Protein AF-0000000078884644 (afdb_homodimer)

Solvent-accessible surface area (backbone atoms only — not comparable to full-atom values): 36440 Å² total; per-residue (Å²): 113,72,69,57,49,52,26,51,50,28,51,51,50,40,53,50,48,51,51,49,34,48,50,55,54,38,47,56,32,37,76,74,36,56,81,58,23,59,60,52,53,51,35,45,52,51,39,52,50,46,44,53,48,47,56,49,51,37,50,50,51,46,50,51,53,58,58,64,74,53,65,85,61,73,78,77,65,81,68,77,75,82,81,85,85,85,77,73,79,76,64,82,76,73,75,64,74,62,43,33,66,52,50,29,56,41,50,45,46,38,33,66,61,38,50,44,55,50,50,53,54,42,61,73,70,47,39,44,68,24,72,80,37,84,78,75,12,54,56,48,53,51,53,40,56,42,44,51,39,52,43,52,52,34,57,54,56,36,32,51,80,66,84,47,66,50,60,47,26,42,49,47,30,53,50,48,54,46,33,50,51,42,45,47,33,55,52,61,54,48,60,51,46,44,30,74,78,77,41,87,68,54,68,68,58,52,50,49,52,52,49,41,34,47,53,46,64,52,47,56,33,57,54,32,53,53,54,44,55,48,44,98,72,42,33,37,73,51,62,67,54,53,42,48,53,36,46,46,47,33,63,51,41,22,49,50,52,39,52,50,45,51,47,41,30,72,74,65,68,41,87,63,62,71,57,53,42,50,23,53,52,50,37,51,51,36,51,47,50,43,50,34,43,71,59,83,51,34,56,43,65,39,87,83,81,66,49,24,20,31,58,88,33,37,64,62,43,50,58,60,66,63,57,63,75,57,59,73,55,47,57,58,54,56,67,72,98,113,69,69,59,50,54,27,51,52,28,51,52,49,40,54,52,49,52,51,50,36,46,51,54,53,38,47,57,34,37,75,74,37,56,78,58,22,60,61,51,54,53,35,47,51,52,40,53,50,46,44,52,49,45,55,50,50,35,51,49,52,45,48,52,52,56,58,63,75,52,64,85,57,73,78,76,64,78,67,80,73,82,81,84,84,85,78,75,77,74,63,84,75,73,75,64,73,62,41,34,67,53,49,29,54,42,50,45,47,39,32,67,60,37,50,45,56,50,49,52,53,42,61,73,68,47,39,45,69,23,72,81,36,82,80,77,12,54,56,48,53,49,54,41,56,42,44,51,38,51,43,52,52,34,56,54,58,35,32,51,78,68,84,49,65,50,61,46,27,42,51,47,30,52,50,48,54,47,35,47,50,42,44,48,34,54,51,60,55,49,58,51,46,44,30,74,77,77,43,86,68,54,69,68,56,52,50,50,53,52,50,40,33,48,53,47,64,51,47,57,33,57,54,32,54,54,52,45,55,48,46,96,73,40,34,37,72,50,60,67,54,52,42,49,53,34,46,46,47,33,65,50,41,23,49,50,51,38,51,51,46,52,48,40,30,72,76,65,67,41,86,61,63,71,58,53,43,50,23,53,51,49,39,52,52,36,52,48,49,44,51,34,42,70,60,82,52,34,54,44,65,40,85,84,83,65,48,25,19,30,58,88,32,36,64,62,42,50,58,60,67,62,57,63,73,58,58,73,55,46,57,57,54,56,69,72,97

Radius of gyration: 27.81 Å; Cα contacts (8 Å, |Δi|>4): 716; chains: 2; bounding box: 65×84×69 Å

Secondary structure (DSSP, 8-state):
-HHHHHHHHHHHHHHHHHHHHHHHHHHHHHHH-HHHHHHHHHHHHHHHHHHHHHHHHHHHHHHHHHHHH-SSS-------------------------SGGGHHHHHHHIIIIIIHHHHHHHHHHTGGGGGG-SSSSHHHHHHHHHHHHHHHHHHHHHS-----HHHHHHHHHHHHHHHHHHHHHHHHHHGGGSTTTT----HHHHHHHHHHHHHHHHTHHHHHHHHHH--TT-EE--HHHHHHHHHHHIIIIIHHHHHHHHHHHHHH-PPPPTHHHHHHHHHHHHHHHHHHHHTTTPPEEPTTT--EE-HHHHHHHHHHHHS-THHHHHHHHHHT-/-HHHHHHHHHHHHHHHHHHHHHHHHHHHHHHH-HHHHHHHHHHHHHHHHHHHHHHHHHHHHHHHHHHHH-SSS-------------------TT----SGGGHHHHHHHIIIIIIHHHHHHHHHHTGGGGGG-SSSSHHHHHHHHHHHHHHHHHHHHHS-----HHHHHHHHHHHHHHHHHHHHHHHHHHGGGSTTTT----HHHHHHHHHHHHHHHHTHHHHHHHHHH--TT-EE--HHHHHHHHHHHIIIIIHHHHHHHHHHHHHH-PPPPTHHHHHHHHHHHHHHHHHHHHTTTPPEEPTTT--EE-HHHHHHHHHHHHS-THHHHHHHHHHT-

Foldseek 3Di:
DVLLVVLVVLLVVLLVLLVVLLVLLLVLCCVVPVVCSVQQVVLSVVLSVVSVVLVVVLVVVLVVVVVVVPPPPPPPDPPPDPDDDDPPPPPVLFCSQQSLQCLLVSLQSSLVRHPLVSLCVCLVPPLQVQCPPDPSGNVVNLVSLLSLLVSLVSSNSSRDPHPDPVLVVVSCVLSVLLSLLLNLLSVLSVVSNCCVPANVDDPVLSVLSSVLSSVSSSLVSLVSNQSNQPGPQQFGAALVSLLVNLCCCLPRGQVVSLVSQVCCCVPVVDDGDPCNVVSVVSNVVSVVSNVCCVPPFPWDADPQPRTTGTPVRVVVVCVVSPPPPPVVVVVVVVVVD/DVLLVVLVVLLVVLLVLLVVLLVLLLVLCCVVPVVCSVQLVVLSVVLSVVSVVLVVVLVVVLVVVVVVVPPPPPPPPPPPDPDDDDPPPPPPLFCSQQSLQCLLVSLQSSLVRHPLVSLCVCLVPPLQVQCPPDPSGNVVNLVSLLSLLVSLVSSNSSRDPHPDPVLVVVSCVLSVLLSLLLNLLSVLSVVSNCCVPAFVDDPVLSVLSSVLSSVSSSLVSLVSNQSNQPGSQQFGAALVSLLVNLCCCLVRGLVVSLVSQVCCCVPVVDDGDPCNVVSVVSNVVSVVSNVCCVPPFPWDADPQPRTTGTPVRVVVVCVVSPPPPPPVVVVVVVVVD

pLDDT: mean 76.22, std 19.95, range [25.14, 97.5]

Organism: Nematostella vectensis (NCBI:txid45351)

Sequence (674 aa):
MSCCNLEMVGKVCCIVLILLQGAVLDYYLAVKHASKSLGFIATDIVVVIVWIAVVFVAKRRCHIHMKLRLPRCPRLRMRWKGRDRGDRIDAPDDEYPDELPYAFIAWFAYTAITLVPEIVVIFKNFADELEDVKILGQNVLKVALCITPMLFLLLVNSHHNTKQSARKWYIDKLTGGVTLDLMDSIDILEILFLKDAIVDLPVALENIIIAFACINFFLPTLALLELSVNKFDGQVRSVSFQILYSLSYIGLVNVPFWIIRVYIWWVFSQDVSVFIAKNIIMTVIYSMDIYESLTSERPRKCEICGNSFLKSCFEDHINQCKKPESLTGNDQELQQVMSCCNLEMVGKVCCIVLILLQGAVLDYYLAVKHASKSLGFIATDIVVVIVWIAVVFVAKRRCHIHMKLRLPRCPRLRMRWKGRDRGDRIDAPDDEYPDELPYAFIAWFAYTAITLVPEIVVIFKNFADELEDVKILGQNVLKVALCITPMLFLLLVNSHHNTKQSARKWYIDKLTGGVTLDLMDSIDILEILFLKDAIVDLPVALENIIIAFACINFFLPTLALLELSVNKFDGQVRSVSFQILYSLSYIGLVNVPFWIIRVYIWWVFSQDVSVFIAKNIIMTVIYSMDIYESLTSERPRKCEICGNSFLKSCFEDHINQCKKPESLTGNDQELQQV

Structure (mmCIF, N/CA/C/O backbone):
data_AF-0000000078884644-model_v1
#
loop_
_entity.id
_entity.type
_entity.pdbx_description
1 polymer 'Uncharacterized protein'
#
loop_
_atom_site.group_PDB
_atom_site.id
_atom_site.type_symbol
_atom_site.label_atom_id
_atom_site.label_alt_id
_atom_site.label_comp_id
_atom_site.label_asym_id
_atom_site.label_entity_id
_atom_site.label_seq_id
_atom_site.pdbx_PDB_ins_code
_atom_site.Cartn_x
_atom_site.Cartn_y
_atom_site.Cartn_z
_atom_site.occupancy
_atom_site.B_iso_or_equiv
_atom_site.auth_seq_id
_atom_site.auth_comp_id
_atom_site.auth_asym_id
_atom_site.auth_atom_id
_atom_site.pdbx_PDB_model_num
ATOM 1 N N . MET A 1 1 ? -14.312 25.469 -10.133 1 35.25 1 MET A N 1
ATOM 2 C CA . MET A 1 1 ? -15.094 24.703 -11.109 1 35.25 1 MET A CA 1
ATOM 3 C C . MET A 1 1 ? -14.422 23.375 -11.43 1 35.25 1 MET A C 1
ATOM 5 O O . MET A 1 1 ? -15.094 22.359 -11.555 1 35.25 1 MET A O 1
ATOM 9 N N . SER A 1 2 ? -12.969 23.391 -11.633 1 42.09 2 SER A N 1
ATOM 10 C CA . SER A 1 2 ? -12.227 22.219 -12.117 1 42.09 2 SER A CA 1
ATOM 11 C C . SER A 1 2 ? -12.227 21.109 -11.086 1 42.09 2 SER A C 1
ATOM 13 O O . SER A 1 2 ? -12.359 19.922 -11.438 1 42.09 2 SER A O 1
ATOM 15 N N . CYS A 1 3 ? -12.266 21.484 -9.828 1 48.75 3 CYS A N 1
ATOM 16 C CA . CYS A 1 3 ? -12.281 20.469 -8.773 1 48.75 3 CYS A CA 1
ATOM 17 C C . CYS A 1 3 ? -13.625 19.75 -8.727 1 48.75 3 CYS A C 1
ATOM 19 O O . CYS A 1 3 ? -13.672 18.547 -8.508 1 48.75 3 CYS A O 1
ATOM 21 N N . CYS A 1 4 ? -14.656 20.516 -9.094 1 54.47 4 CYS A N 1
ATOM 22 C CA . CYS A 1 4 ? -16 19.953 -9.094 1 54.47 4 CYS A CA 1
ATOM 23 C C . CYS A 1 4 ? -16.156 18.922 -10.211 1 54.47 4 CYS A C 1
ATOM 25 O O . CYS A 1 4 ? -16.844 17.906 -10.039 1 54.47 4 CYS A O 1
ATOM 27 N N . ASN A 1 5 ? -15.398 19.125 -11.312 1 60.22 5 ASN A N 1
ATOM 28 C CA . ASN A 1 5 ? -15.523 18.203 -12.445 1 60.22 5 ASN A CA 1
ATOM 29 C C . ASN A 1 5 ? -14.812 16.891 -12.18 1 60.22 5 ASN A C 1
ATOM 31 O O . ASN A 1 5 ? -15.312 15.82 -12.539 1 60.22 5 ASN A O 1
ATOM 35 N N . LEU A 1 6 ? -13.836 17.047 -11.445 1 66.5 6 LEU A N 1
ATOM 36 C CA . LEU A 1 6 ? -13.102 15.82 -11.172 1 66.5 6 LEU A CA 1
ATOM 37 C C . LEU A 1 6 ? -13.844 14.945 -10.172 1 66.5 6 LEU A C 1
ATOM 39 O O . LEU A 1 6 ? -13.797 13.711 -10.258 1 66.5 6 LEU A O 1
ATOM 43 N N . GLU A 1 7 ? -14.633 15.609 -9.414 1 74.12 7 GLU A N 1
ATOM 44 C CA . GLU A 1 7 ? -15.43 14.867 -8.445 1 74.12 7 GLU A CA 1
ATOM 45 C C . GLU A 1 7 ? -16.578 14.125 -9.117 1 74.12 7 GLU A C 1
ATOM 47 O O . GLU A 1 7 ? -16.875 12.977 -8.781 1 74.12 7 GLU A O 1
ATOM 52 N N . MET A 1 8 ? -17.141 14.797 -10.062 1 77.31 8 MET A N 1
ATOM 53 C CA . MET A 1 8 ? -18.25 14.172 -10.789 1 77.31 8 MET A CA 1
ATOM 54 C C . MET A 1 8 ? -17.75 13.008 -11.641 1 77.31 8 MET A C 1
ATOM 56 O O . MET A 1 8 ? -18.422 11.984 -11.742 1 77.31 8 MET A O 1
ATOM 60 N N . VAL A 1 9 ? -16.656 13.18 -12.219 1 79.38 9 VAL A N 1
ATOM 61 C CA . VAL A 1 9 ? -16.078 12.109 -13.023 1 79.38 9 VAL A CA 1
ATOM 62 C C . VAL A 1 9 ? -15.773 10.906 -12.141 1 79.38 9 VAL A C 1
ATOM 64 O O . VAL A 1 9 ? -16.016 9.766 -12.531 1 79.38 9 VAL A O 1
ATOM 67 N N . GLY A 1 10 ? -15.32 11.227 -10.969 1 81.5 10 GLY A N 1
ATOM 68 C CA . GLY A 1 10 ? -15.047 10.148 -10.031 1 81.5 10 GLY A CA 1
ATOM 69 C C . GLY A 1 10 ? -16.281 9.375 -9.625 1 81.5 10 GLY A C 1
ATOM 70 O O . GLY A 1 10 ? -16.266 8.148 -9.555 1 81.5 10 GLY A O 1
ATOM 71 N N . LYS A 1 11 ? -17.344 10.047 -9.484 1 83.62 11 LYS A N 1
ATOM 72 C CA . LYS A 1 11 ? -18.594 9.406 -9.078 1 83.62 11 LYS A CA 1
ATOM 73 C C . LYS A 1 11 ? -19.172 8.562 -10.211 1 83.62 11 LYS A C 1
ATOM 75 O O . LYS A 1 11 ? -19.641 7.453 -9.977 1 83.62 11 LYS A O 1
ATOM 80 N N . VAL A 1 12 ? -19.109 9.055 -11.359 1 86.5 12 VAL A N 1
ATOM 81 C CA . VAL A 1 12 ? -19.609 8.32 -12.516 1 86.5 12 VAL A CA 1
ATOM 82 C C . VAL A 1 12 ? -18.75 7.074 -12.75 1 86.5 12 VAL A C 1
ATOM 84 O O . VAL A 1 12 ? -19.266 5.996 -13.039 1 86.5 12 VAL A O 1
ATOM 87 N N . CYS A 1 13 ? -17.469 7.215 -12.594 1 88.12 13 CYS A N 1
ATOM 88 C CA . CYS A 1 13 ? -16.562 6.082 -12.75 1 88.12 13 CYS A CA 1
ATOM 89 C C . CYS A 1 13 ? -16.859 4.996 -11.719 1 88.12 13 CYS A C 1
ATOM 91 O O . CYS A 1 13 ? -16.781 3.807 -12.023 1 88.12 13 CYS A O 1
ATOM 93 N N . CYS A 1 14 ? -17.266 5.418 -10.609 1 88.94 14 CYS A N 1
ATOM 94 C CA . CYS A 1 14 ? -17.609 4.453 -9.57 1 88.94 14 CYS A CA 1
ATOM 95 C C . CYS A 1 14 ? -18.828 3.625 -9.977 1 88.94 14 CYS A C 1
ATOM 97 O O . CYS A 1 14 ? -18.828 2.4 -9.836 1 88.94 14 CYS A O 1
ATOM 99 N N . ILE A 1 15 ? -19.781 4.297 -10.516 1 89.75 15 ILE A N 1
ATOM 100 C CA . ILE A 1 15 ? -21 3.615 -10.914 1 89.75 15 ILE A CA 1
ATOM 101 C C . ILE A 1 15 ? -20.719 2.67 -12.078 1 89.75 15 ILE A C 1
ATOM 103 O O . ILE A 1 15 ? -21.203 1.536 -12.102 1 89.75 15 ILE A O 1
ATOM 107 N N . VAL A 1 16 ? -19.906 3.096 -12.906 1 92.31 16 VAL A N 1
ATOM 108 C CA . VAL A 1 16 ? -19.562 2.275 -14.062 1 92.31 16 VAL A CA 1
ATOM 109 C C . VAL A 1 16 ? -18.797 1.04 -13.602 1 92.31 16 VAL A C 1
ATOM 111 O O . VAL A 1 16 ? -19.047 -0.07 -14.078 1 92.31 16 VAL A O 1
ATOM 114 N N . LEU A 1 17 ? -17.906 1.183 -12.695 1 93.94 17 LEU A N 1
ATOM 115 C CA . LEU A 1 17 ? -17.094 0.071 -12.219 1 93.94 17 LEU A CA 1
ATOM 116 C C . LEU A 1 17 ? -17.938 -0.924 -11.43 1 93.94 17 LEU A C 1
ATOM 118 O O . LEU A 1 17 ? -17.734 -2.137 -11.531 1 93.94 17 LEU A O 1
ATOM 122 N N . ILE A 1 18 ? -18.859 -0.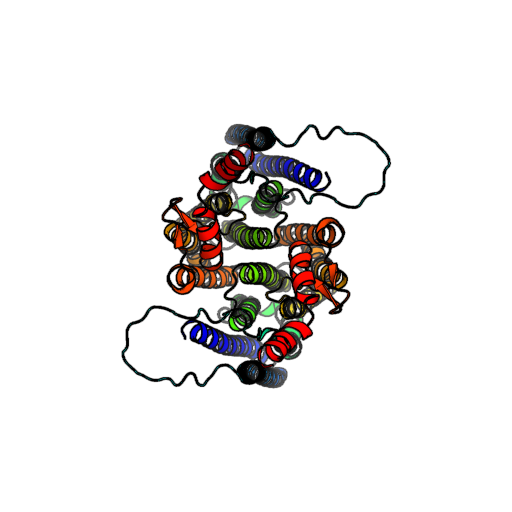369 -10.695 1 93.88 18 ILE A N 1
ATOM 123 C CA . ILE A 1 18 ? -19.734 -1.255 -9.93 1 93.88 18 ILE A CA 1
ATOM 124 C C . ILE A 1 18 ? -20.578 -2.086 -10.891 1 93.88 18 ILE A C 1
ATOM 126 O O . ILE A 1 18 ? -20.766 -3.289 -10.68 1 93.88 18 ILE A O 1
ATOM 130 N N . LEU A 1 19 ? -21.031 -1.47 -11.906 1 93.5 19 LEU A N 1
ATOM 131 C CA . LEU A 1 19 ? -21.859 -2.168 -12.891 1 93.5 19 LEU A CA 1
ATOM 132 C C . LEU A 1 19 ? -21.031 -3.193 -13.656 1 93.5 19 LEU A C 1
ATOM 134 O O . LEU A 1 19 ? -21.5 -4.301 -13.922 1 93.5 19 LEU A O 1
ATOM 138 N N . LEU A 1 20 ? -19.875 -2.824 -13.961 1 94.12 20 LEU A N 1
ATOM 139 C CA . LEU A 1 20 ? -19 -3.738 -14.68 1 94.12 20 LEU A CA 1
ATOM 140 C C . LEU A 1 20 ? -18.656 -4.949 -13.82 1 94.12 20 LEU A C 1
ATOM 142 O O . LEU A 1 20 ? -18.719 -6.086 -14.289 1 94.12 20 LEU A O 1
ATOM 146 N N . GLN A 1 21 ? -18.281 -4.723 -12.609 1 95.12 21 GLN A N 1
ATOM 147 C CA . GLN A 1 21 ? -17.969 -5.824 -11.711 1 95.12 21 GLN A CA 1
ATOM 148 C C . GLN A 1 21 ? -19.188 -6.73 -11.5 1 95.12 21 GLN A C 1
ATOM 150 O O . GLN A 1 21 ? -19.062 -7.957 -11.555 1 95.12 21 GLN A O 1
ATOM 155 N N . GLY A 1 22 ? -20.328 -6.109 -11.273 1 92.62 22 GLY A N 1
ATOM 156 C CA . GLY A 1 22 ? -21.547 -6.895 -11.109 1 92.62 22 GLY A CA 1
ATOM 157 C C . GLY A 1 22 ? -21.891 -7.719 -12.336 1 92.62 22 GLY A C 1
ATOM 158 O O . GLY A 1 22 ? -22.297 -8.875 -12.211 1 92.62 22 GLY A O 1
ATOM 159 N N . ALA A 1 23 ? -21.688 -7.16 -13.43 1 91.5 23 ALA A N 1
ATOM 160 C CA . ALA A 1 23 ? -22 -7.867 -14.672 1 91.5 23 ALA A CA 1
ATOM 161 C C . ALA A 1 23 ? -21.094 -9.086 -14.852 1 91.5 23 ALA A C 1
ATOM 163 O O . ALA A 1 23 ? -21.562 -10.156 -15.242 1 91.5 23 ALA A O 1
ATOM 164 N N . VAL A 1 24 ? -19.859 -8.953 -14.562 1 91.38 24 VAL A N 1
ATOM 165 C CA . VAL A 1 24 ? -18.906 -10.047 -14.719 1 91.38 24 VAL A CA 1
ATOM 166 C C . VAL A 1 24 ? -19.219 -11.148 -13.703 1 91.38 24 VAL A C 1
ATOM 168 O O . VAL A 1 24 ? -19.266 -12.328 -14.047 1 91.38 24 VAL A O 1
ATOM 171 N N . LEU A 1 25 ? -19.469 -10.789 -12.5 1 90.38 25 LEU A N 1
ATOM 172 C CA . LEU A 1 25 ? -19.75 -11.773 -11.469 1 90.38 25 LEU A CA 1
ATOM 173 C C . LEU A 1 25 ? -21.078 -12.477 -11.734 1 90.38 25 LEU A C 1
ATOM 175 O O . LEU A 1 25 ? -21.188 -13.688 -11.539 1 90.38 25 LEU A O 1
ATOM 179 N N . ASP A 1 26 ? -22 -11.711 -12.234 1 89.75 26 ASP A N 1
ATOM 180 C CA . ASP A 1 26 ? -23.297 -12.297 -12.562 1 89.75 26 ASP A CA 1
ATOM 181 C C . ASP A 1 26 ? -23.172 -13.273 -13.727 1 89.75 26 ASP A C 1
ATOM 183 O O . ASP A 1 26 ? -23.891 -14.273 -13.789 1 89.75 26 ASP A O 1
ATOM 187 N N . TYR A 1 27 ? -22.344 -12.922 -14.562 1 86.88 27 TYR A N 1
ATOM 188 C CA . TYR A 1 27 ? -22.141 -13.828 -15.688 1 86.88 27 TYR A CA 1
ATOM 189 C C . TYR A 1 27 ? -21.625 -15.18 -15.211 1 86.88 27 TYR A C 1
ATOM 191 O O . TYR A 1 27 ? -22.078 -16.219 -15.68 1 86.88 27 TYR A O 1
ATOM 199 N N . TYR A 1 28 ? -20.703 -15.172 -14.336 1 86.38 28 TYR A N 1
ATOM 200 C CA . TYR A 1 28 ? -20.203 -16.422 -13.789 1 86.38 28 TYR A CA 1
ATOM 201 C C . TYR A 1 28 ? -21.312 -17.203 -13.094 1 86.38 28 TYR A C 1
ATOM 203 O O . TYR A 1 28 ? -21.406 -18.422 -13.211 1 86.38 28 TYR A O 1
ATOM 211 N N . LEU A 1 29 ? -22.094 -16.531 -12.469 1 86.19 29 LEU A N 1
ATOM 212 C CA . LEU A 1 29 ? -23.172 -17.188 -11.727 1 86.19 29 LEU A CA 1
ATOM 213 C C . LEU A 1 29 ? -24.25 -17.688 -12.68 1 86.19 29 LEU A C 1
ATOM 215 O O . LEU A 1 29 ? -24.859 -18.75 -12.438 1 86.19 29 LEU A O 1
ATOM 219 N N . ALA A 1 30 ? -24.469 -16.984 -13.727 1 84.19 30 ALA A N 1
ATOM 220 C CA . ALA A 1 30 ? -25.484 -17.375 -14.703 1 84.19 30 ALA A CA 1
ATOM 221 C C . ALA A 1 30 ? -25.047 -18.641 -15.461 1 84.19 30 ALA A C 1
ATOM 223 O O . ALA A 1 30 ? -25.875 -19.5 -15.758 1 84.19 30 ALA A O 1
ATOM 224 N N . VAL A 1 31 ? -23.828 -18.703 -15.766 1 82.31 31 VAL A N 1
ATOM 225 C CA . VAL A 1 31 ? -23.328 -19.828 -16.547 1 82.31 31 VAL A CA 1
ATOM 226 C C . VAL A 1 31 ? -23.297 -21.078 -15.68 1 82.31 31 VAL A C 1
ATOM 228 O O . VAL A 1 31 ? -23.625 -22.172 -16.156 1 82.31 31 VAL A O 1
ATOM 231 N N . LYS A 1 32 ? -23 -20.922 -14.461 1 79.25 32 LYS A N 1
ATOM 232 C CA . LYS A 1 32 ? -22.812 -22.109 -13.641 1 79.25 32 LYS A CA 1
ATOM 233 C C . LYS A 1 32 ? -24.062 -22.391 -12.797 1 79.25 32 LYS A C 1
ATOM 235 O O . LYS A 1 32 ? -24.344 -23.547 -12.469 1 79.25 32 LYS A O 1
ATOM 240 N N . HIS A 1 33 ? -24.656 -21.328 -12.359 1 76.12 33 HIS A N 1
ATOM 241 C CA . HIS A 1 33 ? -25.859 -21.5 -11.555 1 76.12 33 HIS A CA 1
ATOM 242 C C . HIS A 1 33 ? -26.953 -20.547 -12.016 1 76.12 33 HIS A C 1
ATOM 244 O O . HIS A 1 33 ? -27.141 -19.469 -11.438 1 76.12 33 HIS A O 1
ATOM 250 N N . ALA A 1 34 ? -27.656 -21 -12.93 1 68.69 34 ALA A N 1
ATOM 251 C CA . ALA A 1 34 ? -28.656 -20.156 -13.578 1 68.69 34 ALA A CA 1
ATOM 252 C C . ALA A 1 34 ? -29.672 -19.641 -12.562 1 68.69 34 ALA A C 1
ATOM 254 O O . ALA A 1 34 ? -30.078 -18.484 -12.617 1 68.69 34 ALA A O 1
ATOM 255 N N . SER A 1 35 ? -30.016 -20.438 -11.648 1 70.38 35 SER A N 1
ATOM 256 C CA . SER A 1 35 ? -31.109 -20.094 -10.758 1 70.38 35 SER A CA 1
ATOM 257 C C . SER A 1 35 ? -30.703 -18.984 -9.789 1 70.38 35 SER A C 1
ATOM 259 O O . SER A 1 35 ? -31.547 -18.172 -9.391 1 70.38 35 SER A O 1
ATOM 261 N N . LYS A 1 36 ? -29.562 -18.891 -9.469 1 72.69 36 LYS A N 1
ATOM 262 C CA . LYS A 1 36 ? -29.125 -17.922 -8.469 1 72.69 36 LYS A CA 1
ATOM 263 C C . LYS A 1 36 ? -28.75 -16.594 -9.109 1 72.69 36 LYS A C 1
ATOM 265 O O . LYS A 1 36 ? -28.703 -15.555 -8.438 1 72.69 36 LYS A O 1
ATOM 270 N N . SER A 1 37 ? -28.688 -16.562 -10.406 1 78.38 37 SER A N 1
ATOM 271 C CA . SER A 1 37 ? -28.203 -15.383 -11.109 1 78.38 37 SER A CA 1
ATOM 272 C C . SER A 1 37 ? -29.188 -14.234 -11.039 1 78.38 37 SER A C 1
ATOM 274 O O . SER A 1 37 ? -28.797 -13.078 -10.859 1 78.38 37 SER A O 1
ATOM 276 N N . LEU A 1 38 ? -30.391 -14.555 -11.016 1 77.69 38 LEU A N 1
ATOM 277 C CA . LEU A 1 38 ? -31.406 -13.5 -11.016 1 77.69 38 LEU A CA 1
ATOM 278 C C . LEU A 1 38 ? -31.422 -12.766 -9.68 1 77.69 38 LEU A C 1
ATOM 280 O O . LEU A 1 38 ? -31.594 -11.547 -9.641 1 77.69 38 LEU A O 1
ATOM 284 N N . GLY A 1 39 ? -31.25 -13.477 -8.625 1 81.44 39 GLY A N 1
ATOM 285 C CA . GLY A 1 39 ? -31.188 -12.852 -7.312 1 81.44 39 GLY A CA 1
ATOM 286 C C . GLY A 1 39 ? -30.016 -11.898 -7.16 1 81.44 39 GLY A C 1
ATOM 287 O O . GLY A 1 39 ? -30.172 -10.805 -6.605 1 81.44 39 GLY A O 1
ATOM 288 N N . PHE A 1 40 ? -29.031 -12.25 -7.746 1 87.25 40 PHE A N 1
ATOM 289 C CA . PHE A 1 40 ? -27.844 -11.422 -7.594 1 87.25 40 PHE A CA 1
ATOM 290 C C . PHE A 1 40 ? -27.906 -10.211 -8.516 1 87.25 40 PHE A C 1
ATOM 292 O O . PHE A 1 40 ? -27.359 -9.148 -8.188 1 87.25 40 PHE A O 1
ATOM 299 N N . ILE A 1 41 ? -28.547 -10.305 -9.609 1 87.38 41 ILE A N 1
ATOM 300 C CA . ILE A 1 41 ? -28.766 -9.148 -10.469 1 87.38 41 ILE A CA 1
ATOM 301 C C . ILE A 1 41 ? -29.625 -8.109 -9.742 1 87.38 41 ILE A C 1
ATOM 303 O O . ILE A 1 41 ? -29.359 -6.91 -9.82 1 87.38 41 ILE A O 1
ATOM 307 N N . ALA A 1 42 ? -30.547 -8.617 -9.016 1 88.5 42 ALA A N 1
ATOM 308 C CA . ALA A 1 42 ? -31.391 -7.723 -8.242 1 88.5 42 ALA A CA 1
ATOM 309 C C . ALA A 1 42 ? -30.594 -6.988 -7.168 1 88.5 42 ALA A C 1
ATOM 311 O O . ALA A 1 42 ? -30.797 -5.797 -6.93 1 88.5 42 ALA A O 1
ATOM 312 N N . THR A 1 43 ? -29.75 -7.707 -6.52 1 90.12 43 THR A N 1
ATOM 313 C CA . THR A 1 43 ? -28.938 -7.086 -5.477 1 90.12 43 THR A CA 1
ATOM 314 C C . THR A 1 43 ? -28.031 -6.012 -6.066 1 90.12 43 THR A C 1
ATOM 316 O O . THR A 1 43 ? -27.781 -4.988 -5.43 1 90.12 43 THR A O 1
ATOM 319 N N . ASP A 1 44 ? -27.547 -6.258 -7.266 1 91.19 44 ASP A N 1
ATOM 320 C CA . ASP A 1 44 ? -26.719 -5.262 -7.926 1 91.19 44 ASP A CA 1
ATOM 321 C C . ASP A 1 44 ? -27.484 -3.967 -8.172 1 91.19 44 ASP A C 1
ATOM 323 O O . ASP A 1 44 ? -26.953 -2.871 -7.988 1 91.19 44 ASP A O 1
ATOM 327 N N . ILE A 1 45 ? -28.688 -4.109 -8.531 1 90.75 45 ILE A N 1
ATOM 328 C CA . ILE A 1 45 ? -29.531 -2.945 -8.781 1 90.75 45 ILE A CA 1
ATOM 329 C C . ILE A 1 45 ? -29.75 -2.182 -7.477 1 90.75 45 ILE A C 1
ATOM 331 O O . ILE A 1 45 ? -29.688 -0.951 -7.453 1 90.75 45 ILE A O 1
ATOM 335 N N . VAL A 1 46 ? -29.969 -2.852 -6.438 1 92.06 46 VAL A N 1
ATOM 336 C CA . VAL A 1 46 ? -30.203 -2.238 -5.133 1 92.06 46 VAL A CA 1
ATOM 337 C C . VAL A 1 46 ? -28.969 -1.437 -4.715 1 92.06 46 VAL A C 1
ATOM 339 O O . VAL A 1 46 ? -29.094 -0.306 -4.234 1 92.06 46 VAL A O 1
ATOM 342 N N . VAL A 1 47 ? -27.844 -2.004 -4.926 1 93 47 VAL A N 1
ATOM 343 C CA . VAL A 1 47 ? -26.609 -1.345 -4.512 1 93 47 VAL A CA 1
ATOM 344 C C . VAL A 1 47 ? -26.391 -0.081 -5.34 1 93 47 VAL A C 1
ATOM 346 O O . VAL A 1 47 ? -25.984 0.953 -4.812 1 93 47 VAL A O 1
ATOM 349 N N . VAL A 1 48 ? -26.688 -0.138 -6.617 1 91.75 48 VAL A N 1
ATOM 350 C CA . VAL A 1 48 ? -26.531 1.028 -7.48 1 91.75 48 VAL A CA 1
ATOM 351 C C . VAL A 1 48 ? -27.484 2.133 -7.031 1 91.75 48 VAL A C 1
ATOM 353 O O . VAL A 1 48 ? -27.109 3.307 -6.988 1 91.75 48 VAL A O 1
ATOM 356 N N . ILE A 1 49 ? -28.594 1.779 -6.613 1 91.38 49 ILE A N 1
ATOM 357 C CA . ILE A 1 49 ? -29.578 2.742 -6.133 1 91.38 49 ILE A CA 1
ATOM 358 C C . ILE A 1 49 ? -29.094 3.377 -4.832 1 91.38 49 ILE A C 1
ATOM 360 O O . ILE A 1 49 ? -29.203 4.59 -4.648 1 91.38 49 ILE A O 1
ATOM 364 N N . VAL A 1 50 ? -28.594 2.578 -4 1 90.06 50 VAL A N 1
ATOM 365 C CA . VAL A 1 50 ? -28.078 3.076 -2.729 1 90.06 50 VAL A CA 1
ATOM 366 C C . VAL A 1 50 ? -26.922 4.039 -2.982 1 90.06 50 VAL A C 1
ATOM 368 O O . VAL A 1 50 ? -26.828 5.098 -2.354 1 90.06 50 VAL A O 1
ATOM 371 N N . TRP A 1 51 ? -26.078 3.686 -3.859 1 89.12 51 TRP A N 1
ATOM 372 C CA . TRP A 1 51 ? -24.922 4.527 -4.168 1 89.12 51 TRP A CA 1
ATOM 373 C C . TRP A 1 51 ? -25.375 5.852 -4.777 1 89.12 51 TRP A C 1
ATOM 375 O O . TRP A 1 51 ? -24.844 6.91 -4.43 1 89.12 51 TRP A O 1
ATOM 385 N N . ILE A 1 52 ? -26.344 5.797 -5.598 1 86.75 52 ILE A N 1
ATOM 386 C CA . ILE A 1 52 ? -26.875 7.016 -6.195 1 86.75 52 ILE A CA 1
ATOM 387 C C . ILE A 1 52 ? -27.547 7.863 -5.117 1 86.75 52 ILE A C 1
ATOM 389 O O . ILE A 1 52 ? -27.391 9.086 -5.086 1 86.75 52 ILE A O 1
ATOM 393 N N . ALA A 1 53 ? -28.219 7.246 -4.219 1 86.12 53 ALA A N 1
ATOM 394 C CA . ALA A 1 53 ? -28.891 7.941 -3.129 1 86.12 53 ALA A CA 1
ATOM 395 C C . ALA A 1 53 ? -27.875 8.633 -2.215 1 86.12 53 ALA A C 1
ATOM 397 O O . ALA A 1 53 ? -28.109 9.773 -1.785 1 86.12 53 ALA A O 1
ATOM 398 N N . VAL A 1 54 ? -26.875 7.973 -1.952 1 83.38 54 VAL A N 1
ATOM 399 C CA . VAL A 1 54 ? -25.859 8.531 -1.069 1 83.38 54 VAL A CA 1
ATOM 400 C C . VAL A 1 54 ? -25.203 9.742 -1.734 1 83.38 54 VAL A C 1
ATOM 402 O O . VAL A 1 54 ? -24.938 10.75 -1.075 1 83.38 54 VAL A O 1
ATOM 405 N N . VAL A 1 55 ? -24.953 9.68 -3.006 1 77.81 55 VAL A N 1
ATOM 406 C CA . VAL A 1 55 ? -24.375 10.805 -3.736 1 77.81 55 VAL A CA 1
ATOM 407 C C . VAL A 1 55 ? -25.328 11.984 -3.709 1 77.81 55 VAL A C 1
ATOM 409 O O . VAL A 1 55 ? -24.922 13.133 -3.525 1 77.81 55 VAL A O 1
ATOM 412 N N . PHE A 1 56 ? -26.547 11.68 -3.791 1 76.44 56 PHE A N 1
ATOM 4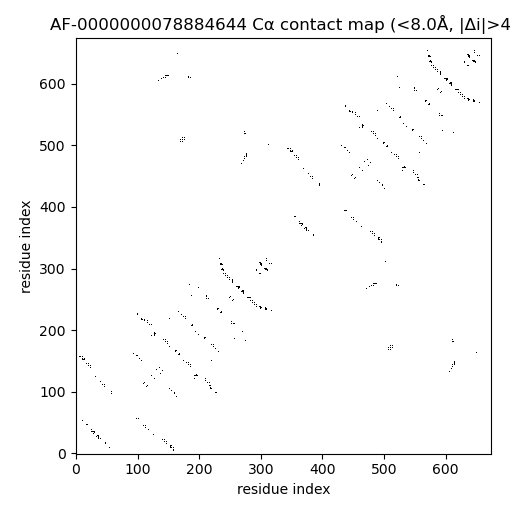13 C CA . PHE A 1 56 ? -27.562 12.727 -3.799 1 76.44 56 PHE A CA 1
ATOM 414 C C . PHE A 1 56 ? -27.703 13.344 -2.414 1 76.44 56 PHE A C 1
ATOM 416 O O . PHE A 1 56 ? -27.828 14.57 -2.285 1 76.44 56 PHE A O 1
ATOM 423 N N . VAL A 1 57 ? -27.719 12.555 -1.462 1 75.81 57 VAL A N 1
ATOM 424 C CA . VAL A 1 57 ? -27.844 13.047 -0.094 1 75.81 57 VAL A CA 1
ATOM 425 C C . VAL A 1 57 ? -26.625 13.883 0.273 1 75.81 57 VAL A C 1
ATOM 427 O O . VAL A 1 57 ? -26.734 14.922 0.921 1 75.81 57 VAL A O 1
ATOM 430 N N . ALA A 1 58 ? -25.484 13.469 -0.084 1 73.56 58 ALA A N 1
ATOM 431 C CA . ALA A 1 58 ? -24.25 14.211 0.175 1 73.56 58 ALA A CA 1
ATOM 432 C C . ALA A 1 58 ? -24.281 15.57 -0.521 1 73.56 58 ALA A C 1
ATOM 434 O O . ALA A 1 58 ? -23.891 16.578 0.064 1 73.56 58 ALA A O 1
ATOM 435 N N . LYS A 1 59 ? -24.812 15.625 -1.686 1 71.5 59 LYS A N 1
ATOM 436 C CA . LYS A 1 59 ? -24.891 16.875 -2.432 1 71.5 59 LYS A CA 1
ATOM 437 C C . LYS A 1 59 ? -25.938 17.812 -1.826 1 71.5 59 LYS A C 1
ATOM 439 O O . LYS A 1 59 ? -25.734 19.016 -1.756 1 71.5 59 LYS A O 1
ATOM 444 N N . ARG A 1 60 ? -26.984 17.281 -1.423 1 69.31 60 ARG A N 1
ATOM 445 C CA . ARG A 1 60 ? -28.062 18.078 -0.834 1 69.31 60 ARG A CA 1
ATOM 446 C C . ARG A 1 60 ? -27.609 18.703 0.487 1 69.31 60 ARG A C 1
ATOM 448 O O . ARG A 1 60 ? -27.875 19.875 0.744 1 69.31 60 ARG A O 1
ATOM 455 N N . ARG A 1 61 ? -26.984 17.953 1.273 1 66.12 61 ARG A N 1
ATOM 456 C CA . ARG A 1 61 ? -26.516 18.438 2.562 1 66.12 61 ARG A CA 1
ATOM 457 C C . ARG A 1 61 ? -25.453 19.516 2.381 1 66.12 61 ARG A C 1
ATOM 459 O O . ARG A 1 61 ? -25.422 20.5 3.125 1 66.12 61 ARG A O 1
ATOM 466 N N . CYS A 1 62 ? -24.594 19.234 1.434 1 62.94 62 CYS A N 1
ATOM 467 C CA . CYS A 1 62 ? -23.578 20.234 1.137 1 62.94 62 CYS A CA 1
ATOM 468 C C . CYS A 1 62 ? -24.219 21.531 0.65 1 62.94 62 CYS A C 1
ATOM 470 O O . CYS A 1 62 ? -23.797 22.625 1.03 1 62.94 62 CYS A O 1
ATOM 472 N N . HIS A 1 63 ? -25.25 21.406 -0.073 1 61.62 63 HIS A N 1
ATOM 473 C CA . HIS A 1 63 ? -25.953 22.578 -0.592 1 61.62 63 HIS A CA 1
ATOM 474 C C . HIS A 1 63 ? -26.688 23.328 0.523 1 61.62 63 HIS A C 1
ATOM 476 O O . HIS A 1 63 ? -26.656 24.562 0.569 1 61.62 63 HIS A O 1
ATOM 482 N N . ILE A 1 64 ? -27.281 22.625 1.375 1 61.25 64 ILE A N 1
ATOM 483 C CA . ILE A 1 64 ? -28 23.219 2.486 1 61.25 64 ILE A CA 1
ATOM 484 C C . ILE A 1 64 ? -27.031 23.938 3.418 1 61.25 64 ILE A C 1
ATOM 486 O O . ILE A 1 64 ? -27.297 25.047 3.881 1 61.25 64 ILE A O 1
ATOM 490 N N . HIS A 1 65 ? -25.938 23.297 3.695 1 56.31 65 HIS A N 1
ATOM 491 C CA . HIS A 1 65 ? -24.922 23.891 4.559 1 56.31 65 HIS A CA 1
ATOM 492 C C . HIS A 1 65 ? -24.359 25.172 3.951 1 56.31 65 HIS A C 1
ATOM 494 O O . HIS A 1 65 ? -24.109 26.141 4.664 1 56.31 65 HIS A O 1
ATOM 500 N N . MET A 1 66 ? -24.094 25.156 2.725 1 55.5 66 MET A N 1
ATOM 501 C CA . MET A 1 66 ? -23.594 26.328 2.037 1 55.5 66 MET A CA 1
ATOM 502 C C . MET A 1 66 ? -24.625 27.453 2.051 1 55.5 66 MET A C 1
ATOM 504 O O . MET A 1 66 ? -24.266 28.625 2.188 1 55.5 66 MET A O 1
ATOM 508 N N . LYS A 1 67 ? -25.859 27.234 1.908 1 54.22 67 LYS A N 1
ATOM 509 C CA . LYS A 1 67 ? -26.938 28.219 1.94 1 54.22 67 LYS A CA 1
ATOM 510 C C . LYS A 1 67 ? -27.109 28.797 3.34 1 54.22 67 LYS A C 1
ATOM 512 O O . LYS A 1 67 ? -27.344 30 3.496 1 54.22 67 LYS A O 1
ATOM 517 N N . LEU A 1 68 ? -27.062 28.109 4.348 1 51.31 68 LEU A N 1
ATOM 518 C CA . LEU A 1 68 ? -27.281 28.562 5.723 1 51.31 68 LEU A CA 1
ATOM 519 C C . LEU A 1 68 ? -26.094 29.375 6.23 1 51.31 68 LEU A C 1
ATOM 521 O O . LEU A 1 68 ? -26.266 30.312 6.996 1 51.31 68 LEU A O 1
ATOM 525 N N . ARG A 1 69 ? -25.047 29.109 6.129 1 45.16 69 ARG A N 1
ATOM 526 C CA . ARG A 1 69 ? -23.875 29.844 6.578 1 45.16 69 ARG A CA 1
ATOM 527 C C . ARG A 1 69 ? -23.688 31.125 5.766 1 45.16 69 ARG A C 1
ATOM 529 O O . ARG A 1 69 ? -23.047 32.062 6.223 1 45.16 69 ARG A O 1
ATOM 536 N N . LEU A 1 70 ? -24.094 31.281 4.566 1 41.5 70 LEU A N 1
ATOM 537 C CA . LEU A 1 70 ? -23.953 32.531 3.826 1 41.5 70 LEU A CA 1
ATOM 538 C C . LEU A 1 70 ? -25.156 33.438 4.086 1 41.5 70 LEU A C 1
ATOM 540 O O . LEU A 1 70 ? -25.938 33.719 3.178 1 41.5 70 LEU A O 1
ATOM 544 N N . PRO A 1 71 ? -25.859 33.75 5.082 1 36.84 71 PRO A N 1
ATOM 545 C CA . PRO A 1 71 ? -26.75 34.906 5.102 1 36.84 71 PRO A CA 1
ATOM 546 C C . PRO A 1 71 ? -26.016 36.219 4.867 1 36.84 71 PRO A C 1
ATOM 548 O O . PRO A 1 71 ? -26.531 37.094 4.18 1 36.84 71 PRO A O 1
ATOM 551 N N . ARG A 1 72 ? -25.188 36.969 5.863 1 35.53 72 ARG A N 1
ATOM 552 C CA . ARG A 1 72 ? -24.609 38.312 5.762 1 35.53 72 ARG A CA 1
ATOM 553 C C . ARG A 1 72 ? -23.531 38.375 4.688 1 35.53 72 ARG A C 1
ATOM 555 O O . ARG A 1 72 ? -22.734 39.312 4.637 1 35.53 72 ARG A O 1
ATOM 562 N N . CYS A 1 73 ? -23.156 37.562 4.008 1 30.66 73 CYS A N 1
ATOM 563 C CA . CYS A 1 73 ? -22.406 38.125 2.889 1 30.66 73 CYS A CA 1
ATOM 564 C C . CYS A 1 73 ? -23.328 38.844 1.933 1 30.66 73 CYS A C 1
ATOM 566 O O . CYS A 1 73 ? -24.375 38.344 1.534 1 30.66 73 CYS A O 1
ATOM 568 N N . PRO A 1 74 ? -23.547 40.25 1.855 1 30.06 74 PRO A N 1
ATOM 569 C CA . PRO A 1 74 ? -24.234 40.906 0.736 1 30.06 74 PRO A CA 1
ATOM 570 C C . PRO A 1 74 ? -24.266 40.031 -0.521 1 30.06 74 PRO A C 1
ATOM 572 O O . PRO A 1 74 ? -23.469 39.125 -0.664 1 30.06 74 PRO A O 1
ATOM 575 N N . ARG A 1 75 ? -25.25 40.219 -1.399 1 30.84 75 ARG A N 1
ATOM 576 C CA . ARG A 1 75 ? -25.359 39.812 -2.797 1 30.84 75 ARG A CA 1
ATOM 577 C C . ARG A 1 75 ? -24 39.906 -3.486 1 30.84 75 ARG A C 1
ATOM 579 O O . ARG A 1 75 ? -23.469 41 -3.717 1 30.84 75 ARG A O 1
ATOM 586 N N . LEU A 1 76 ? -23.156 39.344 -3.455 1 28.19 76 LEU A N 1
ATOM 587 C CA . LEU A 1 76 ? -22.266 39.531 -4.586 1 28.19 76 LEU A CA 1
ATOM 588 C C . LEU A 1 76 ? -23.031 39.531 -5.902 1 28.19 76 LEU A C 1
ATOM 590 O O . LEU A 1 76 ? -23.578 38.5 -6.305 1 28.19 76 LEU A O 1
ATOM 594 N N . ARG A 1 77 ? -23.812 40.531 -6.18 1 27.05 77 ARG A N 1
ATOM 595 C CA . ARG A 1 77 ? -23.953 41.031 -7.543 1 27.05 77 ARG A CA 1
ATOM 596 C C . ARG A 1 77 ? -22.734 40.688 -8.391 1 27.05 77 ARG A C 1
ATOM 598 O O . ARG A 1 77 ? -21.609 41.031 -8.016 1 27.05 77 ARG A O 1
ATOM 605 N N . MET A 1 78 ? -22.938 39.844 -9.305 1 27.77 78 MET A N 1
ATOM 606 C CA . MET A 1 78 ? -22.141 39.75 -10.523 1 27.77 78 MET A CA 1
ATOM 607 C C . MET A 1 78 ? -21.984 41.156 -11.156 1 27.77 78 MET A C 1
ATOM 609 O O . MET A 1 78 ? -22.766 41.531 -12.016 1 27.77 78 MET A O 1
ATOM 613 N N . ARG A 1 79 ? -22 42.219 -10.477 1 25.75 79 ARG A N 1
ATOM 614 C CA . ARG A 1 79 ? -21.484 43.281 -11.328 1 25.75 79 ARG A CA 1
ATOM 615 C C . ARG A 1 79 ? -20.203 42.844 -12.039 1 25.75 79 ARG A C 1
ATOM 617 O O . ARG A 1 79 ? -19.234 42.438 -11.391 1 25.75 79 ARG A O 1
ATOM 624 N N . TRP A 1 80 ? -20.375 42.562 -13.43 1 25.14 80 TRP A N 1
ATOM 625 C CA . TRP A 1 80 ? -19.453 42.594 -14.57 1 25.14 80 TRP A CA 1
ATOM 626 C C . TRP A 1 80 ? -18.484 43.75 -14.469 1 25.14 80 TRP A C 1
ATOM 628 O O . TRP A 1 80 ? -17.812 44.094 -15.445 1 25.14 80 TRP A O 1
ATOM 638 N N . LYS A 1 81 ? -18.734 44.781 -13.625 1 28.69 81 LYS A N 1
ATOM 639 C CA . LYS A 1 81 ? -17.812 45.875 -13.906 1 28.69 81 LYS A CA 1
ATOM 640 C C . LYS A 1 81 ? -16.359 45.406 -13.867 1 28.69 81 LYS A C 1
ATOM 642 O O . LYS A 1 81 ? -16 44.562 -13.047 1 28.69 81 LYS A O 1
ATOM 647 N N . GLY A 1 82 ? -15.539 45.781 -15.047 1 27 82 GLY A N 1
ATOM 648 C CA . GLY A 1 82 ? -14.203 45.75 -15.625 1 27 82 GLY A CA 1
ATOM 649 C C . GLY A 1 82 ? -13.109 45.969 -14.609 1 27 82 GLY A C 1
ATOM 650 O O . GLY A 1 82 ? -11.922 45.969 -14.953 1 27 82 GLY A O 1
ATOM 651 N N . ARG A 1 83 ? -13.305 46.781 -13.578 1 26.92 83 ARG A N 1
ATOM 652 C CA . ARG A 1 83 ? -12.141 47.375 -12.961 1 26.92 83 ARG A CA 1
ATOM 653 C C . ARG A 1 83 ? -11.312 46.344 -12.203 1 26.92 83 ARG A C 1
ATOM 655 O O . ARG A 1 83 ? -11.859 45.469 -11.547 1 26.92 83 ARG A O 1
ATOM 662 N N . ASP A 1 84 ? -9.836 46.312 -12.281 1 26.14 84 ASP A N 1
ATOM 663 C CA . ASP A 1 84 ? -8.492 45.781 -12.125 1 26.14 84 ASP A CA 1
ATOM 664 C C . ASP A 1 84 ? -8.211 45.406 -10.672 1 26.14 84 ASP A C 1
ATOM 666 O O . ASP A 1 84 ? -7.117 44.938 -10.336 1 26.14 84 ASP A O 1
ATOM 670 N N . ARG A 1 85 ? -8.805 45.906 -9.508 1 28.08 85 ARG A N 1
ATOM 671 C CA . ARG A 1 85 ? -8.055 45.969 -8.258 1 28.08 85 ARG A CA 1
ATOM 672 C C . ARG A 1 85 ? -8.133 44.625 -7.508 1 28.08 85 ARG A C 1
ATOM 674 O O . ARG A 1 85 ? -9.172 43.969 -7.527 1 28.08 85 ARG A O 1
ATOM 681 N N . GLY A 1 86 ? -6.969 43.906 -7.023 1 29.17 86 GLY A N 1
ATOM 682 C CA . GLY A 1 86 ? -6.207 42.781 -6.484 1 29.17 86 GLY A CA 1
ATOM 683 C C . GLY A 1 86 ? -6.785 42.25 -5.195 1 29.17 86 GLY A C 1
ATOM 684 O O . GLY A 1 86 ? -6.125 41.469 -4.488 1 29.17 86 GLY A O 1
ATOM 685 N N . ASP A 1 87 ? -7.762 42.75 -4.465 1 29.22 87 ASP A N 1
ATOM 686 C CA . ASP A 1 87 ? -8.031 42.344 -3.084 1 29.22 87 ASP A CA 1
ATOM 687 C C . ASP A 1 87 ? -8.836 41.062 -3.027 1 29.22 87 ASP A C 1
ATOM 689 O O . ASP A 1 87 ? -10.062 41.062 -3.166 1 29.22 87 ASP A O 1
ATOM 693 N N . ARG A 1 88 ? -8.703 40.031 -3.803 1 34.66 88 ARG A N 1
ATOM 694 C CA . ARG A 1 88 ? -9.391 38.75 -3.746 1 34.66 88 ARG A CA 1
ATOM 695 C C . ARG A 1 88 ? -9.57 38.281 -2.305 1 34.66 88 ARG A C 1
ATOM 697 O O . ARG A 1 88 ? -8.594 38.062 -1.586 1 34.66 88 ARG A O 1
ATOM 704 N N . ILE A 1 89 ? -10.555 38.75 -1.581 1 31.8 89 ILE A N 1
ATOM 705 C CA . ILE A 1 89 ? -10.93 38.156 -0.293 1 31.8 89 ILE A CA 1
ATOM 706 C C . ILE A 1 89 ? -10.883 36.656 -0.374 1 31.8 89 ILE A C 1
ATOM 708 O O . ILE A 1 89 ? -11.531 36.031 -1.23 1 31.8 89 ILE A O 1
ATOM 712 N N . ASP A 1 90 ? -9.758 35.938 -0.156 1 33.06 90 ASP A N 1
ATOM 713 C CA . ASP A 1 90 ? -9.484 34.531 0.166 1 33.06 90 ASP A CA 1
ATOM 714 C C . ASP A 1 90 ? -10.609 33.938 0.998 1 33.06 90 ASP A C 1
ATOM 716 O O . ASP A 1 90 ? -10.734 34.219 2.191 1 33.06 90 ASP A O 1
ATOM 720 N N . ALA A 1 91 ? -11.922 34.094 0.679 1 35.22 91 ALA A N 1
ATOM 721 C CA . ALA A 1 91 ? -12.945 33.344 1.397 1 35.22 91 ALA A CA 1
ATOM 722 C C . ALA A 1 91 ? -12.352 32.094 2.076 1 35.22 91 ALA A C 1
ATOM 724 O O . ALA A 1 91 ? -11.461 31.453 1.52 1 35.22 91 ALA A O 1
ATOM 725 N N . PRO A 1 92 ? -12.438 32 3.379 1 35.22 92 PRO A N 1
ATOM 726 C CA . PRO A 1 92 ? -11.875 30.844 4.051 1 35.22 92 PRO A CA 1
ATOM 727 C C . PRO A 1 92 ? -12.227 29.531 3.346 1 35.22 92 PRO A C 1
ATOM 729 O O . PRO A 1 92 ? -13.406 29.203 3.203 1 35.22 92 PRO A O 1
ATOM 732 N N . ASP A 1 93 ? -11.961 29.172 2.176 1 39.34 93 ASP A N 1
ATOM 733 C CA . ASP A 1 93 ? -11.883 27.953 1.39 1 39.34 93 ASP A CA 1
ATOM 734 C C . ASP A 1 93 ? -12.008 26.719 2.283 1 39.34 93 ASP A C 1
ATOM 736 O O . ASP A 1 93 ? -11.82 25.594 1.824 1 39.34 93 ASP A O 1
ATOM 740 N N . ASP A 1 94 ? -11.984 26.828 3.551 1 40.47 94 ASP A N 1
ATOM 741 C CA . ASP A 1 94 ? -11.711 25.812 4.559 1 40.47 94 ASP A CA 1
ATOM 742 C C . ASP A 1 94 ? -12.758 24.703 4.508 1 40.47 94 ASP A C 1
ATOM 744 O O . ASP A 1 94 ? -12.43 23.531 4.672 1 40.47 94 ASP A O 1
ATOM 748 N N . GLU A 1 95 ? -14.219 25 5.02 1 42.72 95 GLU A N 1
ATOM 749 C CA . GLU A 1 95 ? -15.07 23.984 5.625 1 42.72 95 GLU A CA 1
ATOM 750 C C . GLU A 1 95 ? -15.867 23.234 4.566 1 42.72 95 GLU A C 1
ATOM 752 O O . GLU A 1 95 ? -17.047 23.516 4.355 1 42.72 95 GLU A O 1
ATOM 757 N N . TYR A 1 96 ? -15.586 23.266 3.4 1 44.19 96 TYR A N 1
ATOM 758 C CA . TYR A 1 96 ? -16.516 22.469 2.607 1 44.19 96 TYR A CA 1
ATOM 759 C C . TYR A 1 96 ? -16.844 21.156 3.299 1 44.19 96 TYR A C 1
ATOM 761 O O . TYR A 1 96 ? -15.93 20.469 3.781 1 44.19 96 TYR A O 1
ATOM 769 N N . PRO A 1 97 ? -18.141 21.047 3.764 1 50.06 97 PRO A N 1
ATOM 770 C CA . PRO A 1 97 ? -18.547 19.844 4.477 1 50.06 97 PRO A CA 1
ATOM 771 C C . PRO A 1 97 ? -18.125 18.562 3.75 1 50.06 97 PRO A C 1
ATOM 773 O O . PRO A 1 97 ? -18.203 18.5 2.52 1 50.06 97 PRO A O 1
ATOM 776 N N . ASP A 1 98 ? -17.219 17.781 4.215 1 58.09 98 ASP A N 1
ATOM 777 C CA . ASP A 1 98 ? -16.797 16.453 3.775 1 58.09 98 ASP A CA 1
ATOM 778 C C . ASP A 1 98 ? -17.984 15.531 3.553 1 58.09 98 ASP A C 1
ATOM 780 O O . ASP A 1 98 ? -18.906 15.484 4.371 1 58.09 98 ASP A O 1
ATOM 784 N N . GLU A 1 99 ? -18.391 15.203 2.318 1 62.06 99 GLU A N 1
ATOM 785 C CA . GLU A 1 99 ? -19.453 14.25 1.956 1 62.06 99 GLU A CA 1
ATOM 786 C C . GLU A 1 99 ? -19.125 12.852 2.459 1 62.06 99 GLU A C 1
ATOM 788 O O . GLU A 1 99 ? -19.906 11.922 2.273 1 62.06 99 GLU A O 1
ATOM 793 N N . LEU A 1 100 ? -18.094 12.75 3.256 1 64.75 100 LEU A N 1
ATOM 794 C CA . LEU A 1 100 ? -17.562 11.445 3.637 1 64.75 100 LEU A CA 1
ATOM 795 C C . LEU A 1 100 ? -18.438 10.797 4.715 1 64.75 100 LEU A C 1
ATOM 797 O O . LEU A 1 100 ? -18.438 9.578 4.863 1 64.75 100 LEU A O 1
ATOM 801 N N . PRO A 1 101 ? -19.266 11.633 5.305 1 66.62 101 PRO A N 1
ATOM 802 C CA . PRO A 1 101 ? -19.953 10.984 6.43 1 66.62 101 PRO A CA 1
ATOM 803 C C . PRO A 1 101 ? -20.938 9.906 5.977 1 66.62 101 PRO A C 1
ATOM 805 O O . PRO A 1 101 ? -21.266 9.008 6.754 1 66.62 101 PRO A O 1
ATOM 808 N N . TYR A 1 102 ? -21.312 9.859 4.797 1 78.44 102 TYR A N 1
ATOM 809 C CA . TYR A 1 102 ? -22.297 8.867 4.375 1 78.44 102 TYR A CA 1
ATOM 810 C C . TYR A 1 102 ? -21.656 7.828 3.463 1 78.44 102 TYR A C 1
ATOM 812 O O . TYR A 1 102 ? -22.297 6.844 3.092 1 78.44 102 TYR A O 1
ATOM 820 N N . ALA A 1 103 ? -20.5 8.023 3.193 1 85.62 103 ALA A N 1
ATOM 821 C CA . ALA A 1 103 ? -19.812 7.105 2.289 1 85.62 103 ALA A CA 1
ATOM 822 C C . ALA A 1 103 ? -19.688 5.719 2.91 1 85.62 103 ALA A C 1
ATOM 824 O O . ALA A 1 103 ? -19.656 4.715 2.195 1 85.62 103 ALA A O 1
ATOM 825 N N . PHE A 1 104 ? -19.766 5.648 4.258 1 89.38 104 PHE A N 1
ATOM 826 C CA . PHE A 1 104 ? -19.625 4.363 4.926 1 89.38 104 PHE A CA 1
ATOM 827 C C . PHE A 1 104 ? -20.859 3.49 4.699 1 89.38 104 PHE A C 1
ATOM 829 O O . PHE A 1 104 ? -20.75 2.262 4.676 1 89.38 104 PHE A O 1
ATOM 836 N N . ILE A 1 105 ? -21.953 4.094 4.492 1 89.75 105 ILE A N 1
ATOM 837 C CA . ILE A 1 105 ? -23.188 3.35 4.25 1 89.75 105 ILE A CA 1
ATOM 838 C C . ILE A 1 105 ? -23.141 2.717 2.859 1 89.75 105 ILE A C 1
ATOM 840 O O . ILE A 1 105 ? -23.547 1.566 2.682 1 89.75 105 ILE A O 1
ATOM 844 N N . ALA A 1 106 ? -22.719 3.463 1.965 1 91 106 ALA A N 1
ATOM 845 C CA . ALA A 1 106 ? -22.625 2.959 0.598 1 91 106 ALA A CA 1
ATOM 846 C C . ALA A 1 106 ? -21.672 1.765 0.52 1 91 106 ALA A C 1
ATOM 848 O O . ALA A 1 106 ? -21.984 0.752 -0.109 1 91 106 ALA A O 1
ATOM 849 N N . TRP A 1 107 ? -20.547 1.821 1.147 1 94.5 107 TRP A N 1
ATOM 850 C CA . TRP A 1 107 ? -19.578 0.725 1.118 1 94.5 107 TRP A CA 1
ATOM 851 C C . TRP A 1 107 ? -20.141 -0.508 1.821 1 94.5 107 TRP A C 1
ATOM 853 O O . TRP A 1 107 ? -20 -1.628 1.323 1 94.5 107 TRP A O 1
ATOM 863 N N . PHE A 1 108 ? -20.781 -0.248 2.945 1 94.56 108 PHE A N 1
ATOM 864 C CA . PHE A 1 108 ? -21.344 -1.356 3.713 1 94.56 108 PHE A CA 1
ATOM 865 C C . PHE A 1 108 ? -22.422 -2.078 2.914 1 94.56 108 PHE A C 1
ATOM 867 O O . PHE A 1 108 ? -22.453 -3.311 2.893 1 94.56 108 PHE A O 1
ATOM 874 N N . ALA A 1 109 ? -23.219 -1.311 2.311 1 94.25 109 ALA A N 1
ATOM 875 C CA . ALA A 1 109 ? -24.281 -1.909 1.495 1 94.25 109 ALA A CA 1
ATOM 876 C C . ALA A 1 109 ? -23.688 -2.699 0.33 1 94.25 109 ALA A C 1
ATOM 878 O O . ALA A 1 109 ? -24.125 -3.814 0.043 1 94.25 109 ALA A O 1
ATOM 879 N N . TYR A 1 110 ? -22.719 -2.168 -0.341 1 95.5 110 TYR A N 1
ATOM 880 C CA . TYR A 1 110 ? -22.047 -2.82 -1.457 1 95.5 110 TYR A CA 1
ATOM 881 C C . TYR A 1 110 ? -21.438 -4.148 -1.024 1 95.5 110 TYR A C 1
ATOM 883 O O . TYR A 1 110 ? -21.625 -5.176 -1.684 1 95.5 110 TYR A O 1
ATOM 891 N N . THR A 1 111 ? -20.797 -4.137 0.122 1 96.38 111 THR A N 1
ATOM 892 C CA . THR A 1 111 ? -20.109 -5.336 0.58 1 96.38 111 THR A CA 1
ATOM 893 C C . THR A 1 111 ? -21.094 -6.352 1.141 1 96.38 111 THR A C 1
ATOM 895 O O . THR A 1 111 ? -21 -7.547 0.855 1 96.38 111 THR A O 1
ATOM 898 N N . ALA A 1 112 ? -22.109 -5.867 1.838 1 95.5 112 ALA A N 1
ATOM 899 C CA . ALA A 1 112 ? -23.016 -6.758 2.555 1 95.5 112 ALA A CA 1
ATOM 900 C C . ALA A 1 112 ? -24.047 -7.371 1.606 1 95.5 112 ALA A C 1
ATOM 902 O O . ALA A 1 112 ? -24.422 -8.539 1.753 1 95.5 112 ALA A O 1
ATOM 903 N N . ILE A 1 113 ? -24.406 -6.668 0.647 1 93.44 113 ILE A N 1
ATOM 904 C CA . ILE A 1 113 ? -25.547 -7.098 -0.162 1 93.44 113 ILE A CA 1
ATOM 905 C C . ILE A 1 113 ? -25.047 -7.859 -1.388 1 93.44 113 ILE A C 1
ATOM 907 O O . ILE A 1 113 ? -25.625 -8.883 -1.766 1 93.44 113 ILE A O 1
ATOM 911 N N . THR A 1 114 ? -24.031 -7.398 -1.984 1 92.81 114 THR A N 1
ATOM 912 C CA . THR A 1 114 ? -23.703 -7.961 -3.289 1 92.81 114 THR A CA 1
ATOM 913 C C . THR A 1 114 ? -22.344 -8.656 -3.25 1 92.81 114 THR A C 1
ATOM 915 O O . THR A 1 114 ? -22.25 -9.859 -3.494 1 92.81 114 THR A O 1
ATOM 918 N N . LEU A 1 115 ? -21.281 -8.023 -2.807 1 95.06 115 LEU A N 1
ATOM 919 C CA . LEU A 1 115 ? -19.922 -8.508 -3.016 1 95.06 115 LEU A CA 1
ATOM 920 C C . LEU A 1 115 ? -19.672 -9.781 -2.209 1 95.06 115 LEU A C 1
ATOM 922 O O . LEU A 1 115 ? -19.281 -10.812 -2.768 1 95.06 115 LEU A O 1
ATOM 926 N N . VAL A 1 116 ? -19.891 -9.766 -0.893 1 95.5 116 VAL A N 1
ATOM 927 C CA . VAL A 1 116 ? -19.531 -10.867 -0.01 1 95.5 116 VAL A CA 1
ATOM 928 C C . VAL A 1 116 ? -20.391 -12.094 -0.339 1 95.5 116 VAL A C 1
ATOM 930 O O . VAL A 1 116 ? -19.859 -13.195 -0.52 1 95.5 116 VAL A O 1
ATOM 933 N N . PRO A 1 117 ? -21.672 -11.969 -0.505 1 93.44 117 PRO A N 1
ATOM 934 C CA . PRO A 1 117 ? -22.453 -13.148 -0.867 1 93.44 117 PRO A CA 1
ATOM 935 C C . PRO A 1 117 ? -22.031 -13.758 -2.203 1 93.44 117 PRO A C 1
ATOM 937 O O . PRO A 1 117 ? -21.984 -14.984 -2.342 1 93.44 117 PRO A O 1
ATOM 940 N N . GLU A 1 118 ? -21.766 -12.945 -3.117 1 92.75 118 GLU A N 1
ATOM 941 C CA . GLU A 1 118 ? -21.344 -13.445 -4.422 1 92.75 118 GLU A CA 1
ATOM 942 C C . GLU A 1 118 ? -20 -14.18 -4.324 1 92.75 118 GLU A C 1
ATOM 944 O O . GLU A 1 118 ? -19.812 -15.234 -4.934 1 92.75 118 GLU A O 1
ATOM 949 N N . ILE A 1 119 ? -19.109 -13.672 -3.586 1 92.88 119 ILE A N 1
ATOM 950 C CA . ILE A 1 119 ? -17.797 -14.281 -3.408 1 92.88 119 ILE A CA 1
ATOM 951 C C . ILE A 1 119 ? -17.953 -15.648 -2.73 1 92.88 119 ILE A C 1
ATOM 953 O O . ILE A 1 119 ? -17.328 -16.625 -3.143 1 92.88 119 ILE A O 1
ATOM 957 N N . VAL A 1 120 ? -18.797 -15.703 -1.758 1 92.62 120 VAL A N 1
ATOM 958 C CA . VAL A 1 120 ? -18.984 -16.953 -1.024 1 92.62 120 VAL A CA 1
ATOM 959 C C . VAL A 1 120 ? -19.562 -18.016 -1.955 1 92.62 120 VAL A C 1
ATOM 961 O O . VAL A 1 120 ? -19.078 -19.156 -1.984 1 92.62 120 VAL A O 1
ATOM 964 N N . VAL A 1 121 ? -20.453 -17.641 -2.756 1 90.12 121 VAL A N 1
ATOM 965 C CA . VAL A 1 121 ? -21.094 -18.594 -3.646 1 90.12 121 VAL A CA 1
ATOM 966 C C . VAL A 1 121 ? -20.125 -19.031 -4.734 1 90.12 121 VAL A C 1
ATOM 968 O O . VAL A 1 121 ? -20.031 -20.219 -5.062 1 90.12 121 VAL A O 1
ATOM 971 N N . ILE A 1 122 ? -19.375 -18.156 -5.238 1 89.38 122 ILE A N 1
ATOM 972 C CA . ILE A 1 122 ? -18.453 -18.453 -6.34 1 89.38 122 ILE A CA 1
ATOM 973 C C . ILE A 1 122 ? -17.312 -19.328 -5.84 1 89.38 122 ILE A C 1
ATOM 975 O O . ILE A 1 122 ? -16.984 -20.344 -6.465 1 89.38 122 ILE A O 1
ATOM 979 N N . PHE A 1 123 ? -16.734 -19.094 -4.727 1 89.62 123 PHE A N 1
ATOM 980 C CA . PHE A 1 123 ? -15.539 -19.797 -4.266 1 89.62 123 PHE A CA 1
ATOM 981 C C . PHE A 1 123 ? -15.914 -21.094 -3.58 1 89.62 123 PHE A C 1
ATOM 983 O O . PHE A 1 123 ? -15.125 -22.047 -3.576 1 89.62 123 PHE A O 1
ATOM 990 N N . LYS A 1 124 ? -17.062 -21.172 -3.119 1 87.06 124 LYS A N 1
ATOM 991 C CA . LYS A 1 124 ? -17.484 -22.438 -2.506 1 87.06 124 LYS A CA 1
ATOM 992 C C . LYS A 1 124 ? -17.953 -23.438 -3.562 1 87.06 124 LYS A C 1
ATOM 994 O O . LYS A 1 124 ? -17.812 -24.641 -3.383 1 87.06 124 LYS A O 1
ATOM 999 N N . ASN A 1 125 ? -18.328 -22.922 -4.688 1 82.25 125 ASN A N 1
ATOM 1000 C CA . ASN A 1 125 ? -18.984 -23.859 -5.609 1 82.25 125 ASN A CA 1
ATOM 1001 C C . ASN A 1 125 ? -18.141 -24.078 -6.863 1 82.25 125 ASN A C 1
ATOM 1003 O O . ASN A 1 125 ? -18.047 -25.203 -7.363 1 82.25 125 ASN A O 1
ATOM 1007 N N . PHE A 1 126 ? -17.547 -23.031 -7.383 1 76.44 126 PHE A N 1
ATOM 1008 C CA . PHE A 1 126 ? -16.984 -23.359 -8.695 1 76.44 126 PHE A CA 1
ATOM 1009 C C . PHE A 1 126 ? -15.695 -22.594 -8.945 1 76.44 126 PHE A C 1
ATOM 1011 O O . PHE A 1 126 ? -15.242 -22.5 -10.086 1 76.44 126 PHE A O 1
ATOM 1018 N N . ALA A 1 127 ? -15.086 -22.109 -8.016 1 70.94 127 ALA A N 1
ATOM 1019 C CA . ALA A 1 127 ? -13.859 -21.359 -8.266 1 70.94 127 ALA A CA 1
ATOM 1020 C C . ALA A 1 127 ? -12.742 -22.266 -8.758 1 70.94 127 ALA A C 1
ATOM 1022 O O . ALA A 1 127 ? -11.914 -21.875 -9.578 1 70.94 127 ALA A O 1
ATOM 1023 N N . ASP A 1 128 ? -12.789 -23.422 -8.398 1 71.56 128 ASP A N 1
ATOM 1024 C CA . ASP A 1 128 ? -11.758 -24.391 -8.773 1 71.56 128 ASP A CA 1
ATOM 1025 C C . ASP A 1 128 ? -11.984 -24.906 -10.188 1 71.56 128 ASP A C 1
ATOM 1027 O O . ASP A 1 128 ? -11.047 -25.406 -10.836 1 71.56 128 ASP A O 1
ATOM 1031 N N . GLU A 1 129 ? -13.172 -24.688 -10.727 1 72.88 129 GLU A N 1
ATOM 1032 C CA . GLU A 1 129 ? -13.508 -25.234 -12.047 1 72.88 129 GLU A CA 1
ATOM 1033 C C . GLU A 1 129 ? -13.195 -24.219 -13.148 1 72.88 129 GLU A C 1
ATOM 1035 O O . GLU A 1 129 ? -13.289 -24.547 -14.336 1 72.88 129 GLU A O 1
ATOM 1040 N N . LEU A 1 130 ? -12.734 -23.094 -12.758 1 74.06 130 LEU A N 1
ATOM 1041 C CA . LEU A 1 130 ? -12.539 -22.031 -13.734 1 74.06 130 LEU A CA 1
ATOM 1042 C C . LEU A 1 130 ? -11.141 -22.094 -14.344 1 74.06 130 LEU A C 1
ATOM 1044 O O . LEU A 1 130 ? -10.781 -21.266 -15.18 1 74.06 130 LEU A O 1
ATOM 1048 N N . GLU A 1 131 ? -10.359 -22.953 -14.031 1 64.81 131 GLU A N 1
ATOM 1049 C CA . GLU A 1 131 ? -8.977 -23.047 -14.508 1 64.81 131 GLU A CA 1
ATOM 1050 C C . GLU A 1 131 ? -8.93 -23.281 -16.016 1 64.81 131 GLU A C 1
ATOM 1052 O O . GLU A 1 131 ? -8.078 -22.719 -16.703 1 64.81 131 GLU A O 1
ATOM 1057 N N . ASP A 1 132 ? -9.875 -23.969 -16.438 1 60.62 132 ASP A N 1
ATOM 1058 C CA . ASP A 1 132 ? -9.773 -24.453 -17.812 1 60.62 132 ASP A CA 1
ATOM 1059 C C . ASP A 1 132 ? -10.508 -23.531 -18.781 1 60.62 132 ASP A C 1
ATOM 1061 O O . ASP A 1 132 ? -10.492 -23.75 -20 1 60.62 132 ASP A O 1
ATOM 1065 N N . VAL A 1 133 ? -10.984 -22.453 -18.188 1 62.75 133 VAL A N 1
ATOM 1066 C CA . VAL A 1 133 ? -11.766 -21.609 -19.094 1 62.75 133 VAL A CA 1
ATOM 1067 C C . VAL A 1 133 ? -10.922 -20.422 -19.562 1 62.75 133 VAL A C 1
ATOM 1069 O O . VAL A 1 133 ? -10.297 -19.734 -18.75 1 62.75 133 VAL A O 1
ATOM 1072 N N . LYS A 1 134 ? -10.727 -20.297 -20.828 1 61.94 134 LYS A N 1
ATOM 1073 C CA . LYS A 1 134 ? -9.812 -19.344 -21.453 1 61.94 134 LYS A CA 1
ATOM 1074 C C . LYS A 1 134 ? -10.305 -17.906 -21.266 1 61.94 134 LYS A C 1
ATOM 1076 O O . LYS A 1 134 ? -9.539 -17.031 -20.844 1 61.94 134 LYS A O 1
ATOM 1081 N N . ILE A 1 135 ? -11.508 -17.562 -21.609 1 64.81 135 ILE A N 1
ATOM 1082 C CA . ILE A 1 135 ? -11.93 -16.172 -21.641 1 64.81 135 ILE A CA 1
ATOM 1083 C C . ILE A 1 135 ? -12.516 -15.773 -20.297 1 64.81 135 ILE A C 1
ATOM 1085 O O . ILE A 1 135 ? -12.164 -14.727 -19.734 1 64.81 135 ILE A O 1
ATOM 1089 N N . LEU A 1 136 ? -13.203 -16.453 -19.75 1 75.06 136 LEU A N 1
ATOM 1090 C CA . LEU A 1 136 ? -13.828 -16.156 -18.453 1 75.06 136 LEU A CA 1
ATOM 1091 C C . LEU A 1 136 ? -13.352 -17.125 -17.391 1 75.06 136 LEU A C 1
ATOM 1093 O O . LEU A 1 136 ? -14.164 -17.703 -16.672 1 75.06 136 LEU A O 1
ATOM 1097 N N . GLY A 1 137 ? -12.031 -17.078 -17.438 1 84.62 137 GLY A N 1
ATOM 1098 C CA . GLY A 1 137 ? -11.414 -17.984 -16.469 1 84.62 137 GLY A CA 1
ATOM 1099 C C . GLY A 1 137 ? -11.086 -17.297 -15.156 1 84.62 137 GLY A C 1
ATOM 1100 O O . GLY A 1 137 ? -11.812 -16.406 -14.711 1 84.62 137 GLY A O 1
ATOM 1101 N N . GLN A 1 138 ? -10.133 -17.781 -14.539 1 87.06 138 GLN A N 1
ATOM 1102 C CA . GLN A 1 138 ? -9.734 -17.344 -13.203 1 87.06 138 GLN A CA 1
ATOM 1103 C C . GLN A 1 138 ? -9.164 -15.938 -13.234 1 87.06 138 GLN A C 1
ATOM 1105 O O . GLN A 1 138 ? -9.391 -15.148 -12.312 1 87.06 138 GLN A O 1
ATOM 1110 N N . ASN A 1 139 ? -8.523 -15.625 -14.336 1 87.88 139 ASN A N 1
ATOM 1111 C CA . ASN A 1 139 ? -7.91 -14.312 -14.445 1 87.88 139 ASN A CA 1
ATOM 1112 C C . ASN A 1 139 ? -8.961 -13.203 -14.531 1 87.88 139 ASN A C 1
ATOM 1114 O O . ASN A 1 139 ? -8.805 -12.148 -13.93 1 87.88 139 ASN A O 1
ATOM 1118 N N . VAL A 1 140 ? -9.992 -13.453 -15.273 1 89 140 VAL A N 1
ATOM 1119 C CA . VAL A 1 140 ? -11.055 -12.461 -15.406 1 89 140 VAL A CA 1
ATOM 1120 C C . VAL A 1 140 ? -11.766 -12.281 -14.062 1 89 140 VAL A C 1
ATOM 1122 O O . VAL A 1 140 ? -12.125 -11.164 -13.695 1 89 140 VAL A O 1
ATOM 1125 N N . LEU A 1 141 ? -12 -13.352 -13.391 1 90.44 141 LEU A N 1
ATOM 1126 C CA . LEU A 1 141 ? -12.594 -13.273 -12.062 1 90.44 141 LEU A CA 1
ATOM 1127 C C . LEU A 1 141 ? -11.711 -12.453 -11.125 1 90.44 141 LEU A C 1
ATOM 1129 O O . LEU A 1 141 ? -12.211 -11.609 -10.375 1 90.44 141 LEU A O 1
ATOM 1133 N N . LYS A 1 142 ? -10.477 -12.695 -11.172 1 91.81 142 LYS A N 1
ATOM 1134 C CA . LYS A 1 142 ? -9.516 -11.961 -10.344 1 91.81 142 LYS A CA 1
ATOM 1135 C C . LYS A 1 142 ? -9.531 -10.477 -10.68 1 91.81 142 LYS A C 1
ATOM 1137 O O . LYS A 1 142 ? -9.523 -9.633 -9.781 1 91.81 142 LYS A O 1
ATOM 1142 N N . VAL A 1 143 ? -9.516 -10.188 -11.906 1 91.81 143 VAL A N 1
ATOM 1143 C CA . VAL A 1 143 ? -9.555 -8.797 -12.344 1 91.81 143 VAL A CA 1
ATOM 1144 C C . VAL A 1 143 ? -10.852 -8.141 -11.883 1 91.81 143 VAL A C 1
ATOM 1146 O O . VAL A 1 143 ? -10.859 -6.984 -11.453 1 91.81 143 VAL A O 1
ATOM 1149 N N . ALA A 1 144 ? -11.883 -8.844 -11.984 1 94 144 ALA A N 1
ATOM 1150 C CA . ALA A 1 144 ? -13.172 -8.336 -11.516 1 94 144 ALA A CA 1
ATOM 1151 C C . ALA A 1 144 ? -13.125 -8.023 -10.023 1 94 144 ALA A C 1
ATOM 1153 O O . ALA A 1 144 ? -13.633 -6.98 -9.586 1 94 144 ALA A O 1
ATOM 1154 N N . LEU A 1 145 ? -12.57 -8.867 -9.281 1 95.25 145 LEU A N 1
ATOM 1155 C CA . LEU A 1 145 ? -12.453 -8.648 -7.848 1 95.25 145 LEU A CA 1
ATOM 1156 C C . LEU A 1 145 ? -11.531 -7.469 -7.551 1 95.25 145 LEU A C 1
ATOM 1158 O O . LEU A 1 145 ? -11.734 -6.746 -6.57 1 95.25 145 LEU A O 1
ATOM 1162 N N . CYS A 1 146 ? -10.555 -7.266 -8.414 1 95.69 146 CYS A N 1
ATOM 1163 C CA . CYS A 1 146 ? -9.594 -6.188 -8.242 1 95.69 146 CYS A CA 1
ATOM 1164 C C . CYS A 1 146 ? -10.242 -4.832 -8.484 1 95.69 146 CYS A C 1
ATOM 1166 O O . CYS A 1 146 ? -9.68 -3.793 -8.141 1 95.69 146 CYS A O 1
ATOM 1168 N N . ILE A 1 147 ? -11.422 -4.828 -8.945 1 96.06 147 ILE A N 1
ATOM 1169 C CA . ILE A 1 147 ? -12.18 -3.588 -9.078 1 96.06 147 ILE A CA 1
ATOM 1170 C C . ILE A 1 147 ? -12.578 -3.074 -7.699 1 96.06 147 ILE A C 1
ATOM 1172 O O . ILE A 1 147 ? -12.742 -1.868 -7.504 1 96.06 147 ILE A O 1
ATOM 1176 N N . THR A 1 148 ? -12.617 -3.928 -6.73 1 96.62 148 THR A N 1
ATOM 1177 C CA . THR A 1 148 ? -13.047 -3.58 -5.383 1 96.62 148 THR A CA 1
ATOM 1178 C C . THR A 1 148 ? -12.117 -2.543 -4.766 1 96.62 148 THR A C 1
ATOM 1180 O O . THR A 1 148 ? -12.562 -1.483 -4.324 1 96.62 148 THR A O 1
ATOM 1183 N N . PRO A 1 149 ? -10.805 -2.785 -4.75 1 95.88 149 PRO A N 1
ATOM 1184 C CA . PRO A 1 149 ? -9.938 -1.73 -4.215 1 95.88 149 PRO A CA 1
ATOM 1185 C C . PRO A 1 149 ? -9.984 -0.452 -5.051 1 95.88 149 PRO A C 1
ATOM 1187 O O . PRO A 1 149 ? -9.852 0.648 -4.508 1 95.88 149 PRO A O 1
ATOM 1190 N N . MET A 1 150 ? -10.219 -0.549 -6.305 1 93.56 150 MET A N 1
ATOM 1191 C CA . MET A 1 150 ? -10.359 0.631 -7.152 1 93.56 150 MET A CA 1
ATOM 1192 C C . MET A 1 150 ? -11.609 1.422 -6.793 1 93.56 150 MET A C 1
ATOM 1194 O O . MET A 1 150 ? -11.578 2.652 -6.738 1 93.56 150 MET A O 1
ATOM 1198 N N . LEU A 1 151 ? -12.609 0.749 -6.543 1 93.88 151 LEU A N 1
ATOM 1199 C CA . LEU A 1 151 ? -13.859 1.368 -6.137 1 93.88 151 LEU A CA 1
ATOM 1200 C C . LEU A 1 151 ? -13.695 2.131 -4.828 1 93.88 151 LEU A C 1
ATOM 1202 O O . LEU A 1 151 ? -14.203 3.246 -4.684 1 93.88 151 LEU A O 1
ATOM 1206 N N . PHE A 1 152 ? -12.977 1.57 -3.914 1 93.5 152 PHE A N 1
ATOM 1207 C CA . PHE A 1 152 ? -12.766 2.223 -2.627 1 93.5 152 PHE A CA 1
ATOM 1208 C C . PHE A 1 152 ? -12.008 3.535 -2.805 1 93.5 152 PHE A C 1
ATOM 1210 O O . PHE A 1 152 ? -12.391 4.559 -2.229 1 93.5 152 PHE A O 1
ATOM 1217 N N . LEU A 1 153 ? -11.047 3.469 -3.576 1 88.88 153 LEU A N 1
ATOM 1218 C CA . LEU A 1 153 ? -10.242 4.664 -3.814 1 88.88 153 LEU A CA 1
ATOM 1219 C C . LEU A 1 153 ? -11.078 5.758 -4.473 1 88.88 153 LEU A C 1
ATOM 1221 O O . LEU A 1 153 ? -10.984 6.926 -4.094 1 88.88 153 LEU A O 1
ATOM 1225 N N . LEU A 1 154 ? -11.812 5.367 -5.395 1 86.81 154 LEU A N 1
ATOM 1226 C CA . LEU A 1 154 ? -12.648 6.336 -6.102 1 86.81 154 LEU A CA 1
ATOM 1227 C C . LEU A 1 154 ? -13.719 6.906 -5.18 1 86.81 154 LEU A C 1
ATOM 1229 O O . LEU A 1 154 ? -14.031 8.094 -5.242 1 86.81 154 LEU A O 1
ATOM 1233 N N . LEU A 1 155 ? -14.219 6.078 -4.371 1 87.81 155 LEU A N 1
ATOM 1234 C CA . LEU A 1 155 ? -15.25 6.504 -3.428 1 87.81 155 LEU A CA 1
ATOM 1235 C C . LEU A 1 155 ? -14.711 7.562 -2.475 1 87.81 155 LEU A C 1
ATOM 1237 O O . LEU A 1 155 ? -15.367 8.586 -2.238 1 87.81 155 LEU A O 1
ATOM 1241 N N . VAL A 1 156 ? -13.523 7.383 -2.014 1 85.5 156 VAL A N 1
ATOM 1242 C CA . VAL A 1 156 ? -12.938 8.305 -1.04 1 85.5 156 VAL A CA 1
ATOM 1243 C C . VAL A 1 156 ? -12.5 9.586 -1.74 1 85.5 156 VAL A C 1
ATOM 1245 O O . VAL A 1 156 ? -12.711 10.688 -1.225 1 85.5 156 VAL A O 1
ATOM 1248 N N . ASN A 1 157 ? -11.969 9.461 -2.879 1 77.56 157 ASN A N 1
ATOM 1249 C CA . ASN A 1 157 ? -11.438 10.625 -3.568 1 77.56 157 ASN A CA 1
ATOM 1250 C C . ASN A 1 157 ? -12.547 11.477 -4.18 1 77.56 157 ASN A C 1
ATOM 1252 O O . ASN A 1 157 ? -12.359 12.664 -4.43 1 77.56 157 ASN A O 1
ATOM 1256 N N . SER A 1 158 ? -13.5 10.906 -4.453 1 75 158 SER A N 1
ATOM 1257 C CA . SER A 1 158 ? -14.609 11.656 -5.035 1 75 158 SER A CA 1
ATOM 1258 C C . SER A 1 158 ? -15.367 12.438 -3.971 1 75 158 SER A C 1
ATOM 1260 O O . SER A 1 158 ? -16.109 13.367 -4.289 1 75 158 SER A O 1
ATOM 1262 N N . HIS A 1 159 ? -15.148 12.148 -2.775 1 62.81 159 HIS A N 1
ATOM 1263 C CA . HIS A 1 159 ? -15.93 12.789 -1.723 1 62.81 159 HIS A CA 1
ATOM 1264 C C . HIS A 1 159 ? -15.062 13.711 -0.877 1 62.81 159 HIS A C 1
ATOM 1266 O O . HIS A 1 159 ? -15.508 14.219 0.153 1 62.81 159 HIS A O 1
ATOM 1272 N N . HIS A 1 160 ? -13.789 13.719 -1.252 1 60.62 160 HIS A N 1
ATOM 1273 C CA . HIS A 1 160 ? -13 14.609 -0.4 1 60.62 160 HIS A CA 1
ATOM 1274 C C . HIS A 1 160 ? -12.508 15.82 -1.178 1 60.62 160 HIS A C 1
ATOM 1276 O O . HIS A 1 160 ? -12.094 15.695 -2.332 1 60.62 160 HIS A O 1
ATOM 1282 N N . ASN A 1 161 ? -13.062 16.984 -0.861 1 54.84 161 ASN A N 1
ATOM 1283 C CA . ASN A 1 161 ? -12.617 18.25 -1.407 1 54.84 161 ASN A CA 1
ATOM 1284 C C . ASN A 1 161 ? -11.625 18.953 -0.475 1 54.84 161 ASN A C 1
ATOM 1286 O O . ASN A 1 161 ? -12.023 19.672 0.441 1 54.84 161 ASN A O 1
ATOM 1290 N N . THR A 1 162 ? -10.344 18.312 -0.244 1 55.91 162 THR A N 1
ATOM 1291 C CA . THR A 1 162 ? -9.555 19 0.771 1 55.91 162 THR A CA 1
ATOM 1292 C C . THR A 1 162 ? -8.516 19.906 0.123 1 55.91 162 THR A C 1
ATOM 1294 O O . THR A 1 162 ? -7.832 19.5 -0.82 1 55.91 162 THR A O 1
ATOM 1297 N N . LYS A 1 163 ? -8.656 21.141 0.353 1 54.44 163 LYS A N 1
ATOM 1298 C CA . LYS A 1 163 ? -7.668 22.141 -0.022 1 54.44 163 LYS A CA 1
ATOM 1299 C C . LYS A 1 163 ? -6.434 22.062 0.871 1 54.44 163 LYS A C 1
ATOM 1301 O O . LYS A 1 163 ? -5.359 22.531 0.495 1 54.44 163 LYS A O 1
ATOM 1306 N N . GLN A 1 164 ? -6.648 21.344 2.043 1 59.28 164 GLN A N 1
ATOM 1307 C CA . GLN A 1 164 ? -5.52 21.297 2.965 1 59.28 164 GLN A CA 1
ATOM 1308 C C . GLN A 1 164 ? -4.648 20.062 2.717 1 59.28 164 GLN A C 1
ATOM 1310 O O . GLN A 1 164 ? -5.152 18.938 2.684 1 59.28 164 GLN A O 1
ATOM 1315 N N . SER A 1 165 ? -3.416 20.266 2.625 1 65.75 165 SER A N 1
ATOM 1316 C CA . SER A 1 165 ? -2.424 19.266 2.24 1 65.75 165 SER A CA 1
ATOM 1317 C C . SER A 1 165 ? -2.293 18.188 3.301 1 65.75 165 SER A C 1
ATOM 1319 O O . SER A 1 165 ? -2.223 17 2.977 1 65.75 165 SER A O 1
ATOM 1321 N N . ALA A 1 166 ? -2.48 18.625 4.586 1 69.88 166 ALA A N 1
ATOM 1322 C CA . ALA A 1 166 ? -2.262 17.641 5.645 1 69.88 166 ALA A CA 1
ATOM 1323 C C . ALA A 1 166 ? -3.375 16.594 5.664 1 69.88 166 ALA A C 1
ATOM 1325 O O . ALA A 1 166 ? -3.113 15.398 5.82 1 69.88 166 ALA A O 1
ATOM 1326 N N . ARG A 1 167 ? -4.562 17.062 5.512 1 73.5 167 ARG A N 1
ATOM 1327 C CA . ARG A 1 167 ? -5.691 16.125 5.488 1 73.5 167 ARG A CA 1
ATOM 1328 C C . ARG A 1 167 ? -5.605 15.195 4.285 1 73.5 167 ARG A C 1
ATOM 1330 O O . ARG A 1 167 ? -5.922 14.008 4.387 1 73.5 167 ARG A O 1
ATOM 1337 N N . LYS A 1 168 ? -5.191 15.758 3.252 1 77.56 168 LYS A N 1
ATOM 1338 C CA . LYS A 1 168 ? -5.027 14.945 2.047 1 77.56 168 LYS A CA 1
ATOM 1339 C C . LYS A 1 168 ? -4.004 13.836 2.266 1 77.56 168 LYS A C 1
ATOM 1341 O O . LYS A 1 168 ? -4.219 12.695 1.843 1 77.56 168 LYS A O 1
ATOM 1346 N N . TRP A 1 169 ? -2.953 14.148 2.916 1 78.06 169 TRP A N 1
ATOM 1347 C CA . TRP A 1 169 ? -1.923 13.156 3.188 1 78.06 169 TRP A CA 1
ATOM 1348 C C . TRP A 1 169 ? -2.455 12.055 4.105 1 78.06 169 TRP A C 1
ATOM 1350 O O . TRP A 1 169 ? -2.127 10.883 3.934 1 78.06 169 TRP A O 1
ATOM 1360 N N . TYR A 1 170 ? -3.238 12.523 5.016 1 80.56 170 TYR A N 1
ATOM 1361 C CA . TYR A 1 170 ? -3.822 11.547 5.93 1 80.56 170 TYR A CA 1
ATOM 1362 C C . TYR A 1 170 ? -4.773 10.609 5.195 1 80.56 170 TYR A C 1
ATOM 1364 O O . TYR A 1 170 ? -4.754 9.398 5.41 1 80.56 170 TYR A O 1
ATOM 1372 N N . ILE A 1 171 ? -5.594 11.148 4.383 1 83 171 ILE A N 1
ATOM 1373 C CA . ILE A 1 171 ? -6.543 10.367 3.6 1 83 171 ILE A CA 1
ATOM 1374 C C . ILE A 1 171 ? -5.789 9.398 2.693 1 83 171 ILE A C 1
ATOM 1376 O O . ILE A 1 171 ? -6.148 8.219 2.594 1 83 171 ILE A O 1
ATOM 1380 N N . ASP A 1 172 ? -4.734 9.844 2.145 1 83.06 172 ASP A N 1
ATOM 1381 C CA . ASP A 1 172 ? -3.941 9.008 1.246 1 83.06 172 ASP A CA 1
ATOM 1382 C C . ASP A 1 172 ? -3.295 7.848 2 1 83.06 172 ASP A C 1
ATOM 1384 O O . ASP A 1 172 ? -3.227 6.73 1.489 1 83.06 172 ASP A O 1
ATOM 1388 N N . LYS A 1 173 ? -2.828 8.211 3.137 1 83.44 173 LYS A N 1
ATOM 1389 C CA . LYS A 1 173 ? -2.223 7.172 3.967 1 83.44 173 LYS A CA 1
ATOM 1390 C C . LYS A 1 173 ? -3.238 6.09 4.328 1 83.44 173 LYS A C 1
ATOM 1392 O O . LYS A 1 173 ? -2.971 4.898 4.164 1 83.44 173 LYS A O 1
ATOM 1397 N N . LEU A 1 174 ? -4.316 6.535 4.758 1 85.06 174 LEU A N 1
ATOM 1398 C CA . LEU A 1 174 ? -5.355 5.609 5.195 1 85.06 174 LEU A CA 1
ATOM 1399 C C . LEU A 1 174 ? -5.902 4.809 4.02 1 85.06 174 LEU A C 1
ATOM 1401 O O . LEU A 1 174 ? -6.043 3.586 4.109 1 85.06 174 LEU A O 1
ATOM 1405 N N . THR A 1 175 ? -6.176 5.5 2.98 1 88 175 THR A N 1
ATOM 1406 C CA . THR A 1 175 ? -6.73 4.848 1.802 1 88 175 THR A CA 1
ATOM 1407 C C . THR A 1 175 ? -5.723 3.873 1.197 1 88 175 THR A C 1
ATOM 1409 O O . THR A 1 175 ? -6.102 2.816 0.688 1 88 175 THR A O 1
ATOM 1412 N N . GLY A 1 176 ? -4.512 4.234 1.27 1 87.69 176 GLY A N 1
ATOM 1413 C CA . GLY A 1 176 ? -3.477 3.332 0.791 1 87.69 176 GLY A CA 1
ATOM 1414 C C . GLY A 1 176 ? -3.424 2.025 1.56 1 87.69 176 GLY A C 1
ATOM 1415 O O . GLY A 1 176 ? -3.355 0.949 0.961 1 87.69 176 GLY A O 1
ATOM 1416 N N . GLY A 1 177 ? -3.469 2.123 2.832 1 89.19 177 GLY A N 1
ATOM 1417 C CA . GLY A 1 177 ? -3.465 0.938 3.674 1 89.19 177 GLY A CA 1
ATOM 1418 C C . GLY A 1 177 ? -4.656 0.031 3.434 1 89.19 177 GLY A C 1
ATOM 1419 O O . GLY A 1 177 ? -4.504 -1.188 3.32 1 89.19 177 GLY A O 1
ATOM 1420 N N . VAL A 1 178 ? -5.766 0.63 3.314 1 93 178 VAL A N 1
ATOM 1421 C CA . VAL A 1 178 ? -6.996 -0.13 3.115 1 93 178 VAL A CA 1
ATOM 1422 C C . VAL A 1 178 ? -6.973 -0.799 1.742 1 93 178 VAL A C 1
ATOM 1424 O O . VAL A 1 178 ? -7.367 -1.96 1.603 1 93 178 VAL A O 1
ATOM 1427 N N . THR A 1 179 ? -6.605 -0.057 0.812 1 92.56 179 THR A N 1
ATOM 1428 C CA . THR A 1 179 ? -6.52 -0.6 -0.54 1 92.56 179 THR A CA 1
ATOM 1429 C C . THR A 1 179 ? -5.59 -1.808 -0.58 1 92.56 179 THR A C 1
ATOM 1431 O O . THR A 1 179 ? -5.895 -2.812 -1.224 1 92.56 179 THR A O 1
ATOM 1434 N N . LEU A 1 180 ? -4.547 -1.738 0.125 1 91.75 180 LEU A N 1
ATOM 1435 C CA . LEU A 1 180 ? -3.604 -2.85 0.197 1 91.75 180 LEU A CA 1
ATOM 1436 C C . LEU A 1 180 ? -4.238 -4.059 0.879 1 91.75 180 LEU A C 1
ATOM 1438 O O . LEU A 1 180 ? -3.996 -5.199 0.478 1 91.75 180 LEU A O 1
ATOM 1442 N N . ASP A 1 181 ? -4.938 -3.787 1.811 1 95.31 181 ASP A N 1
ATOM 1443 C CA . ASP A 1 181 ? -5.621 -4.863 2.521 1 95.31 181 ASP A CA 1
ATOM 1444 C C . ASP A 1 181 ? -6.648 -5.551 1.623 1 95.31 181 ASP A C 1
ATOM 1446 O O . ASP A 1 181 ? -6.797 -6.773 1.664 1 95.31 181 ASP A O 1
ATOM 1450 N N . LEU A 1 182 ? -7.305 -4.762 0.877 1 96.56 182 LEU A N 1
ATOM 1451 C CA . LEU A 1 182 ? -8.273 -5.324 -0.057 1 96.56 182 LEU A CA 1
ATOM 1452 C C . LEU A 1 182 ? -7.578 -6.191 -1.103 1 96.56 182 LEU A C 1
ATOM 1454 O O . LEU A 1 182 ? -8.055 -7.277 -1.43 1 96.56 182 LEU A O 1
ATOM 1458 N N . MET A 1 183 ? -6.492 -5.715 -1.557 1 95.5 183 MET A N 1
ATOM 1459 C CA . MET A 1 183 ? -5.723 -6.5 -2.518 1 95.5 183 MET A CA 1
ATOM 1460 C C . MET A 1 183 ? -5.227 -7.797 -1.89 1 95.5 183 MET A C 1
ATOM 1462 O O . MET A 1 183 ? -5.23 -8.844 -2.535 1 95.5 183 MET A O 1
ATOM 1466 N N . ASP A 1 184 ? -4.801 -7.672 -0.682 1 96.19 184 ASP A N 1
ATOM 1467 C CA . ASP A 1 184 ? -4.336 -8.844 0.057 1 96.19 184 ASP A CA 1
ATOM 1468 C C . ASP A 1 184 ? -5.438 -9.891 0.174 1 96.19 184 ASP A C 1
ATOM 1470 O O . ASP A 1 184 ? -5.18 -11.086 0.048 1 96.19 184 ASP A O 1
ATOM 1474 N N . SER A 1 185 ? -6.633 -9.453 0.373 1 96.69 185 SER A N 1
ATOM 1475 C CA . SER A 1 185 ? -7.77 -10.359 0.476 1 96.69 185 SER A CA 1
ATOM 1476 C C . SER A 1 185 ? -8.008 -11.102 -0.838 1 96.69 185 SER A C 1
ATOM 1478 O O . SER A 1 185 ? -8.312 -12.289 -0.841 1 96.69 185 SER A O 1
ATOM 1480 N N . ILE A 1 186 ? -7.887 -10.414 -1.88 1 95.38 186 ILE A N 1
ATOM 1481 C CA . ILE A 1 186 ? -8.07 -11.031 -3.189 1 95.38 186 ILE A CA 1
ATOM 1482 C C . ILE A 1 186 ? -6.938 -12.023 -3.453 1 95.38 186 ILE A C 1
ATOM 1484 O O . ILE A 1 186 ? -7.172 -13.109 -3.98 1 95.38 186 ILE A O 1
ATOM 1488 N N . ASP A 1 187 ? -5.773 -11.695 -3.027 1 94.88 187 ASP A N 1
ATOM 1489 C CA . ASP A 1 187 ? -4.617 -12.562 -3.211 1 94.88 187 ASP A CA 1
ATOM 1490 C C . ASP A 1 187 ? -4.789 -13.875 -2.451 1 94.88 187 ASP A C 1
ATOM 1492 O O . ASP A 1 187 ? -4.457 -14.945 -2.965 1 94.88 187 ASP A O 1
ATOM 1496 N N . ILE A 1 188 ? -5.234 -13.758 -1.277 1 93.69 188 ILE A N 1
ATOM 1497 C CA . ILE A 1 188 ? -5.352 -14.969 -0.472 1 93.69 188 ILE A CA 1
ATOM 1498 C C . ILE A 1 188 ? -6.445 -15.867 -1.048 1 93.69 188 ILE A C 1
ATOM 1500 O O . ILE A 1 188 ? -6.363 -17.094 -0.953 1 93.69 188 ILE A O 1
ATOM 1504 N N . LEU A 1 189 ? -7.477 -15.305 -1.659 1 92.56 189 LEU A N 1
ATOM 1505 C CA . LEU A 1 189 ? -8.539 -16.078 -2.287 1 92.56 189 LEU A CA 1
ATOM 1506 C C . LEU A 1 189 ? -8.016 -16.844 -3.504 1 92.56 189 LEU A C 1
ATOM 1508 O O . LEU A 1 189 ? -8.586 -17.859 -3.906 1 92.56 189 LEU A O 1
ATOM 1512 N N . GLU A 1 190 ? -6.973 -16.328 -4.059 1 87.5 190 GLU A N 1
ATOM 1513 C CA . GLU A 1 190 ? -6.387 -16.953 -5.246 1 87.5 190 GLU A CA 1
ATOM 1514 C C . GLU A 1 190 ? -5.871 -18.344 -4.938 1 87.5 190 GLU A C 1
ATOM 1516 O O . GLU A 1 190 ? -5.777 -19.188 -5.832 1 87.5 190 GLU A O 1
ATOM 1521 N N . ILE A 1 191 ? -5.527 -18.578 -3.748 1 83.56 191 ILE A N 1
ATOM 1522 C CA . ILE A 1 191 ? -5.051 -19.891 -3.34 1 83.56 191 ILE A CA 1
ATOM 1523 C C . ILE A 1 191 ? -6.125 -20.938 -3.625 1 83.56 191 ILE A C 1
ATOM 1525 O O . ILE A 1 191 ? -5.809 -22.094 -3.908 1 83.56 191 ILE A O 1
ATOM 1529 N N . LEU A 1 192 ? -7.324 -20.484 -3.598 1 84.5 192 LEU A N 1
ATOM 1530 C CA . LEU A 1 192 ? -8.438 -21.406 -3.76 1 84.5 192 LEU A CA 1
ATOM 1531 C C . LEU A 1 192 ? -8.664 -21.734 -5.23 1 84.5 192 LEU A C 1
ATOM 1533 O O . LEU A 1 192 ? -9.406 -22.672 -5.559 1 84.5 192 LEU A O 1
ATOM 1537 N N . PHE A 1 193 ? -7.996 -20.938 -6.09 1 76.56 193 PHE A N 1
ATOM 1538 C CA . PHE A 1 193 ? -8.047 -21.25 -7.512 1 76.56 193 PHE A CA 1
ATOM 1539 C C . PHE A 1 193 ? -7.246 -22.516 -7.809 1 76.56 193 PHE A C 1
ATOM 1541 O O . PHE A 1 193 ? -7.535 -23.234 -8.773 1 76.56 193 PHE A O 1
ATOM 1548 N N . LEU A 1 194 ? -6.195 -22.766 -6.988 1 62.03 194 LEU A N 1
ATOM 1549 C CA . LEU A 1 194 ? -5.262 -23.859 -7.254 1 62.03 194 LEU A CA 1
ATOM 1550 C C . LEU A 1 194 ? -5.719 -25.141 -6.578 1 62.03 194 LEU A C 1
ATOM 1552 O O . LEU A 1 194 ? -5.078 -26.188 -6.723 1 62.03 194 LEU A O 1
ATOM 1556 N N . LYS A 1 195 ? -6.773 -25.203 -5.762 1 57.69 195 LYS A N 1
ATOM 1557 C CA . LYS A 1 195 ? -7.258 -26.328 -4.969 1 57.69 195 LYS A CA 1
ATOM 1558 C C . LYS A 1 195 ? -7.289 -27.609 -5.797 1 57.69 195 LYS A C 1
ATOM 1560 O O . LYS A 1 195 ? -6.809 -28.656 -5.352 1 57.69 195 LYS A O 1
ATOM 1565 N N . ASP A 1 196 ? -8.07 -27.594 -6.758 1 51.41 196 ASP A N 1
ATOM 1566 C CA . ASP A 1 196 ? -8.305 -28.906 -7.363 1 51.41 196 ASP A CA 1
ATOM 1567 C C . ASP A 1 196 ? -7.113 -29.328 -8.211 1 51.41 196 ASP A C 1
ATOM 1569 O O . ASP A 1 196 ? -6.957 -30.516 -8.516 1 51.41 196 ASP A O 1
ATOM 1573 N N . ALA A 1 197 ? -6.328 -28.406 -8.484 1 50.16 197 ALA A N 1
ATOM 1574 C CA . ALA A 1 197 ? -5.348 -28.812 -9.477 1 50.16 197 ALA A CA 1
ATOM 1575 C C . ALA A 1 197 ? -4.102 -29.391 -8.812 1 50.16 197 ALA A C 1
ATOM 1577 O O . ALA A 1 197 ? -3.551 -30.406 -9.273 1 50.16 197 ALA A O 1
ATOM 1578 N N . ILE A 1 198 ? -3.707 -28.75 -7.617 1 51.47 198 ILE A N 1
ATOM 1579 C CA . ILE A 1 198 ? -2.391 -29.172 -7.152 1 51.47 198 ILE A CA 1
ATOM 1580 C C . ILE A 1 198 ? -2.455 -29.516 -5.668 1 51.47 198 ILE A C 1
ATOM 1582 O O . ILE A 1 198 ? -1.853 -30.5 -5.227 1 51.47 198 ILE A O 1
ATOM 1586 N N . VAL A 1 199 ? -3.326 -28.812 -4.918 1 58.88 199 VAL A N 1
ATOM 1587 C CA . VAL A 1 199 ? -3.225 -29 -3.473 1 58.88 199 VAL A CA 1
ATOM 1588 C C . VAL A 1 199 ? -4.602 -29.312 -2.891 1 58.88 199 VAL A C 1
ATOM 1590 O O . VAL A 1 199 ? -5.574 -28.609 -3.174 1 58.88 199 VAL A O 1
ATOM 1593 N N . ASP A 1 200 ? -4.777 -30.469 -2.412 1 70.62 200 ASP A N 1
ATOM 1594 C CA . ASP A 1 200 ? -5.988 -30.828 -1.68 1 70.62 200 ASP A CA 1
ATOM 1595 C C . ASP A 1 200 ? -6.07 -30.078 -0.348 1 70.62 200 ASP A C 1
ATOM 1597 O O . ASP A 1 200 ? -5.613 -30.594 0.679 1 70.62 200 ASP A O 1
ATOM 1601 N N . LEU A 1 201 ? -6.625 -28.922 -0.408 1 81.19 201 LEU A N 1
ATOM 1602 C CA . LEU A 1 201 ? -6.777 -28.156 0.827 1 81.19 201 LEU A CA 1
ATOM 1603 C C . LEU A 1 201 ? -7.984 -28.641 1.621 1 81.19 201 LEU A C 1
ATOM 1605 O O . LEU A 1 201 ? -9.055 -28.875 1.054 1 81.19 201 LEU A O 1
ATOM 1609 N N . PRO A 1 202 ? -7.816 -28.875 2.898 1 87 202 PRO A N 1
ATOM 1610 C CA . PRO A 1 202 ? -8.961 -29.234 3.732 1 87 202 PRO A CA 1
ATOM 1611 C C . PRO A 1 202 ? -10.078 -28.188 3.68 1 87 202 PRO A C 1
ATOM 1613 O O . PRO A 1 202 ? -9.805 -26.984 3.584 1 87 202 PRO A O 1
ATOM 1616 N N . VAL A 1 203 ? -11.258 -28.688 3.775 1 87.94 203 VAL A N 1
ATOM 1617 C CA . VAL A 1 203 ? -12.445 -27.844 3.68 1 87.94 203 VAL A CA 1
ATOM 1618 C C . VAL A 1 203 ? -12.422 -26.781 4.781 1 87.94 203 VAL A C 1
ATOM 1620 O O . VAL A 1 203 ? -12.844 -25.641 4.562 1 87.94 203 VAL A O 1
ATOM 1623 N N . ALA A 1 204 ? -11.93 -27.125 5.945 1 90.56 204 ALA A N 1
ATOM 1624 C CA . ALA A 1 204 ? -11.859 -26.188 7.062 1 90.56 204 ALA A CA 1
ATOM 1625 C C . ALA A 1 204 ? -10.961 -25 6.73 1 90.56 204 ALA A C 1
ATOM 1627 O O . ALA A 1 204 ? -11.289 -23.859 7.051 1 90.56 204 ALA A O 1
ATOM 1628 N N . LEU A 1 205 ? -9.914 -25.281 6.145 1 91.69 205 LEU A N 1
ATOM 1629 C CA . LEU A 1 205 ? -8.984 -24.219 5.773 1 91.69 205 LEU A CA 1
ATOM 1630 C C . LEU A 1 205 ? -9.57 -23.328 4.688 1 91.69 205 LEU A C 1
ATOM 1632 O O . LEU A 1 205 ? -9.398 -22.109 4.723 1 91.69 205 LEU A O 1
ATOM 1636 N N . GLU A 1 206 ? -10.273 -23.922 3.805 1 91.62 206 GLU A N 1
ATOM 1637 C CA . GLU A 1 206 ? -10.961 -23.156 2.766 1 91.62 206 GLU A CA 1
ATOM 1638 C C . GLU A 1 206 ? -11.961 -22.172 3.369 1 91.62 206 GLU A C 1
ATOM 1640 O O . GLU A 1 206 ? -12.008 -21.016 2.982 1 91.62 206 GLU A O 1
ATOM 1645 N N . ASN A 1 207 ? -12.664 -22.703 4.277 1 93.62 207 ASN A N 1
ATOM 1646 C CA . ASN A 1 207 ? -13.672 -21.875 4.93 1 93.62 207 ASN A CA 1
ATOM 1647 C C . ASN A 1 207 ? -13.047 -20.734 5.73 1 93.62 207 ASN A C 1
ATOM 1649 O O . ASN A 1 207 ? -13.578 -19.625 5.777 1 93.62 207 ASN A O 1
ATOM 1653 N N . ILE A 1 208 ? -11.977 -21 6.332 1 95.38 208 ILE A N 1
ATOM 1654 C CA . ILE A 1 208 ? -11.273 -20 7.117 1 95.38 208 ILE A CA 1
ATOM 1655 C C . ILE A 1 208 ? -10.766 -18.891 6.195 1 95.38 208 ILE A C 1
ATOM 1657 O O . ILE A 1 208 ? -10.891 -17.703 6.508 1 95.38 208 ILE A O 1
ATOM 1661 N N . ILE A 1 209 ? -10.219 -19.266 5.09 1 94.62 209 ILE A N 1
ATOM 1662 C CA . ILE A 1 209 ? -9.688 -18.312 4.121 1 94.62 209 ILE A CA 1
ATOM 1663 C C . ILE A 1 209 ? -10.812 -17.422 3.613 1 94.62 209 ILE A C 1
ATOM 1665 O O . ILE A 1 209 ? -10.68 -16.188 3.602 1 94.62 209 ILE A O 1
ATOM 1669 N N . ILE A 1 210 ? -11.906 -18.016 3.252 1 95.75 210 ILE A N 1
ATOM 1670 C CA . ILE A 1 210 ? -13.047 -17.266 2.736 1 95.75 210 ILE A CA 1
ATOM 1671 C C . ILE A 1 210 ? -13.594 -16.344 3.826 1 95.75 210 ILE A C 1
ATOM 1673 O O . ILE A 1 210 ? -13.891 -15.172 3.568 1 95.75 210 ILE A O 1
ATOM 1677 N N . ALA A 1 211 ? -13.664 -16.859 4.984 1 96.38 211 ALA A N 1
ATOM 1678 C CA . ALA A 1 211 ? -14.227 -16.094 6.094 1 96.38 211 ALA A CA 1
ATOM 1679 C C . ALA A 1 211 ? -13.398 -14.844 6.371 1 96.38 211 ALA A C 1
ATOM 1681 O O . ALA A 1 211 ? -13.945 -13.742 6.445 1 96.38 211 ALA A O 1
ATOM 1682 N N . PHE A 1 212 ? -12.156 -14.984 6.504 1 96.81 212 PHE A N 1
ATOM 1683 C CA . PHE A 1 212 ? -11.305 -13.844 6.824 1 96.81 212 PHE A CA 1
ATOM 1684 C C . PHE A 1 212 ? -11.234 -12.875 5.648 1 96.81 212 PHE A C 1
ATOM 1686 O O . PHE A 1 212 ? -11.156 -11.664 5.844 1 96.81 212 PHE A O 1
ATOM 1693 N N . ALA A 1 213 ? -11.188 -13.367 4.426 1 96.88 213 ALA A N 1
ATOM 1694 C CA . ALA A 1 213 ? -11.211 -12.492 3.262 1 96.88 213 ALA A CA 1
ATOM 1695 C C . ALA A 1 213 ? -12.484 -11.648 3.244 1 96.88 213 ALA A C 1
ATOM 1697 O O . ALA A 1 213 ? -12.438 -10.438 3.012 1 96.88 213 ALA A O 1
ATOM 1698 N N . CYS A 1 214 ? -13.57 -12.289 3.553 1 96.88 214 CYS A N 1
ATOM 1699 C CA . CYS A 1 214 ? -14.852 -11.602 3.551 1 96.88 214 CYS A CA 1
ATOM 1700 C C . CYS A 1 214 ? -14.914 -10.555 4.66 1 96.88 214 CYS A C 1
ATOM 1702 O O . CYS A 1 214 ? -15.445 -9.461 4.461 1 96.88 214 CYS A O 1
ATOM 1704 N N . ILE A 1 215 ? -14.398 -10.859 5.773 1 96.69 215 ILE A N 1
ATOM 1705 C CA . ILE A 1 215 ? -14.352 -9.906 6.875 1 96.69 215 ILE A CA 1
ATOM 1706 C C . ILE A 1 215 ? -13.539 -8.68 6.457 1 96.69 215 ILE A C 1
ATOM 1708 O O . ILE A 1 215 ? -13.93 -7.543 6.754 1 96.69 215 ILE A O 1
ATOM 1712 N N . ASN A 1 216 ? -12.539 -8.883 5.777 1 96.5 216 ASN A N 1
ATOM 1713 C CA . ASN A 1 216 ? -11.664 -7.793 5.363 1 96.5 216 ASN A CA 1
ATOM 1714 C C . ASN A 1 216 ? -12.344 -6.871 4.359 1 96.5 216 ASN A C 1
ATOM 1716 O O . ASN A 1 216 ? -12.031 -5.68 4.289 1 96.5 216 ASN A O 1
ATOM 1720 N N . PHE A 1 217 ? -13.32 -7.352 3.613 1 97.5 217 PHE A N 1
ATOM 1721 C CA . PHE A 1 217 ? -14.055 -6.516 2.666 1 97.5 217 PHE A CA 1
ATOM 1722 C C . PHE A 1 217 ? -14.969 -5.543 3.398 1 97.5 217 PHE A C 1
ATOM 1724 O O . PHE A 1 217 ? -15.383 -4.527 2.834 1 97.5 217 PHE A O 1
ATOM 1731 N N . PHE A 1 218 ? -15.203 -5.797 4.707 1 96.38 218 PHE A N 1
ATOM 1732 C CA . PHE A 1 218 ? -16.062 -4.926 5.5 1 96.38 218 PHE A CA 1
ATOM 1733 C C . PHE A 1 218 ? -15.242 -3.854 6.207 1 96.38 218 PHE A C 1
ATOM 1735 O O . PHE A 1 218 ? -15.773 -2.807 6.586 1 96.38 218 PHE A O 1
ATOM 1742 N N . LEU A 1 219 ? -14.023 -4.066 6.344 1 94.94 219 LEU A N 1
ATOM 1743 C CA . LEU A 1 219 ? -13.195 -3.246 7.215 1 94.94 219 LEU A CA 1
ATOM 1744 C C . LEU A 1 219 ? -13.047 -1.832 6.66 1 94.94 219 LEU A C 1
ATOM 1746 O O . LEU A 1 219 ? -12.922 -0.871 7.422 1 94.94 219 LEU A O 1
ATOM 1750 N N . PRO A 1 220 ? -13.078 -1.614 5.348 1 94.88 220 PRO A N 1
ATOM 1751 C CA . PRO A 1 220 ? -13.023 -0.242 4.84 1 94.88 220 PRO A CA 1
ATOM 1752 C C . PRO A 1 220 ? -14.148 0.634 5.391 1 94.88 220 PRO A C 1
ATOM 1754 O O . PRO A 1 220 ? -14.039 1.863 5.383 1 94.88 220 PRO A O 1
ATOM 1757 N N . THR A 1 221 ? -15.211 0.035 5.887 1 93.94 221 THR A N 1
ATOM 1758 C CA . THR A 1 221 ? -16.266 0.791 6.543 1 93.94 221 THR A CA 1
ATOM 1759 C C . THR A 1 221 ? -15.727 1.518 7.773 1 93.94 221 THR A C 1
ATOM 1761 O O . THR A 1 221 ? -16.062 2.678 8.008 1 93.94 221 THR A O 1
ATOM 1764 N N . LEU A 1 222 ? -14.859 0.839 8.5 1 90.94 222 LEU A N 1
ATOM 1765 C CA . LEU A 1 222 ? -14.25 1.448 9.672 1 90.94 222 LEU A CA 1
ATOM 1766 C C . LEU A 1 222 ? -13.344 2.611 9.273 1 90.94 222 LEU A C 1
ATOM 1768 O O . LEU A 1 222 ? -13.305 3.637 9.961 1 90.94 222 LEU A O 1
ATOM 1772 N N . ALA A 1 223 ? -12.672 2.449 8.219 1 90.56 223 ALA A N 1
ATOM 1773 C CA . ALA A 1 223 ? -11.805 3.514 7.723 1 90.56 223 ALA A CA 1
ATOM 1774 C C . ALA A 1 223 ? -12.617 4.734 7.305 1 90.56 223 ALA A C 1
ATOM 1776 O O . ALA A 1 223 ? -12.219 5.871 7.566 1 90.56 223 ALA A O 1
ATOM 1777 N N . LEU A 1 224 ? -13.734 4.488 6.691 1 89.69 224 LEU A N 1
ATOM 1778 C CA . LEU A 1 224 ? -14.594 5.582 6.262 1 89.69 224 LEU A CA 1
ATOM 1779 C C . LEU A 1 224 ? -15.219 6.289 7.461 1 89.69 224 LEU A C 1
ATOM 1781 O O . LEU A 1 224 ? -15.398 7.512 7.445 1 89.69 224 LEU A O 1
ATOM 1785 N N . LEU A 1 225 ? -15.453 5.574 8.5 1 87.25 225 LEU A N 1
ATOM 1786 C CA . LEU A 1 225 ? -15.969 6.172 9.727 1 87.25 225 LEU A CA 1
ATOM 1787 C C . LEU A 1 225 ? -14.906 7.055 10.383 1 87.25 225 LEU A C 1
ATOM 1789 O O . LEU A 1 225 ? -15.227 8.117 10.922 1 87.25 225 LEU A O 1
ATOM 1793 N N . GLU A 1 226 ? -13.727 6.605 10.32 1 84.38 226 GLU A N 1
ATOM 1794 C CA . GLU A 1 226 ? -12.617 7.406 10.844 1 84.38 226 GLU A CA 1
ATOM 1795 C C . GLU A 1 226 ? -12.453 8.695 10.047 1 84.38 226 GLU A C 1
ATOM 1797 O O . GLU A 1 226 ? -12.219 9.758 10.625 1 84.38 226 GLU A O 1
ATOM 1802 N N . LEU A 1 227 ? -12.641 8.641 8.82 1 82.06 227 LEU A N 1
ATOM 1803 C CA . LEU A 1 227 ? -12.453 9.789 7.945 1 82.06 227 LEU A CA 1
ATOM 1804 C C . LEU A 1 227 ? -13.617 10.766 8.078 1 82.06 227 LEU A C 1
ATOM 1806 O O . LEU A 1 227 ? -13.484 11.945 7.75 1 82.06 227 LEU A O 1
ATOM 1810 N N . SER A 1 228 ? -14.672 10.305 8.547 1 78.62 228 SER A N 1
ATOM 1811 C CA . SER A 1 228 ? -15.844 11.164 8.664 1 78.62 228 SER A CA 1
ATOM 1812 C C . SER A 1 228 ? -15.672 12.188 9.781 1 78.62 228 SER A C 1
ATOM 1814 O O . SER A 1 228 ? -16.266 13.266 9.734 1 78.62 228 SER A O 1
ATOM 1816 N N . VAL A 1 229 ? -14.844 11.859 10.75 1 69.81 229 VAL A N 1
ATOM 1817 C CA . VAL A 1 229 ? -14.672 12.758 11.883 1 69.81 229 VAL A CA 1
ATOM 1818 C C . VAL A 1 229 ? -13.438 13.633 11.664 1 69.81 229 VAL A C 1
ATOM 1820 O O . VAL A 1 229 ? -13.391 14.773 12.133 1 69.81 229 VAL A O 1
ATOM 1823 N N . ASN A 1 230 ? -12.367 12.992 11.125 1 59.22 230 ASN A N 1
ATOM 1824 C CA . ASN A 1 230 ? -11.109 13.711 11 1 59.22 230 ASN A CA 1
ATOM 1825 C C . ASN A 1 230 ? -11.242 14.938 10.102 1 59.22 230 ASN A C 1
ATOM 1827 O O . ASN A 1 230 ? -11.227 14.812 8.875 1 59.22 230 ASN A O 1
ATOM 1831 N N . LYS A 1 231 ? -11.719 15.945 10.805 1 55.75 231 LYS A N 1
ATOM 1832 C CA . LYS A 1 231 ? -11.922 17.219 10.133 1 55.75 231 LYS A CA 1
ATOM 1833 C C . LYS A 1 231 ? -10.664 18.078 10.18 1 55.75 231 LYS A C 1
ATOM 1835 O O . LYS A 1 231 ? -9.656 17.672 10.773 1 55.75 231 LYS A O 1
ATOM 1840 N N . PHE A 1 232 ? -10.625 19.25 9.477 1 51.03 232 PHE A N 1
ATOM 1841 C CA . PHE A 1 232 ? -9.648 20.297 9.18 1 51.03 232 PHE A CA 1
ATOM 1842 C C . PHE A 1 232 ? -8.898 20.703 10.438 1 51.03 232 PHE A C 1
ATOM 1844 O O . PHE A 1 232 ? -7.754 21.156 10.367 1 51.03 232 PHE A O 1
ATOM 1851 N N . ASP A 1 233 ? -9.547 20.391 11.641 1 52.88 233 ASP A N 1
ATOM 1852 C CA . ASP A 1 233 ? -9.078 21.172 12.781 1 52.88 233 ASP A CA 1
ATOM 1853 C C . ASP A 1 233 ? -8.258 20.297 13.734 1 52.88 233 ASP A C 1
ATOM 1855 O O . ASP A 1 233 ? -7.992 20.688 14.867 1 52.88 233 ASP A O 1
ATOM 1859 N N . GLY A 1 234 ? -7.707 19.047 13.164 1 61.97 234 GLY A N 1
ATOM 1860 C CA . GLY A 1 234 ? -6.941 18.234 14.109 1 61.97 234 GLY A CA 1
ATOM 1861 C C . GLY A 1 234 ? -7.805 17.297 14.93 1 61.97 234 GLY A C 1
ATOM 1862 O O . GLY A 1 234 ? -7.32 16.656 15.859 1 61.97 234 GLY A O 1
ATOM 1863 N N . GLN A 1 235 ? -9.141 17.375 14.633 1 69.31 235 GLN A N 1
ATOM 1864 C CA . GLN A 1 235 ? -10.047 16.516 15.383 1 69.31 235 GLN A CA 1
ATOM 1865 C C . GLN A 1 235 ? -9.852 15.047 15.008 1 69.31 235 GLN A C 1
ATOM 1867 O O . GLN A 1 235 ? -9.75 14.719 13.828 1 69.31 235 GLN A O 1
ATOM 1872 N N . VAL A 1 236 ? -9.523 14.367 16.031 1 72.5 236 VAL A N 1
ATOM 1873 C CA . VAL A 1 236 ? -9.352 12.93 15.844 1 72.5 236 VAL A CA 1
ATOM 1874 C C . VAL A 1 236 ? -10.359 12.172 16.703 1 72.5 236 VAL A C 1
ATOM 1876 O O . VAL A 1 236 ? -10.953 12.742 17.625 1 72.5 236 VAL A O 1
ATOM 1879 N N . ARG A 1 237 ? -10.633 11.031 16.281 1 75.94 237 ARG A N 1
ATOM 1880 C CA . ARG A 1 237 ? -11.531 10.203 17.078 1 75.94 237 ARG A CA 1
ATOM 1881 C C . ARG A 1 237 ? -10.867 9.812 18.406 1 75.94 237 ARG A C 1
ATOM 1883 O O . ARG A 1 237 ? -9.664 10.016 18.578 1 75.94 237 ARG A O 1
ATOM 1890 N N . SER A 1 238 ? -11.672 9.312 19.281 1 79.38 238 SER A N 1
ATOM 1891 C CA . SER A 1 238 ? -11.211 8.938 20.625 1 79.38 238 SER A CA 1
ATOM 1892 C C . SER A 1 238 ? -10.094 7.895 20.547 1 79.38 238 SER A C 1
ATOM 1894 O O . SER A 1 238 ? -9.938 7.223 19.531 1 79.38 238 SER A O 1
ATOM 1896 N N . VAL A 1 239 ? -9.336 7.863 21.531 1 81.19 239 VAL A N 1
ATOM 1897 C CA . VAL A 1 239 ? -8.219 6.934 21.641 1 81.19 239 VAL A CA 1
ATOM 1898 C C . VAL A 1 239 ? -8.727 5.496 21.531 1 81.19 239 VAL A C 1
ATOM 1900 O O . VAL A 1 239 ? -8.094 4.652 20.891 1 81.19 239 VAL A O 1
ATOM 1903 N N . SER A 1 240 ? -9.867 5.281 22.094 1 83.81 240 SER A N 1
ATOM 1904 C CA . SER A 1 240 ? -10.438 3.938 22.062 1 83.81 240 SER A CA 1
ATOM 1905 C C . SER A 1 240 ? -10.734 3.502 20.625 1 83.81 240 SER A C 1
ATOM 1907 O O . SER A 1 240 ? -10.516 2.344 20.266 1 83.81 240 SER A O 1
ATOM 1909 N N . PHE A 1 241 ? -11.195 4.398 19.891 1 87.06 241 PHE A N 1
ATOM 1910 C CA . PHE A 1 241 ? -11.5 4.07 18.5 1 87.06 241 PHE A CA 1
ATOM 1911 C C . PHE A 1 241 ? -10.227 3.828 17.703 1 87.06 241 PHE A C 1
ATOM 1913 O O . PHE A 1 241 ? -10.18 2.936 16.859 1 87.06 241 PHE A O 1
ATOM 1920 N N . GLN A 1 242 ? -9.281 4.559 18.016 1 85.94 242 GLN A N 1
ATOM 1921 C CA . GLN A 1 242 ? -8.008 4.395 17.312 1 85.94 242 GLN A CA 1
ATOM 1922 C C . GLN A 1 242 ? -7.383 3.037 17.609 1 85.94 242 GLN A C 1
ATOM 1924 O O . GLN A 1 242 ? -6.852 2.381 16.719 1 85.94 242 GLN A O 1
ATOM 1929 N N . ILE A 1 243 ? -7.469 2.682 18.828 1 90.44 243 ILE A N 1
ATOM 1930 C CA . ILE A 1 243 ? -6.938 1.389 19.25 1 90.44 243 ILE A CA 1
ATOM 1931 C C . ILE A 1 243 ? -7.758 0.267 18.609 1 90.44 243 ILE A C 1
ATOM 1933 O O . ILE A 1 243 ? -7.199 -0.717 18.109 1 90.44 243 ILE A O 1
ATOM 1937 N N . LEU A 1 244 ? -9.016 0.453 18.594 1 91.44 244 LEU A N 1
ATOM 1938 C CA . LEU A 1 244 ? -9.898 -0.545 18 1 91.44 244 LEU A CA 1
ATOM 1939 C C . LEU A 1 244 ? -9.625 -0.679 16.5 1 91.44 244 LEU A C 1
ATOM 1941 O O . LEU A 1 244 ? -9.609 -1.79 15.969 1 91.44 244 LEU A O 1
ATOM 1945 N N . TYR A 1 245 ? -9.438 0.387 15.922 1 91.62 245 TYR A N 1
ATOM 1946 C CA . TYR A 1 245 ? -9.125 0.416 14.5 1 91.62 245 TYR A CA 1
ATOM 1947 C C . TYR A 1 245 ? -7.859 -0.378 14.203 1 91.62 245 TYR A C 1
ATOM 1949 O O . TYR A 1 245 ? -7.871 -1.297 13.375 1 91.62 245 TYR A O 1
ATOM 1957 N N . SER A 1 246 ? -6.84 -0.136 14.891 1 93.31 246 SER A N 1
ATOM 1958 C CA . SER A 1 246 ? -5.559 -0.799 14.672 1 93.31 246 SER A CA 1
ATOM 1959 C C . SER A 1 246 ? -5.629 -2.277 15.047 1 93.31 246 SER A C 1
ATOM 1961 O O . SER A 1 246 ? -5.098 -3.129 14.336 1 93.31 246 SER A O 1
ATOM 1963 N N . LEU A 1 247 ? -6.297 -2.545 16.078 1 94.38 247 LEU A N 1
ATOM 1964 C CA . LEU A 1 247 ? -6.418 -3.926 16.531 1 94.38 247 LEU A CA 1
ATOM 1965 C C . LEU A 1 247 ? -7.234 -4.754 15.547 1 94.38 247 LEU A C 1
ATOM 1967 O O . LEU A 1 247 ? -6.973 -5.945 15.367 1 94.38 247 LEU A O 1
ATOM 1971 N N . SER A 1 248 ? -8.203 -4.141 14.977 1 95.94 248 SER A N 1
ATOM 1972 C CA . SER A 1 248 ? -9.016 -4.848 13.992 1 95.94 248 SER A CA 1
ATOM 1973 C C . SER A 1 248 ? -8.188 -5.266 12.781 1 95.94 248 SER A C 1
ATOM 1975 O O . SER A 1 248 ? -8.281 -6.402 12.32 1 95.94 248 SER A O 1
ATOM 1977 N N . TYR A 1 249 ? -7.336 -4.43 12.32 1 95.31 249 TYR A N 1
ATOM 1978 C CA . TYR A 1 249 ? -6.527 -4.75 11.148 1 95.31 249 TYR A CA 1
ATOM 1979 C C . TYR A 1 249 ? -5.438 -5.75 11.5 1 95.31 249 TYR A C 1
ATOM 1981 O O . TYR A 1 249 ? -5.082 -6.605 10.68 1 95.31 249 TYR A O 1
ATOM 1989 N N . ILE A 1 250 ? -4.926 -5.656 12.703 1 96.25 250 ILE A N 1
ATOM 1990 C CA . ILE A 1 250 ? -3.926 -6.621 13.141 1 96.25 250 ILE A CA 1
ATOM 1991 C C . ILE A 1 250 ? -4.574 -7.992 13.328 1 96.25 250 ILE A C 1
ATOM 1993 O O . ILE A 1 250 ? -4.086 -9 12.812 1 96.25 250 ILE A O 1
ATOM 1997 N N . GLY A 1 251 ? -5.688 -7.977 13.961 1 96.44 251 GLY A N 1
ATOM 1998 C CA . GLY A 1 251 ? -6.293 -9.227 14.406 1 96.44 251 GLY A CA 1
ATOM 1999 C C . GLY A 1 251 ? -7.168 -9.875 13.352 1 96.44 251 GLY A C 1
ATOM 2000 O O . GLY A 1 251 ? -7.363 -11.086 13.367 1 96.44 251 GLY A O 1
ATOM 2001 N N . LEU A 1 252 ? -7.66 -9.102 12.422 1 96.5 252 LEU A N 1
ATOM 2002 C CA . LEU A 1 252 ? -8.617 -9.664 11.477 1 96.5 252 LEU A CA 1
ATOM 2003 C C . LEU A 1 252 ? -8 -9.789 10.086 1 96.5 252 LEU A C 1
ATOM 2005 O O . LEU A 1 252 ? -8.5 -10.539 9.242 1 96.5 252 LEU A O 1
ATOM 2009 N N . VAL A 1 253 ? -6.934 -9.102 9.867 1 96.38 253 VAL A N 1
ATOM 2010 C CA . VAL A 1 253 ? -6.406 -9.094 8.508 1 96.38 253 VAL A CA 1
ATOM 2011 C C . VAL A 1 253 ? -4.973 -9.617 8.508 1 96.38 253 VAL A C 1
ATOM 2013 O O . VAL A 1 253 ? -4.715 -10.75 8.07 1 96.38 253 VAL A O 1
ATOM 2016 N N . ASN A 1 254 ? -4.082 -8.961 9.188 1 97.12 254 ASN A N 1
ATOM 2017 C CA . ASN A 1 254 ? -2.652 -9.164 8.969 1 97.12 254 ASN A CA 1
ATOM 2018 C C . ASN A 1 254 ? -2.15 -10.43 9.656 1 97.12 254 ASN A C 1
ATOM 2020 O O . ASN A 1 254 ? -1.491 -11.266 9.031 1 97.12 254 ASN A O 1
ATOM 2024 N N . VAL A 1 255 ? -2.52 -10.625 10.875 1 97.12 255 VAL A N 1
ATOM 2025 C CA . VAL A 1 255 ? -2.016 -11.789 11.602 1 97.12 255 VAL A CA 1
ATOM 2026 C C . VAL A 1 255 ? -2.652 -13.062 11.055 1 97.12 255 VAL A C 1
ATOM 2028 O O . VAL A 1 255 ? -1.95 -14.016 10.711 1 97.12 255 VAL A O 1
ATOM 2031 N N . PRO A 1 256 ? -3.922 -13.062 10.891 1 97.12 256 PRO A N 1
ATOM 2032 C CA . PRO A 1 256 ? -4.52 -14.281 10.328 1 97.12 256 PRO A CA 1
ATOM 2033 C C . PRO A 1 256 ? -3.988 -14.609 8.938 1 97.12 256 PRO A C 1
ATOM 2035 O O . PRO A 1 256 ? -3.699 -15.773 8.641 1 97.12 256 PRO A O 1
ATOM 2038 N N . PHE A 1 257 ? -3.861 -13.625 8.055 1 97.31 257 PHE A N 1
ATOM 2039 C CA . PHE A 1 257 ? -3.355 -13.867 6.711 1 97.31 257 PHE A CA 1
ATOM 2040 C C . PHE A 1 257 ? -1.916 -14.367 6.754 1 97.31 257 PHE A C 1
ATOM 2042 O O . PHE A 1 257 ? -1.532 -15.242 5.973 1 97.31 257 PHE A O 1
ATOM 2049 N N . TRP A 1 258 ? -1.187 -13.805 7.664 1 96.75 258 TRP A N 1
ATOM 2050 C CA . TRP A 1 258 ? 0.19 -14.25 7.832 1 96.75 258 TRP A CA 1
ATOM 2051 C C . TRP A 1 258 ? 0.235 -15.711 8.281 1 96.75 258 TRP A C 1
ATOM 2053 O O . TRP A 1 258 ? 0.984 -16.516 7.723 1 96.75 258 TRP A O 1
ATOM 2063 N N . ILE A 1 259 ? -0.565 -16.109 9.227 1 96.44 259 ILE A N 1
ATOM 2064 C CA . ILE A 1 259 ? -0.619 -17.484 9.742 1 96.44 259 ILE A CA 1
ATOM 2065 C C . ILE A 1 259 ? -1.054 -18.438 8.633 1 96.44 259 ILE A C 1
ATOM 2067 O O . ILE A 1 259 ? -0.467 -19.5 8.461 1 96.44 259 ILE A O 1
ATOM 2071 N N . ILE A 1 260 ? -2.047 -18.047 7.91 1 95.06 260 ILE A N 1
ATOM 2072 C CA . ILE A 1 260 ? -2.562 -18.891 6.836 1 95.06 260 ILE A CA 1
ATOM 2073 C C . ILE A 1 260 ? -1.477 -19.109 5.785 1 95.06 260 ILE A C 1
ATOM 2075 O O . ILE A 1 260 ? -1.265 -20.234 5.332 1 95.06 260 ILE A O 1
ATOM 2079 N N . ARG A 1 261 ? -0.738 -18.109 5.406 1 93.69 261 ARG A N 1
ATOM 2080 C CA . ARG A 1 261 ? 0.304 -18.219 4.391 1 93.69 261 ARG A CA 1
ATOM 2081 C C . ARG A 1 261 ? 1.452 -19.094 4.875 1 93.69 261 ARG A C 1
ATOM 2083 O O . ARG A 1 261 ? 1.98 -19.906 4.109 1 93.69 261 ARG A O 1
ATOM 2090 N N . VAL A 1 262 ? 1.82 -18.938 6.121 1 92.94 262 VAL A N 1
ATOM 2091 C CA . VAL A 1 262 ? 2.889 -19.766 6.68 1 92.94 262 VAL A CA 1
ATOM 2092 C C . VAL A 1 262 ? 2.434 -21.219 6.758 1 92.94 262 VAL A C 1
ATOM 2094 O O . VAL A 1 262 ? 3.205 -22.141 6.465 1 92.94 262 VAL A O 1
ATOM 2097 N N . TYR A 1 263 ? 1.199 -21.375 7.125 1 92.69 263 TYR A N 1
ATOM 2098 C CA . TYR A 1 263 ? 0.644 -22.719 7.227 1 92.69 263 TYR A CA 1
ATOM 2099 C C . TYR A 1 263 ? 0.628 -23.406 5.863 1 92.69 263 TYR A C 1
ATOM 2101 O O . TYR A 1 263 ? 1.056 -24.547 5.738 1 92.69 263 TYR A O 1
ATOM 2109 N N . ILE A 1 264 ? 0.181 -22.719 4.883 1 89.75 264 ILE A N 1
ATOM 2110 C CA . ILE A 1 264 ? 0.09 -23.297 3.547 1 89.75 264 ILE A CA 1
ATOM 2111 C C . ILE A 1 264 ? 1.491 -23.547 2.994 1 89.75 264 ILE A C 1
ATOM 2113 O O . ILE A 1 264 ? 1.721 -24.531 2.283 1 89.75 264 ILE A O 1
ATOM 2117 N N . TRP A 1 265 ? 2.404 -22.672 3.35 1 86.75 265 TRP A N 1
ATOM 2118 C CA . TRP A 1 265 ? 3.795 -22.844 2.939 1 86.75 265 TRP A CA 1
ATOM 2119 C C . TRP A 1 265 ? 4.41 -24.078 3.572 1 86.75 265 TRP A C 1
ATOM 2121 O O . TRP A 1 265 ? 4.961 -24.938 2.873 1 86.75 265 TRP A O 1
ATOM 2131 N N . TRP A 1 266 ? 4.199 -24.297 4.812 1 86.62 266 TRP A N 1
ATOM 2132 C CA . TRP A 1 266 ? 4.875 -25.359 5.555 1 86.62 266 TRP A CA 1
ATOM 2133 C C . TRP A 1 266 ? 4.203 -26.703 5.316 1 86.62 266 TRP A C 1
ATOM 2135 O O . TRP A 1 266 ? 4.879 -27.719 5.148 1 86.62 266 TRP A O 1
ATOM 2145 N N . VAL A 1 267 ? 2.926 -26.703 5.238 1 86.44 267 VAL A N 1
ATOM 2146 C CA . VAL A 1 267 ? 2.188 -27.969 5.188 1 86.44 267 VAL A CA 1
ATOM 2147 C C . VAL A 1 267 ? 1.98 -28.391 3.73 1 86.44 267 VAL A C 1
ATOM 2149 O O . VAL A 1 267 ? 2.104 -29.562 3.393 1 86.44 267 VAL A O 1
ATOM 2152 N N . PHE A 1 268 ? 1.785 -27.453 2.836 1 83.94 268 PHE A N 1
ATOM 2153 C CA . PHE A 1 268 ? 1.415 -27.828 1.476 1 83.94 268 PHE A CA 1
ATOM 2154 C C . PHE A 1 268 ? 2.496 -27.406 0.486 1 83.94 268 PHE A C 1
ATOM 2156 O O . PHE A 1 268 ? 2.365 -27.641 -0.718 1 83.94 268 PHE A O 1
ATOM 2163 N N . SER A 1 269 ? 3.572 -26.734 0.927 1 81.5 269 SER A N 1
ATOM 2164 C CA . SER A 1 269 ? 4.684 -26.281 0.088 1 81.5 269 SER A CA 1
ATOM 2165 C C . SER A 1 269 ? 4.191 -25.422 -1.064 1 81.5 269 SER A C 1
ATOM 2167 O O . SER A 1 269 ? 4.684 -25.531 -2.189 1 81.5 269 SER A O 1
ATOM 2169 N N . GLN A 1 270 ? 3.17 -24.703 -0.761 1 80.81 270 GLN A N 1
ATOM 2170 C CA . GLN A 1 270 ? 2.619 -23.812 -1.78 1 80.81 270 GLN A CA 1
ATOM 2171 C C . GLN A 1 270 ? 3.398 -22.5 -1.848 1 80.81 270 GLN A C 1
ATOM 2173 O O . GLN A 1 270 ? 4.023 -22.094 -0.867 1 80.81 270 GLN A O 1
ATOM 2178 N N . ASP A 1 271 ? 3.326 -21.922 -2.963 1 82.06 271 ASP A N 1
ATOM 2179 C CA . ASP A 1 271 ? 3.99 -20.641 -3.178 1 82.06 271 ASP A CA 1
ATOM 2180 C C . ASP A 1 271 ? 3.371 -19.547 -2.309 1 82.06 271 ASP A C 1
ATOM 2182 O O . ASP A 1 271 ? 2.146 -19.422 -2.248 1 82.06 271 ASP A O 1
ATOM 2186 N N . VAL A 1 272 ? 4.332 -18.922 -1.663 1 85.12 272 VAL A N 1
ATOM 2187 C CA . VAL A 1 272 ? 3.871 -17.859 -0.773 1 85.12 272 VAL A CA 1
ATOM 2188 C C . VAL A 1 272 ? 3.844 -16.531 -1.525 1 85.12 272 VAL A C 1
ATOM 2190 O O . VAL A 1 272 ? 4.707 -16.266 -2.363 1 85.12 272 VAL A O 1
ATOM 2193 N N . SER A 1 273 ? 2.799 -15.766 -1.234 1 91.19 273 SER A N 1
ATOM 2194 C CA . SER A 1 273 ? 2.637 -14.453 -1.846 1 91.19 273 SER A CA 1
ATOM 2195 C C . SER A 1 273 ? 3.568 -13.43 -1.211 1 91.19 273 SER A C 1
ATOM 2197 O O . SER A 1 273 ? 3.967 -13.57 -0.054 1 91.19 273 SER A O 1
ATOM 2199 N N . VAL A 1 274 ? 3.889 -12.398 -1.951 1 93.12 274 VAL A N 1
ATOM 2200 C CA . VAL A 1 274 ? 4.727 -11.305 -1.479 1 93.12 274 VAL A CA 1
ATOM 2201 C C . VAL A 1 274 ? 4.008 -10.547 -0.369 1 93.12 274 VAL A C 1
ATOM 2203 O O . VAL A 1 274 ? 4.633 -9.789 0.379 1 93.12 274 VAL A O 1
ATOM 2206 N N . PHE A 1 275 ? 2.727 -10.789 -0.228 1 94.06 275 PHE A N 1
ATOM 2207 C CA . PHE A 1 275 ? 1.935 -10.094 0.781 1 94.06 275 PHE A CA 1
ATOM 2208 C C . PHE A 1 275 ? 2.289 -10.586 2.18 1 94.06 275 PHE A C 1
ATOM 2210 O O . PHE A 1 275 ? 1.854 -10 3.176 1 94.06 275 PHE A O 1
ATOM 2217 N N . ILE A 1 276 ? 3.098 -11.594 2.25 1 93.5 276 ILE A N 1
ATOM 2218 C CA . ILE A 1 276 ? 3.594 -12.031 3.549 1 93.5 276 ILE A CA 1
ATOM 2219 C C . ILE A 1 276 ? 4.391 -10.906 4.203 1 93.5 276 ILE A C 1
ATOM 2221 O O . ILE A 1 276 ? 4.32 -10.711 5.418 1 93.5 276 ILE A O 1
ATOM 2225 N N . ALA A 1 277 ? 5.137 -10.211 3.398 1 92.19 277 ALA A N 1
ATOM 2226 C CA . ALA A 1 277 ? 5.898 -9.07 3.896 1 92.19 277 ALA A CA 1
ATOM 2227 C C . ALA A 1 277 ? 4.973 -7.949 4.363 1 92.19 277 ALA A C 1
ATOM 2229 O O . ALA A 1 277 ? 5.191 -7.352 5.418 1 92.19 277 ALA A O 1
ATOM 2230 N N . LYS A 1 278 ? 3.961 -7.695 3.584 1 92.06 278 LYS A N 1
ATOM 2231 C CA . LYS A 1 278 ? 3 -6.656 3.943 1 92.06 278 LYS A CA 1
ATOM 2232 C C . LYS A 1 278 ? 2.363 -6.945 5.301 1 92.06 278 LYS A C 1
ATOM 2234 O O . LYS A 1 278 ? 2.182 -6.031 6.109 1 92.06 278 LYS A O 1
ATOM 2239 N N . ASN A 1 279 ? 2.037 -8.188 5.504 1 95.75 279 ASN A N 1
ATOM 2240 C CA . ASN A 1 279 ? 1.384 -8.555 6.758 1 95.75 279 ASN A CA 1
ATOM 2241 C C . ASN A 1 279 ? 2.283 -8.289 7.961 1 95.75 279 ASN A C 1
ATOM 2243 O O . ASN A 1 279 ? 1.821 -7.773 8.977 1 95.75 279 ASN A O 1
ATOM 2247 N N . ILE A 1 280 ? 3.492 -8.516 7.809 1 93.19 280 ILE A N 1
ATOM 2248 C CA . ILE A 1 280 ? 4.441 -8.258 8.891 1 93.19 280 ILE A CA 1
ATOM 2249 C C . ILE A 1 280 ? 4.613 -6.75 9.07 1 93.19 280 ILE A C 1
ATOM 2251 O O . ILE A 1 280 ? 4.531 -6.242 10.195 1 93.19 280 ILE A O 1
ATOM 2255 N N . ILE A 1 281 ? 4.777 -6.105 8 1 90.62 281 ILE A N 1
ATOM 2256 C CA . ILE A 1 281 ? 5.02 -4.668 8.016 1 90.62 281 ILE A CA 1
ATOM 2257 C C . ILE A 1 281 ? 3.818 -3.951 8.625 1 90.62 281 ILE A C 1
ATOM 2259 O O . ILE A 1 281 ? 3.975 -3.115 9.523 1 90.62 281 ILE A O 1
ATOM 2263 N N . MET A 1 282 ? 2.689 -4.32 8.172 1 92.12 282 MET A N 1
ATOM 2264 C CA . MET A 1 282 ? 1.488 -3.641 8.641 1 92.12 282 MET A CA 1
ATOM 2265 C C . MET A 1 282 ? 1.228 -3.961 10.109 1 92.12 282 MET A C 1
ATOM 2267 O O . MET A 1 282 ? 0.726 -3.115 10.859 1 92.12 282 MET A O 1
ATOM 2271 N N . THR A 1 283 ? 1.531 -5.133 10.508 1 93.69 283 THR A N 1
ATOM 2272 C CA . THR A 1 283 ? 1.389 -5.492 11.914 1 93.69 283 THR A CA 1
ATOM 2273 C C . THR A 1 283 ? 2.295 -4.625 12.789 1 93.69 283 THR A C 1
ATOM 2275 O O . THR A 1 283 ? 1.868 -4.125 13.828 1 93.69 283 THR A O 1
ATOM 2278 N N . VAL A 1 284 ? 3.457 -4.367 12.359 1 86.12 284 VAL A N 1
ATOM 2279 C CA . VAL A 1 284 ? 4.402 -3.549 13.109 1 86.12 284 VAL A CA 1
ATOM 2280 C C . VAL A 1 284 ? 3.934 -2.096 13.125 1 86.12 284 VAL A C 1
ATOM 2282 O O . VAL A 1 284 ? 3.928 -1.45 14.172 1 86.12 284 VAL A O 1
ATOM 2285 N N . ILE A 1 285 ? 3.482 -1.608 11.984 1 85 285 ILE A N 1
ATOM 2286 C CA . ILE A 1 285 ? 3.045 -0.221 11.875 1 85 285 ILE A CA 1
ATOM 2287 C C . ILE A 1 285 ? 1.832 0.013 12.773 1 85 285 ILE A C 1
ATOM 2289 O O . ILE A 1 285 ? 1.791 0.985 13.531 1 85 285 ILE A O 1
ATOM 2293 N N . TYR A 1 286 ? 0.88 -0.872 12.711 1 90.12 286 TYR A N 1
ATOM 2294 C CA . TYR A 1 286 ? -0.32 -0.714 13.531 1 90.12 286 TYR A CA 1
ATOM 2295 C C . TYR A 1 286 ? 0.003 -0.862 15.008 1 90.12 286 TYR A C 1
ATOM 2297 O O . TYR A 1 286 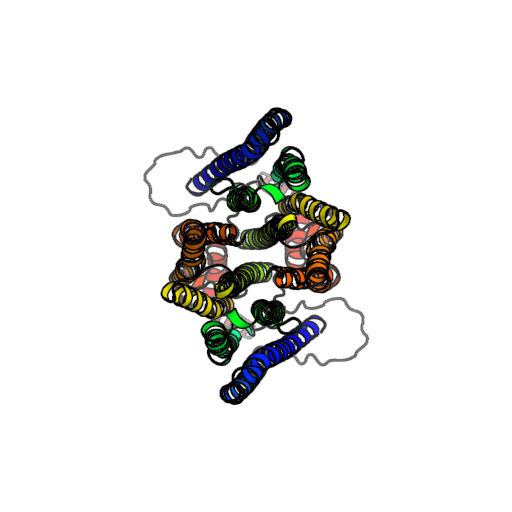? -0.616 -0.209 15.852 1 90.12 286 TYR A O 1
ATOM 2305 N N . SER A 1 287 ? 0.94 -1.73 15.328 1 89.38 287 SER A N 1
ATOM 2306 C CA . SER A 1 287 ? 1.365 -1.861 16.719 1 89.38 287 SER A CA 1
ATOM 2307 C C . SER A 1 287 ? 2.031 -0.583 17.219 1 89.38 287 SER A C 1
ATOM 2309 O O . SER A 1 287 ? 1.815 -0.167 18.359 1 89.38 287 SER A O 1
ATOM 2311 N N . MET A 1 288 ? 2.77 0.07 16.406 1 84.25 288 MET A N 1
ATOM 2312 C CA . MET A 1 288 ? 3.4 1.339 16.766 1 84.25 288 MET A CA 1
ATOM 2313 C C . MET A 1 288 ? 2.359 2.443 16.906 1 84.25 288 MET A C 1
ATOM 2315 O O . MET A 1 288 ? 2.494 3.32 17.766 1 84.25 288 MET A O 1
ATOM 2319 N N . ASP A 1 289 ? 1.422 2.4 16.047 1 84.06 289 ASP A N 1
ATOM 2320 C CA . ASP A 1 289 ? 0.341 3.377 16.156 1 84.06 289 ASP A CA 1
ATOM 2321 C C . ASP A 1 289 ? -0.38 3.256 17.5 1 84.06 289 ASP A C 1
ATOM 2323 O O . ASP A 1 289 ? -0.733 4.266 18.109 1 84.06 289 ASP A O 1
ATOM 2327 N N . ILE A 1 290 ? -0.611 2.043 17.906 1 88.38 290 ILE A N 1
ATOM 2328 C CA . ILE A 1 290 ? -1.252 1.808 19.203 1 88.38 290 ILE A CA 1
ATOM 2329 C C . ILE A 1 290 ? -0.369 2.348 20.328 1 88.38 290 ILE A C 1
ATOM 2331 O O . ILE A 1 290 ? -0.854 3.035 21.219 1 88.38 290 ILE A O 1
ATOM 2335 N N . TYR A 1 291 ? 0.852 2.076 20.188 1 84.31 291 TYR A N 1
ATOM 2336 C CA . TYR A 1 291 ? 1.8 2.527 21.203 1 84.31 291 TYR A CA 1
ATOM 2337 C C . TYR A 1 291 ? 1.844 4.051 21.266 1 84.31 291 TYR A C 1
ATOM 2339 O O . TYR A 1 291 ? 1.827 4.633 22.359 1 84.31 291 TYR A O 1
ATOM 2347 N N . GLU A 1 292 ? 1.852 4.684 20.141 1 79.5 292 GLU A N 1
ATOM 2348 C CA . GLU A 1 292 ? 1.893 6.141 20.078 1 79.5 292 GLU A CA 1
ATOM 2349 C C . GLU A 1 292 ? 0.594 6.754 20.609 1 79.5 292 GLU A C 1
ATOM 2351 O O . GLU A 1 292 ? 0.611 7.789 21.266 1 79.5 292 GLU A O 1
ATOM 2356 N N . SER A 1 293 ? -0.451 6.172 20.25 1 80.69 293 SER A N 1
ATOM 2357 C CA . SER A 1 293 ? -1.745 6.68 20.703 1 80.69 293 SER A CA 1
ATOM 2358 C C . SER A 1 293 ? -1.889 6.578 22.219 1 80.69 293 SER A C 1
ATOM 2360 O O . SER A 1 293 ? -2.607 7.371 22.828 1 80.69 293 SER A O 1
ATOM 2362 N N . LEU A 1 294 ? -1.194 5.648 22.812 1 83.06 294 LEU A N 1
ATOM 2363 C CA . LEU A 1 294 ? -1.288 5.434 24.25 1 83.06 294 LEU A CA 1
ATOM 2364 C C . LEU A 1 294 ? -0.26 6.281 25 1 83.06 294 LEU A C 1
ATOM 2366 O O . LEU A 1 294 ? -0.406 6.531 26.203 1 83.06 294 LEU A O 1
ATOM 2370 N N . THR A 1 295 ? 0.75 6.762 24.359 1 79.19 295 THR A N 1
ATOM 2371 C CA . THR A 1 295 ? 1.835 7.418 25.078 1 79.19 295 THR A CA 1
ATOM 2372 C C . THR A 1 295 ? 1.979 8.867 24.625 1 79.19 295 THR A C 1
ATOM 2374 O O . THR A 1 295 ? 1.416 9.773 25.25 1 79.19 295 THR A O 1
ATOM 2377 N N . SER A 1 296 ? 2.648 9.117 23.453 1 65.94 296 SER A N 1
ATOM 2378 C CA . SER A 1 296 ? 3.137 10.438 23.062 1 65.94 296 SER A CA 1
ATOM 2379 C C . SER A 1 296 ? 2.045 11.25 22.375 1 65.94 296 SER A C 1
ATOM 2381 O O . SER A 1 296 ? 1.98 12.469 22.531 1 65.94 296 SER A O 1
ATOM 2383 N N . GLU A 1 297 ? 1.29 10.547 21.609 1 67.81 297 GLU A N 1
ATOM 2384 C CA . GLU A 1 297 ? 0.335 11.312 20.812 1 67.81 297 GLU A CA 1
ATOM 2385 C C . GLU A 1 297 ? -1.097 11.062 21.281 1 67.81 297 GLU A C 1
ATOM 2387 O O . GLU A 1 297 ? -2.033 11.125 20.484 1 67.81 297 GLU A O 1
ATOM 2392 N N . ARG A 1 298 ? -1.155 10.844 22.562 1 73.44 298 ARG A N 1
ATOM 2393 C CA . ARG A 1 298 ? -2.504 10.617 23.078 1 73.44 298 ARG A CA 1
ATOM 2394 C C . ARG A 1 298 ? -3.396 11.828 22.828 1 73.44 298 ARG A C 1
ATOM 2396 O O . ARG A 1 298 ? -3.043 12.953 23.188 1 73.44 298 ARG A O 1
ATOM 2403 N N . PRO A 1 299 ? -4.441 11.57 22.078 1 75.06 299 PRO A N 1
ATOM 2404 C CA . PRO A 1 299 ? -5.367 12.688 21.859 1 75.06 299 PRO A CA 1
ATOM 2405 C C . PRO A 1 299 ? -5.992 13.203 23.156 1 75.06 299 PRO A C 1
ATOM 2407 O O . PRO A 1 299 ? -6.191 12.43 24.094 1 75.06 299 PRO A O 1
ATOM 2410 N N . ARG A 1 300 ? -6.148 14.492 23.188 1 79.75 300 ARG A N 1
ATOM 2411 C CA . ARG A 1 300 ? -6.738 15.133 24.359 1 79.75 300 ARG A CA 1
ATOM 2412 C C . ARG A 1 300 ? -8.188 15.516 24.094 1 79.75 300 ARG A C 1
ATOM 2414 O O . ARG A 1 300 ? -8.531 15.977 23 1 79.75 300 ARG A O 1
ATOM 2421 N N . LYS A 1 301 ? -8.922 15.18 25.016 1 81.81 301 LYS A N 1
ATOM 2422 C CA . LYS A 1 301 ? -10.336 15.508 24.922 1 81.81 301 LYS A CA 1
ATOM 2423 C C . LYS A 1 301 ? -10.617 16.922 25.438 1 81.81 301 LYS A C 1
ATOM 2425 O O . LYS A 1 301 ? -10.133 17.297 26.516 1 81.81 301 LYS A O 1
ATOM 2430 N N . CYS A 1 302 ? -11.266 17.656 24.594 1 80.69 302 CYS A N 1
ATOM 2431 C CA . CYS A 1 302 ? -11.68 18.984 25.031 1 80.69 302 CYS A CA 1
ATOM 2432 C C . CYS A 1 302 ? -12.844 18.906 26.016 1 80.69 302 CYS A C 1
ATOM 2434 O O . CYS A 1 302 ? -13.836 18.234 25.75 1 80.69 302 CYS A O 1
ATOM 2436 N N . GLU A 1 303 ? -12.742 19.438 27.094 1 78.31 303 GLU A N 1
ATOM 2437 C CA . GLU A 1 303 ? -13.766 19.406 28.141 1 78.31 303 GLU A CA 1
ATOM 2438 C C . GLU A 1 303 ? -15 20.203 27.734 1 78.31 303 GLU A C 1
ATOM 2440 O O . GLU A 1 303 ? -16.109 19.938 28.203 1 78.31 303 GLU A O 1
ATOM 2445 N N . ILE A 1 304 ? -14.828 21.109 26.828 1 76.25 304 ILE A N 1
ATOM 2446 C CA . ILE A 1 304 ? -15.922 22 26.438 1 76.25 304 ILE A CA 1
ATOM 2447 C C . ILE A 1 304 ? -16.766 21.328 25.359 1 76.25 304 ILE A C 1
ATOM 2449 O O . ILE A 1 304 ? -17.969 21.156 25.516 1 76.25 304 ILE A O 1
ATOM 2453 N N . CYS A 1 305 ? -16.234 20.922 24.281 1 75.5 305 CYS A N 1
ATOM 2454 C CA . CYS A 1 305 ? -16.969 20.375 23.141 1 75.5 305 CYS A CA 1
ATOM 2455 C C . CYS A 1 305 ? -17.031 18.844 23.219 1 75.5 305 CYS A C 1
ATOM 2457 O O . CYS A 1 305 ? -17.875 18.219 22.562 1 75.5 305 CYS A O 1
ATOM 2459 N N . GLY A 1 306 ? -16.25 18.219 24.016 1 74.81 306 GLY A N 1
ATOM 2460 C CA . GLY A 1 306 ? -16.297 16.781 24.203 1 74.81 306 GLY A CA 1
ATOM 2461 C C . GLY A 1 306 ? -15.57 16.016 23.109 1 74.81 306 GLY A C 1
ATOM 2462 O O . GLY A 1 306 ? -15.531 14.781 23.125 1 74.81 306 GLY A O 1
ATOM 2463 N N . ASN A 1 307 ? -15.031 16.719 22.156 1 76.62 307 ASN A N 1
ATOM 2464 C CA . ASN A 1 307 ? -14.344 16.062 21.047 1 76.62 307 ASN A CA 1
ATOM 2465 C C . ASN A 1 307 ? -12.852 15.898 21.344 1 76.62 307 ASN A C 1
ATOM 2467 O O . ASN A 1 307 ? -12.312 16.562 22.219 1 76.62 307 ASN A O 1
ATOM 2471 N N . SER A 1 308 ? -12.25 14.93 20.703 1 78.44 308 SER A N 1
ATOM 2472 C CA . SER A 1 308 ? -10.828 14.656 20.906 1 78.44 308 SER A CA 1
ATOM 2473 C C . SER A 1 308 ? -9.984 15.281 19.797 1 78.44 308 SER A C 1
ATOM 2475 O O . SER A 1 308 ? -10.383 15.273 18.641 1 78.44 308 SER A O 1
ATOM 2477 N N . PHE A 1 309 ? -8.867 15.859 20.234 1 75.94 309 PHE A N 1
ATOM 2478 C CA . PHE A 1 309 ? -7.98 16.531 19.297 1 75.94 309 PHE A CA 1
ATOM 2479 C C . PHE A 1 309 ? -6.551 16.031 19.438 1 75.94 309 PHE A C 1
ATOM 2481 O O . PHE A 1 309 ? -6.184 15.492 20.484 1 75.94 309 PHE A O 1
ATOM 2488 N N . LEU A 1 310 ? -5.852 16.219 18.344 1 73.94 310 LEU A N 1
ATOM 2489 C CA . LEU A 1 310 ? -4.426 15.906 18.375 1 73.94 310 LEU A CA 1
ATOM 2490 C C . LEU A 1 310 ? -3.705 16.812 19.375 1 73.94 310 LEU A C 1
ATOM 2492 O O . LEU A 1 310 ? -4.07 17.969 19.531 1 73.94 310 LEU A O 1
ATOM 2496 N N . LYS A 1 311 ? -2.725 16.281 19.953 1 72.75 311 LYS A N 1
ATOM 2497 C CA . LYS A 1 311 ? -1.972 17.031 20.969 1 72.75 311 LYS A CA 1
ATOM 2498 C C . LYS A 1 311 ? -1.424 18.328 20.391 1 72.75 311 LYS A C 1
ATOM 2500 O O . LYS A 1 311 ? -1.443 19.359 21.062 1 72.75 311 LYS A O 1
ATOM 2505 N N . SER A 1 312 ? -1.015 18.312 19.125 1 68.5 312 SER A N 1
ATOM 2506 C CA . SER A 1 312 ? -0.395 19.484 18.5 1 68.5 312 SER A CA 1
ATOM 2507 C C . SER A 1 312 ? -1.432 20.562 18.172 1 68.5 312 SER A C 1
ATOM 2509 O O . SER A 1 312 ? -1.103 21.734 18.094 1 68.5 312 SER A O 1
ATOM 2511 N N . CYS A 1 313 ? -2.623 20.109 18.047 1 69.25 313 CYS A N 1
ATOM 2512 C CA . CYS A 1 313 ? -3.654 21.062 17.656 1 69.25 313 CYS A CA 1
ATOM 2513 C C . CYS A 1 313 ? -4.547 21.422 18.844 1 69.25 313 CYS A C 1
ATOM 2515 O O . CYS A 1 313 ? -5.449 22.25 18.719 1 69.25 313 CYS A O 1
ATOM 2517 N N . PHE A 1 314 ? -4.273 20.797 20.016 1 75.88 314 PHE A N 1
ATOM 2518 C CA . PHE A 1 314 ? -5.168 20.969 21.156 1 75.88 314 PHE A CA 1
ATOM 2519 C C . PHE A 1 314 ? -5.105 22.391 21.688 1 75.88 314 PHE A C 1
ATOM 2521 O O . PHE A 1 314 ? -6.133 22.969 22.047 1 75.88 314 PHE A O 1
ATOM 2528 N N . GLU A 1 315 ? -3.914 22.906 21.688 1 72.19 315 GLU A N 1
ATOM 2529 C CA . GLU A 1 315 ? -3.773 24.266 22.219 1 72.19 315 GLU A CA 1
ATOM 2530 C C . GLU A 1 315 ? -4.48 25.281 21.328 1 72.19 315 GLU A C 1
ATOM 2532 O O . GLU A 1 315 ? -5.121 26.203 21.828 1 72.19 315 GLU A O 1
ATOM 2537 N N . ASP A 1 316 ? -4.336 25.062 20.078 1 71.56 316 ASP A N 1
ATOM 2538 C CA . ASP A 1 316 ? -5.004 25.969 19.141 1 71.56 316 ASP A CA 1
ATOM 2539 C C . ASP A 1 316 ? -6.523 25.828 19.25 1 71.56 316 ASP A C 1
ATOM 2541 O O . ASP A 1 316 ? -7.242 26.828 19.156 1 71.56 316 ASP A O 1
ATOM 2545 N N . HIS A 1 317 ? -6.902 24.688 19.547 1 74.88 317 HIS A N 1
ATOM 2546 C CA . HIS A 1 317 ? -8.336 24.438 19.656 1 74.88 317 HIS A CA 1
ATOM 2547 C C . HIS A 1 317 ? -8.906 25.047 20.922 1 74.88 317 HIS A C 1
ATOM 2549 O O . HIS A 1 317 ? -9.977 25.656 20.906 1 74.88 317 HIS A O 1
ATOM 2555 N N . ILE A 1 318 ? -8.195 24.938 22 1 76.12 318 ILE A N 1
ATOM 2556 C CA . ILE A 1 318 ? -8.688 25.453 23.281 1 76.12 318 ILE A CA 1
ATOM 2557 C C . ILE A 1 318 ? -8.836 26.969 23.188 1 76.12 318 ILE A C 1
ATOM 2559 O O . ILE A 1 318 ? -9.773 27.547 23.734 1 76.12 318 ILE A O 1
ATOM 2563 N N . ASN A 1 319 ? -7.918 27.516 22.469 1 73.25 319 ASN A N 1
ATOM 2564 C CA . ASN A 1 319 ? -8 28.969 22.297 1 73.25 319 ASN A CA 1
ATOM 2565 C C . ASN A 1 319 ? -9.219 29.375 21.469 1 73.25 319 ASN A C 1
ATOM 2567 O O . ASN A 1 319 ? -9.82 30.422 21.719 1 73.25 319 ASN A O 1
ATOM 2571 N N . GLN A 1 320 ? -9.578 28.562 20.609 1 70.88 320 GLN A N 1
ATOM 2572 C CA . GLN A 1 320 ? -10.727 28.844 19.766 1 70.88 320 GLN A CA 1
ATOM 2573 C C . GLN A 1 320 ? -12.031 28.469 20.453 1 70.88 320 GLN A C 1
ATOM 2575 O O . GLN A 1 320 ? -13.055 29.125 20.25 1 70.88 320 GLN A O 1
ATOM 2580 N N . CYS A 1 321 ? -11.883 27.469 21.25 1 73.44 321 CYS A N 1
ATOM 2581 C CA . CYS A 1 321 ? -13.07 26.969 21.922 1 73.44 321 CYS A CA 1
ATOM 2582 C C . CYS A 1 321 ? -13.414 27.844 23.125 1 73.44 321 CYS A C 1
ATOM 2584 O O . CYS A 1 321 ? -14.586 27.969 23.484 1 73.44 321 CYS A O 1
ATOM 2586 N N . LYS A 1 322 ? -12.336 28.516 23.859 1 64 322 LYS A N 1
ATOM 2587 C CA . LYS A 1 322 ? -12.555 29.422 24.984 1 64 322 LYS A CA 1
ATOM 2588 C C . LYS A 1 322 ? -13.148 30.75 24.516 1 64 322 LYS A C 1
ATOM 2590 O O . LYS A 1 322 ? -13.781 31.469 25.297 1 64 322 LYS A O 1
ATOM 2595 N N . LYS A 1 323 ? -12.914 31.266 23.328 1 58.66 323 LYS A N 1
ATOM 2596 C CA . LYS A 1 323 ? -13.445 32.594 22.953 1 58.66 323 LYS A CA 1
ATOM 2597 C C . LYS A 1 323 ? -14.969 32.594 23.062 1 58.66 323 LYS A C 1
ATOM 2599 O O . LYS A 1 323 ? -15.656 31.812 22.422 1 58.66 323 LYS A O 1
ATOM 2604 N N . PRO A 1 324 ? -15.5 33.25 24.141 1 50.19 324 PRO A N 1
ATOM 2605 C CA . PRO A 1 324 ? -16.938 33.469 24.344 1 50.19 324 PRO A CA 1
ATOM 2606 C C . PRO A 1 324 ? -17.625 34.031 23.094 1 50.19 324 PRO A C 1
ATOM 2608 O O . PRO A 1 324 ? -17.094 34.938 22.438 1 50.19 324 PRO A O 1
ATOM 2611 N N . GLU A 1 325 ? -18.406 33.406 22.344 1 44.72 325 GLU A N 1
ATOM 2612 C CA . GLU A 1 325 ? -19.328 34 21.391 1 44.72 325 GLU A CA 1
ATOM 2613 C C . GLU A 1 325 ? -19.75 35.406 21.859 1 44.72 325 GLU A C 1
ATOM 2615 O O . GLU A 1 325 ? -20.406 36.125 21.125 1 44.72 325 GLU A O 1
ATOM 2620 N N . SER A 1 326 ? -19.734 35.719 23.109 1 41.38 326 SER A N 1
ATOM 2621 C CA . SER A 1 326 ? -20.328 36.969 23.547 1 41.38 326 SER A CA 1
ATOM 2622 C C . SER A 1 326 ? -19.531 38.188 23.031 1 41.38 326 SER A C 1
ATOM 2624 O O . SER A 1 326 ? -20.062 39.281 22.906 1 41.38 326 SER A O 1
ATOM 2626 N N . LEU A 1 327 ? -18.219 38.188 22.891 1 41.94 327 LEU A N 1
ATOM 2627 C CA . LEU A 1 327 ? -17.578 39.469 22.578 1 41.94 327 LEU A CA 1
ATOM 2628 C C . LEU A 1 327 ? -17.719 39.812 21.094 1 41.94 327 LEU A C 1
ATOM 2630 O O . LEU A 1 327 ? -17.5 40.938 20.688 1 41.94 327 LEU A O 1
ATOM 2634 N N . THR A 1 328 ? -17.938 38.906 20.234 1 40.47 328 THR A N 1
ATOM 2635 C CA . THR A 1 328 ? -18.203 39.406 18.891 1 40.47 328 THR A CA 1
ATOM 2636 C C . THR A 1 328 ? -19.609 40 18.797 1 40.47 328 THR A C 1
ATOM 2638 O O . THR A 1 328 ? -19.875 40.844 17.969 1 40.47 328 THR A O 1
ATOM 2641 N N . GLY A 1 329 ? -20.516 39.531 19.625 1 37.22 329 GLY A N 1
ATOM 2642 C CA . GLY A 1 329 ? -21.781 40.219 19.609 1 37.22 329 GLY A CA 1
ATOM 2643 C C . GLY A 1 329 ? -21.75 41.531 20.375 1 37.22 329 GLY A C 1
ATOM 2644 O O . GLY A 1 329 ? -22.406 42.5 20 1 37.22 329 GLY A O 1
ATOM 2645 N N . ASN A 1 330 ? -21.094 41.625 21.547 1 37.78 330 ASN A N 1
ATOM 2646 C CA . ASN A 1 330 ? -21.281 42.812 22.359 1 37.78 330 ASN A CA 1
ATOM 2647 C C . ASN A 1 330 ? -20.344 43.938 21.922 1 37.78 330 ASN A C 1
ATOM 2649 O O . ASN A 1 330 ? -20.531 45.094 22.312 1 37.78 330 ASN A O 1
ATOM 2653 N N . ASP A 1 331 ? -19.25 43.719 21.297 1 39.31 331 ASP A N 1
ATOM 2654 C CA . ASP A 1 331 ? -18.5 44.906 20.859 1 39.31 331 ASP A CA 1
ATOM 2655 C C . ASP A 1 331 ? -19.219 45.625 19.734 1 39.31 331 ASP A C 1
ATOM 2657 O O . ASP A 1 331 ? -18.984 46.812 19.5 1 39.31 331 ASP A O 1
ATOM 2661 N N . GLN A 1 332 ? -20.109 44.906 18.969 1 37.22 332 GLN A N 1
ATOM 2662 C CA . GLN A 1 332 ? -20.938 45.719 18.078 1 37.22 332 GLN A CA 1
ATOM 2663 C C . GLN A 1 332 ? -22.031 46.469 18.859 1 37.22 332 GLN A C 1
ATOM 2665 O O . GLN A 1 332 ? -22.516 47.5 18.406 1 37.22 332 GLN A O 1
ATOM 2670 N N . GLU A 1 333 ? -22.422 45.906 20 1 37.53 333 GLU A N 1
ATOM 2671 C CA . GLU A 1 333 ? -23.453 46.719 20.641 1 37.53 333 GLU A CA 1
ATOM 2672 C C . GLU A 1 333 ? -22.844 47.938 21.359 1 37.53 333 GLU A C 1
ATOM 2674 O O . GLU A 1 333 ? -23.5 48.969 21.484 1 37.53 333 GLU A O 1
ATOM 2679 N N . LEU A 1 334 ? -21.531 47.875 21.734 1 37.28 334 LEU A N 1
ATOM 2680 C CA . LEU A 1 334 ? -21.078 49.062 22.438 1 37.28 334 LEU A CA 1
ATOM 2681 C C . LEU A 1 334 ? -20.75 50.188 21.438 1 37.28 334 LEU A C 1
ATOM 2683 O O . LEU A 1 334 ? -20.766 51.375 21.781 1 37.28 334 LEU A O 1
ATOM 2687 N N . GLN A 1 335 ? -20.406 49.812 20.234 1 34.91 335 GLN A N 1
ATOM 2688 C CA . GLN A 1 335 ? -20.078 50.969 19.406 1 34.91 335 GLN A CA 1
ATOM 2689 C C . GLN A 1 335 ? -21.344 51.625 18.844 1 34.91 335 GLN A C 1
ATOM 2691 O O . GLN A 1 335 ? -21.281 52.688 18.234 1 34.91 335 GLN A O 1
ATOM 2696 N N . GLN A 1 336 ? -22.469 50.812 18.922 1 33.84 336 GLN A N 1
ATOM 2697 C CA . GLN A 1 336 ? -23.641 51.562 18.453 1 33.84 336 GLN A CA 1
ATOM 2698 C C . GLN A 1 336 ? -24.281 52.375 19.578 1 33.84 336 GLN A C 1
ATOM 2700 O O . GLN A 1 336 ? -25.312 53 19.375 1 33.84 336 GLN A O 1
ATOM 2705 N N . VAL A 1 337 ? -23.625 52.281 20.828 1 32.88 337 VAL A N 1
ATOM 2706 C CA . VAL A 1 337 ? -24.172 53.375 21.609 1 32.88 337 VAL A CA 1
ATOM 2707 C C . VAL A 1 337 ? -23.312 54.625 21.438 1 32.88 337 VAL A C 1
ATOM 2709 O O . VAL A 1 337 ? -22.078 54.531 21.406 1 32.88 337 VAL A O 1
ATOM 2712 N N . MET B 1 1 ? 13.117 10.453 25.828 1 34.56 1 MET B N 1
ATOM 2713 C CA . MET B 1 1 ? 13.992 9.281 25.938 1 34.56 1 MET B CA 1
ATOM 2714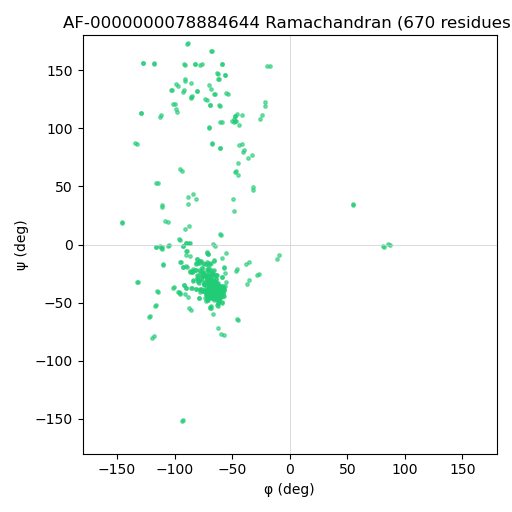 C C . MET B 1 1 ? 13.438 8.117 25.125 1 34.56 1 MET B C 1
ATOM 2716 O O . MET B 1 1 ? 14.188 7.41 24.453 1 34.56 1 MET B O 1
ATOM 2720 N N . SER B 1 2 ? 12.016 7.848 25.203 1 42.22 2 SER B N 1
ATOM 2721 C CA . SER B 1 2 ? 11.383 6.664 24.625 1 42.22 2 SER B CA 1
ATOM 2722 C C . SER B 1 2 ? 11.438 6.695 23.109 1 42.22 2 SER B C 1
ATOM 2724 O O . SER B 1 2 ? 11.664 5.668 22.469 1 42.22 2 SER B O 1
ATOM 2726 N N . CYS B 1 3 ? 11.391 7.891 22.562 1 48.69 3 CYS B N 1
ATOM 2727 C CA . CYS B 1 3 ? 11.445 8.016 21.109 1 48.69 3 CYS B CA 1
ATOM 2728 C C . CYS B 1 3 ? 12.844 7.68 20.578 1 48.69 3 CYS B C 1
ATOM 2730 O O . CYS B 1 3 ? 12.977 7.047 19.531 1 48.69 3 CYS B O 1
ATOM 2732 N N . CYS B 1 4 ? 13.828 7.98 21.453 1 54.44 4 CYS B N 1
ATOM 2733 C CA . CYS B 1 4 ? 15.219 7.707 21.078 1 54.44 4 CYS B CA 1
ATOM 2734 C C . CYS B 1 4 ? 15.484 6.207 21.062 1 54.44 4 CYS B C 1
ATOM 2736 O O . CYS B 1 4 ? 16.219 5.715 20.203 1 54.44 4 CYS B O 1
ATOM 2738 N N . ASN B 1 5 ? 14.742 5.449 21.906 1 60.31 5 ASN B N 1
ATOM 2739 C CA . ASN B 1 5 ? 14.977 4.012 21.969 1 60.31 5 ASN B CA 1
ATOM 2740 C C . ASN B 1 5 ? 14.359 3.287 20.781 1 60.31 5 ASN B C 1
ATOM 2742 O O . ASN B 1 5 ? 14.953 2.352 20.234 1 60.31 5 ASN B O 1
ATOM 2746 N N . LEU B 1 6 ? 13.359 3.863 20.359 1 67.19 6 LEU B N 1
ATOM 2747 C CA . LEU B 1 6 ? 12.711 3.209 19.234 1 67.19 6 LEU B CA 1
ATOM 2748 C C . LEU B 1 6 ? 13.492 3.443 17.938 1 67.19 6 LEU B C 1
ATOM 2750 O O . LEU B 1 6 ? 13.555 2.566 17.078 1 67.19 6 LEU B O 1
ATOM 2754 N N . GLU B 1 7 ? 14.195 4.504 17.984 1 74.12 7 GLU B N 1
ATOM 2755 C CA . GLU B 1 7 ? 15.016 4.805 16.812 1 74.12 7 GLU B CA 1
ATOM 2756 C C . GLU B 1 7 ? 16.234 3.902 16.75 1 74.12 7 GLU B C 1
ATOM 2758 O O . GLU B 1 7 ? 16.609 3.424 15.672 1 74.12 7 GLU B O 1
ATOM 2763 N N . MET B 1 8 ? 16.781 3.668 17.891 1 77.31 8 MET B N 1
ATOM 2764 C CA . MET B 1 8 ? 17.953 2.805 17.938 1 77.31 8 MET B CA 1
ATOM 2765 C C . MET B 1 8 ? 17.594 1.361 17.609 1 77.31 8 MET B C 1
ATOM 2767 O O . MET B 1 8 ? 18.344 0.66 16.938 1 77.31 8 MET B O 1
ATOM 2771 N N . VAL B 1 9 ? 16.5 0.962 18.094 1 79.38 9 VAL B N 1
ATOM 2772 C CA . VAL B 1 9 ? 16.031 -0.39 17.797 1 79.38 9 VAL B CA 1
ATOM 2773 C C . VAL B 1 9 ? 15.781 -0.542 16.297 1 79.38 9 VAL B C 1
ATOM 2775 O O . VAL B 1 9 ? 16.109 -1.574 15.711 1 79.38 9 VAL B O 1
ATOM 2778 N N . GLY B 1 10 ? 15.281 0.506 15.75 1 81.44 10 GLY B N 1
ATOM 2779 C CA . GLY B 1 10 ? 15.055 0.474 14.312 1 81.44 10 GLY B CA 1
ATOM 2780 C C . GLY B 1 10 ? 16.328 0.36 13.508 1 81.44 10 GLY B C 1
ATOM 2781 O O . GLY B 1 10 ? 16.406 -0.399 12.539 1 81.44 10 GLY B O 1
ATOM 2782 N N . LYS B 1 11 ? 17.328 0.998 13.945 1 83.44 11 LYS B N 1
ATOM 2783 C CA . LYS B 1 11 ? 18.609 0.974 13.242 1 83.44 11 LYS B CA 1
ATOM 2784 C C . LYS B 1 11 ? 19.297 -0.385 13.383 1 83.44 11 LYS B C 1
ATOM 2786 O O . LYS B 1 11 ? 19.844 -0.912 12.414 1 83.44 11 LYS B O 1
ATOM 2791 N N . VAL B 1 12 ? 19.219 -0.939 14.516 1 86.25 12 VAL B N 1
ATOM 2792 C CA . VAL B 1 12 ? 19.812 -2.252 14.75 1 86.25 12 VAL B CA 1
ATOM 2793 C C . VAL B 1 12 ? 19.062 -3.311 13.945 1 86.25 12 VAL B C 1
ATOM 2795 O O . VAL B 1 12 ? 19.672 -4.195 13.352 1 86.25 12 VAL B O 1
ATOM 2798 N N . CYS B 1 13 ? 17.781 -3.191 13.898 1 88 13 CYS B N 1
ATOM 2799 C CA . CYS B 1 13 ? 16.969 -4.125 13.125 1 88 13 CYS B CA 1
ATOM 2800 C C . CYS B 1 13 ? 17.297 -4.051 11.641 1 88 13 CYS B C 1
ATOM 2802 O O . CYS B 1 13 ? 17.312 -5.07 10.953 1 88 13 CYS B O 1
ATOM 2804 N N . CYS B 1 14 ? 17.625 -2.92 11.227 1 88.62 14 CYS B N 1
ATOM 2805 C CA . CYS B 1 14 ? 18.016 -2.756 9.828 1 88.62 14 CYS B CA 1
ATOM 2806 C C . CYS B 1 14 ? 19.297 -3.516 9.523 1 88.62 14 CYS B C 1
ATOM 2808 O O . CYS B 1 14 ? 19.375 -4.219 8.516 1 88.62 14 CYS B O 1
ATOM 2810 N N . ILE B 1 15 ? 20.219 -3.404 10.414 1 89.25 15 ILE B N 1
ATOM 2811 C CA . ILE B 1 15 ? 21.5 -4.062 10.203 1 89.25 15 ILE B CA 1
ATOM 2812 C C . ILE B 1 15 ? 21.328 -5.578 10.266 1 89.25 15 ILE B C 1
ATOM 2814 O O . ILE B 1 15 ? 21.891 -6.305 9.445 1 89.25 15 ILE B O 1
ATOM 2818 N N . VAL B 1 16 ? 20.516 -5.969 11.109 1 92.06 16 VAL B N 1
ATOM 2819 C CA . VAL B 1 16 ? 20.266 -7.402 11.25 1 92.06 16 VAL B CA 1
ATOM 2820 C C . VAL B 1 16 ? 19.578 -7.934 10 1 92.06 16 VAL B C 1
ATOM 2822 O O . VAL B 1 16 ? 19.922 -9 9.492 1 92.06 16 VAL B O 1
ATOM 2825 N N . LEU B 1 17 ? 18.656 -7.227 9.469 1 93.75 17 LEU B N 1
ATOM 2826 C CA . LEU B 1 17 ? 17.906 -7.668 8.297 1 93.75 17 LEU B CA 1
ATOM 2827 C C . LEU B 1 17 ? 18.797 -7.668 7.059 1 93.75 17 LEU B C 1
ATOM 2829 O O . LEU B 1 17 ? 18.688 -8.555 6.211 1 93.75 17 LEU B O 1
ATOM 2833 N N . ILE B 1 18 ? 19.641 -6.688 7.012 1 93.69 18 ILE B N 1
ATOM 2834 C CA . ILE B 1 18 ? 20.547 -6.641 5.867 1 93.69 18 ILE B CA 1
ATOM 2835 C C . ILE B 1 18 ? 21.484 -7.84 5.906 1 93.69 18 ILE B C 1
ATOM 2837 O O . ILE B 1 18 ? 21.75 -8.469 4.875 1 93.69 18 ILE B O 1
ATOM 2841 N N . LEU B 1 19 ? 21.938 -8.148 7.062 1 93.31 19 LEU B N 1
ATOM 2842 C CA . LEU B 1 19 ? 22.828 -9.289 7.219 1 93.31 19 LEU B CA 1
ATOM 2843 C C . LEU B 1 19 ? 22.109 -10.602 6.934 1 93.31 19 LEU B C 1
ATOM 2845 O O . LEU B 1 19 ? 22.672 -11.5 6.293 1 93.31 19 LEU B O 1
ATOM 2849 N N . LEU B 1 20 ? 20.953 -10.672 7.375 1 94.06 20 LEU B N 1
ATOM 2850 C CA . LEU B 1 20 ? 20.172 -11.875 7.137 1 94.06 20 LEU B CA 1
ATOM 2851 C C . LEU B 1 20 ? 19.875 -12.055 5.648 1 94.06 20 LEU B C 1
ATOM 2853 O O . LEU B 1 20 ? 20.047 -13.148 5.109 1 94.06 20 LEU B O 1
ATOM 2857 N N . GLN B 1 21 ? 19.469 -11.023 5.008 1 95.06 21 GLN B N 1
ATOM 2858 C CA . GLN B 1 21 ? 19.203 -11.102 3.574 1 95.06 21 GLN B CA 1
ATOM 2859 C C . GLN B 1 21 ? 20.469 -11.453 2.801 1 95.06 21 GLN B C 1
ATOM 2861 O O . GLN B 1 21 ? 20.438 -12.312 1.915 1 95.06 21 GLN B O 1
ATOM 2866 N N . GLY B 1 22 ? 21.578 -10.797 3.154 1 92.38 22 GLY B N 1
ATOM 2867 C CA . GLY B 1 22 ? 22.828 -11.109 2.502 1 92.38 22 GLY B CA 1
ATOM 2868 C C . GLY B 1 22 ? 23.281 -12.547 2.705 1 92.38 22 GLY B C 1
ATOM 2869 O O . GLY B 1 22 ? 23.766 -13.188 1.772 1 92.38 22 GLY B O 1
ATOM 2870 N N . ALA B 1 23 ? 23.062 -13 3.846 1 91.38 23 ALA B N 1
ATOM 2871 C CA . ALA B 1 23 ? 23.453 -14.375 4.152 1 91.38 23 ALA B CA 1
ATOM 2872 C C . ALA B 1 23 ? 22.656 -15.375 3.326 1 91.38 23 ALA B C 1
ATOM 2874 O O . ALA B 1 23 ? 23.203 -16.344 2.797 1 91.38 23 ALA B O 1
ATOM 2875 N N . VAL B 1 24 ? 21.406 -15.156 3.189 1 91.25 24 VAL B N 1
ATOM 2876 C CA . VAL B 1 24 ? 20.547 -16.062 2.439 1 91.25 24 VAL B CA 1
ATOM 2877 C C . VAL B 1 24 ? 20.891 -16 0.955 1 91.25 24 VAL B C 1
ATOM 2879 O O . VAL B 1 24 ? 21.047 -17.031 0.3 1 91.25 24 VAL B O 1
ATOM 2882 N N . LEU B 1 25 ? 21.078 -14.852 0.444 1 90.25 25 LEU B N 1
ATOM 2883 C CA . LEU B 1 25 ? 21.391 -14.703 -0.972 1 90.25 25 LEU B CA 1
ATOM 2884 C C . LEU B 1 25 ? 22.781 -15.273 -1.28 1 90.25 25 LEU B C 1
ATOM 2886 O O . LEU B 1 25 ? 22.969 -15.914 -2.318 1 90.25 25 LEU B O 1
ATOM 2890 N N . ASP B 1 26 ? 23.656 -15.07 -0.349 1 89.69 26 ASP B N 1
ATOM 2891 C CA . ASP B 1 26 ? 25 -15.609 -0.528 1 89.69 26 ASP B CA 1
ATOM 2892 C C . ASP B 1 26 ? 24.984 -17.141 -0.487 1 89.69 26 ASP B C 1
ATOM 2894 O O . ASP B 1 26 ? 25.781 -17.797 -1.177 1 89.69 26 ASP B O 1
ATOM 2898 N N . TYR B 1 27 ? 24.156 -17.594 0.3 1 86.81 27 TYR B N 1
ATOM 2899 C CA . TYR B 1 27 ? 24.047 -19.047 0.362 1 86.81 27 TYR B CA 1
ATOM 2900 C C . TYR B 1 27 ? 23.625 -19.609 -0.986 1 86.81 27 TYR B C 1
ATOM 2902 O O . TYR B 1 27 ? 24.172 -20.625 -1.438 1 86.81 27 TYR B O 1
ATOM 2910 N N . TYR B 1 28 ? 22.688 -19.016 -1.588 1 86.19 28 TYR B N 1
ATOM 2911 C CA . TYR B 1 28 ? 22.266 -19.469 -2.906 1 86.19 28 TYR B CA 1
ATOM 2912 C C . TYR B 1 28 ? 23.406 -19.375 -3.91 1 86.19 28 TYR B C 1
ATOM 2914 O O . TYR B 1 28 ? 23.578 -20.266 -4.75 1 86.19 28 TYR B O 1
ATOM 2922 N N . LEU B 1 29 ? 24.125 -18.422 -3.795 1 86.06 29 LEU B N 1
ATOM 2923 C CA . LEU B 1 29 ? 25.219 -18.219 -4.73 1 86.06 29 LEU B CA 1
ATOM 2924 C C . LEU B 1 29 ? 26.359 -19.188 -4.449 1 86.06 29 LEU B C 1
ATOM 2926 O O . LEU B 1 29 ? 27.016 -19.656 -5.375 1 86.06 29 LEU B O 1
ATOM 2930 N N . ALA B 1 30 ? 26.562 -19.484 -3.225 1 83.88 30 ALA B N 1
ATOM 2931 C CA . ALA B 1 30 ? 27.641 -20.406 -2.84 1 83.88 30 ALA B CA 1
ATOM 2932 C C . ALA B 1 30 ? 27.328 -21.828 -3.285 1 83.88 30 ALA B C 1
ATOM 2934 O O . ALA B 1 30 ? 28.219 -22.562 -3.707 1 83.88 30 ALA B O 1
ATOM 2935 N N . VAL B 1 31 ? 26.125 -22.203 -3.162 1 82.06 31 VAL B N 1
ATOM 2936 C CA . VAL B 1 31 ? 25.734 -23.562 -3.502 1 82.06 31 VAL B CA 1
ATOM 2937 C C . VAL B 1 31 ? 25.781 -23.75 -5.016 1 82.06 31 VAL B C 1
ATOM 2939 O O . VAL B 1 31 ? 26.188 -24.812 -5.504 1 82.06 31 VAL B O 1
ATOM 2942 N N . LYS B 1 32 ? 25.453 -22.75 -5.707 1 78.56 32 LYS B N 1
ATOM 2943 C CA . LYS B 1 32 ? 25.344 -22.938 -7.152 1 78.56 32 LYS B CA 1
ATOM 2944 C C . LYS B 1 32 ? 26.578 -22.406 -7.875 1 78.56 32 LYS B C 1
ATOM 2946 O O . LYS B 1 32 ? 26.938 -22.906 -8.938 1 78.56 32 LYS B O 1
ATOM 2951 N N . HIS B 1 33 ? 27.062 -21.312 -7.352 1 75.75 33 HIS B N 1
ATOM 2952 C CA . HIS B 1 33 ? 28.25 -20.734 -7.961 1 75.75 33 HIS B CA 1
ATOM 2953 C C . HIS B 1 33 ? 29.297 -20.375 -6.902 1 75.75 33 HIS B C 1
ATOM 2955 O O . HIS B 1 33 ? 29.359 -19.219 -6.465 1 75.75 33 HIS B O 1
ATOM 2961 N N . ALA B 1 34 ? 30.047 -21.297 -6.609 1 68.25 34 ALA B N 1
ATOM 2962 C CA . ALA B 1 34 ? 31 -21.141 -5.512 1 68.25 34 ALA B CA 1
ATOM 2963 C C . ALA B 1 34 ? 31.938 -19.969 -5.754 1 68.25 34 ALA B C 1
ATOM 2965 O O . ALA B 1 34 ? 32.25 -19.203 -4.828 1 68.25 34 ALA B O 1
ATOM 2966 N N . SER B 1 35 ? 32.312 -19.781 -6.934 1 69.62 35 SER B N 1
ATOM 2967 C CA . SER B 1 35 ? 33.344 -18.797 -7.215 1 69.62 35 SER B CA 1
ATOM 2968 C C . SER B 1 35 ? 32.812 -17.375 -7.051 1 69.62 35 SER B C 1
ATOM 2970 O O . SER B 1 35 ? 33.562 -16.469 -6.652 1 69.62 35 SER B O 1
ATOM 2972 N N . LYS B 1 36 ? 31.656 -17.156 -7.285 1 72.62 36 LYS B N 1
ATOM 2973 C CA . LYS B 1 36 ? 31.094 -15.82 -7.246 1 72.62 36 LYS B CA 1
ATOM 2974 C C . LYS B 1 36 ? 30.641 -15.445 -5.836 1 72.62 36 LYS B C 1
ATOM 2976 O O . LYS B 1 36 ? 30.5 -14.266 -5.512 1 72.62 36 LYS B O 1
ATOM 2981 N N . SER B 1 37 ? 30.625 -16.391 -4.957 1 78.25 37 SER B N 1
ATOM 2982 C CA . SER B 1 37 ? 30.078 -16.188 -3.623 1 78.25 37 SER B CA 1
ATOM 2983 C C . SER B 1 37 ? 30.984 -15.305 -2.777 1 78.25 37 SER B C 1
ATOM 2985 O O . SER B 1 37 ? 30.516 -14.445 -2.031 1 78.25 37 SER B O 1
ATOM 2987 N N . LEU B 1 38 ? 32.219 -15.422 -3 1 77.56 38 LEU B N 1
ATOM 2988 C CA . LEU B 1 38 ? 33.125 -14.656 -2.176 1 77.56 38 LEU B CA 1
ATOM 2989 C C . LEU B 1 38 ? 33.062 -13.172 -2.506 1 77.56 38 LEU B C 1
ATOM 2991 O O . LEU B 1 38 ? 33.156 -12.328 -1.611 1 77.56 38 LEU B O 1
ATOM 2995 N N . GLY B 1 39 ? 32.906 -12.844 -3.74 1 81.5 39 GLY B N 1
ATOM 2996 C CA . GLY B 1 39 ? 32.75 -11.461 -4.145 1 81.5 39 GLY B CA 1
ATOM 2997 C C . GLY B 1 39 ? 31.516 -10.805 -3.568 1 81.5 39 GLY B C 1
ATOM 2998 O O . GLY B 1 39 ? 31.578 -9.664 -3.104 1 81.5 39 GLY B O 1
ATOM 2999 N N . PHE B 1 40 ? 30.578 -11.555 -3.477 1 87.12 40 PHE B N 1
ATOM 3000 C CA . PHE B 1 40 ? 29.312 -10.984 -3 1 87.12 40 PHE B CA 1
ATOM 3001 C C . PHE B 1 40 ? 29.328 -10.867 -1.48 1 87.12 40 PHE B C 1
ATOM 3003 O O . PHE B 1 40 ? 28.703 -9.969 -0.921 1 87.12 40 PHE B O 1
ATOM 3010 N N . ILE B 1 41 ? 30.016 -11.695 -0.797 1 87.12 41 ILE B N 1
ATOM 3011 C CA . ILE B 1 41 ? 30.172 -11.562 0.647 1 87.12 41 ILE B CA 1
ATOM 3012 C C . ILE B 1 41 ? 30.938 -10.273 0.969 1 87.12 41 ILE B C 1
ATOM 3014 O O . ILE B 1 41 ? 30.578 -9.555 1.909 1 87.12 41 ILE B O 1
ATOM 3018 N N . ALA B 1 42 ? 31.844 -10 0.127 1 88.19 42 ALA B N 1
ATOM 3019 C CA . ALA B 1 42 ? 32.625 -8.766 0.306 1 88.19 42 ALA B CA 1
ATOM 3020 C C . ALA B 1 42 ? 31.719 -7.539 0.116 1 88.19 42 ALA B C 1
ATOM 3022 O O . ALA B 1 42 ? 31.844 -6.559 0.857 1 88.19 42 ALA B O 1
ATOM 3023 N N . THR B 1 43 ? 30.922 -7.598 -0.877 1 89.81 43 THR B N 1
ATOM 3024 C CA . THR B 1 43 ? 30.031 -6.465 -1.13 1 89.81 43 THR B CA 1
ATOM 3025 C C . THR B 1 43 ? 29.062 -6.266 0.032 1 89.81 43 THR B C 1
ATOM 3027 O O . THR B 1 43 ? 28.719 -5.133 0.37 1 89.81 43 THR B O 1
ATOM 3030 N N . ASP B 1 44 ? 28.641 -7.359 0.629 1 91 44 ASP B N 1
ATOM 3031 C CA . ASP B 1 44 ? 27.766 -7.262 1.785 1 91 44 ASP B CA 1
ATOM 3032 C C . ASP B 1 44 ? 28.438 -6.535 2.941 1 91 44 ASP B C 1
ATOM 3034 O O . ASP B 1 44 ? 27.828 -5.711 3.619 1 91 44 ASP B O 1
ATOM 3038 N N . ILE B 1 45 ? 29.656 -6.812 3.117 1 90.56 45 ILE B N 1
ATOM 3039 C CA . ILE B 1 45 ? 30.406 -6.172 4.184 1 90.56 45 ILE B CA 1
ATOM 3040 C C . ILE B 1 45 ? 30.547 -4.676 3.9 1 90.56 45 ILE B C 1
ATOM 3042 O O . ILE B 1 45 ? 30.375 -3.85 4.801 1 90.56 45 ILE B O 1
ATOM 3046 N N . VAL B 1 46 ? 30.781 -4.32 2.709 1 91.88 46 VAL B N 1
ATOM 3047 C CA . VAL B 1 46 ? 30.922 -2.924 2.312 1 91.88 46 VAL B CA 1
ATOM 3048 C C . VAL B 1 46 ? 29.625 -2.17 2.59 1 91.88 46 VAL B C 1
ATOM 3050 O O . VAL B 1 46 ? 29.656 -1.058 3.121 1 91.88 46 VAL B O 1
ATOM 3053 N N . VAL B 1 47 ? 28.547 -2.793 2.268 1 92.56 47 VAL B N 1
ATOM 3054 C CA . VAL B 1 47 ? 27.25 -2.139 2.443 1 92.56 47 VAL B CA 1
ATOM 3055 C C . VAL B 1 47 ? 26.969 -1.938 3.932 1 92.56 47 VAL B C 1
ATOM 3057 O O . VAL B 1 47 ? 26.469 -0.89 4.34 1 92.56 47 VAL B O 1
ATOM 3060 N N . VAL B 1 48 ? 27.328 -2.91 4.742 1 91.44 48 VAL B N 1
ATOM 3061 C CA . VAL B 1 48 ? 27.109 -2.795 6.184 1 91.44 48 VAL B CA 1
ATOM 3062 C C . VAL B 1 48 ? 27.969 -1.659 6.742 1 91.44 48 VAL B C 1
ATOM 3064 O O . VAL B 1 48 ? 27.5 -0.882 7.582 1 91.44 48 VAL B O 1
ATOM 3067 N N . ILE B 1 49 ? 29.094 -1.5 6.238 1 91.12 49 ILE B N 1
ATOM 3068 C CA . ILE B 1 49 ? 29.984 -0.431 6.664 1 91.12 49 ILE B CA 1
ATOM 3069 C C . ILE B 1 49 ? 29.406 0.922 6.262 1 91.12 49 ILE B C 1
ATOM 3071 O O . ILE B 1 49 ? 29.406 1.87 7.051 1 91.12 49 ILE B O 1
ATOM 3075 N N . VAL B 1 50 ? 28.938 0.967 5.09 1 89.81 50 VAL B N 1
ATOM 3076 C CA . VAL B 1 50 ? 28.344 2.209 4.602 1 89.81 50 VAL B CA 1
ATOM 3077 C C . VAL B 1 50 ? 27.125 2.572 5.453 1 89.81 50 VAL B C 1
ATOM 3079 O O . VAL B 1 50 ? 26.953 3.736 5.82 1 89.81 50 VAL B O 1
ATOM 3082 N N . TRP B 1 51 ? 26.344 1.632 5.746 1 88.88 51 TRP B N 1
ATOM 3083 C CA . TRP B 1 51 ? 25.141 1.875 6.543 1 88.88 51 TRP B CA 1
ATOM 3084 C C . TRP B 1 51 ? 25.516 2.328 7.949 1 88.88 51 TRP B C 1
ATOM 3086 O O . TRP B 1 51 ? 24.891 3.252 8.492 1 88.88 51 TRP B O 1
ATOM 3096 N N . ILE B 1 52 ? 26.5 1.759 8.477 1 86.5 52 ILE B N 1
ATOM 3097 C CA . ILE B 1 52 ? 26.969 2.156 9.805 1 86.5 52 ILE B CA 1
ATOM 3098 C C . ILE B 1 52 ? 27.547 3.568 9.742 1 86.5 52 ILE B C 1
ATOM 3100 O O . ILE B 1 52 ? 27.281 4.387 10.633 1 86.5 52 ILE B O 1
ATOM 3104 N N . ALA B 1 53 ? 28.219 3.875 8.711 1 85.88 53 ALA B N 1
ATOM 3105 C CA . ALA B 1 53 ? 28.812 5.199 8.531 1 85.88 53 ALA B CA 1
ATOM 3106 C C . ALA B 1 53 ? 27.734 6.27 8.406 1 85.88 53 ALA B C 1
ATOM 3108 O O . ALA B 1 53 ? 27.844 7.355 8.977 1 85.88 53 ALA B O 1
ATOM 3109 N N . VAL B 1 54 ? 26.766 5.957 7.707 1 82.94 54 VAL B N 1
ATOM 3110 C CA . VAL B 1 54 ? 25.672 6.914 7.496 1 82.94 54 VAL B CA 1
ATOM 3111 C C . VAL B 1 54 ? 24.953 7.172 8.82 1 82.94 54 VAL B C 1
ATOM 3113 O O . VAL B 1 54 ? 24.594 8.312 9.117 1 82.94 54 VAL B O 1
ATOM 3116 N N . VAL B 1 55 ? 24.734 6.16 9.609 1 77.5 55 VAL B N 1
ATOM 3117 C CA . VAL B 1 55 ? 24.094 6.316 10.914 1 77.5 55 VAL B CA 1
ATOM 3118 C C . VAL B 1 55 ? 24.969 7.191 11.812 1 77.5 55 VAL B C 1
ATOM 3120 O O . VAL B 1 55 ? 24.453 8.055 12.531 1 77.5 55 VAL B O 1
ATOM 3123 N N . PHE B 1 56 ? 26.203 7.016 11.68 1 76.38 56 PHE B N 1
ATOM 3124 C CA . PHE B 1 56 ? 27.141 7.777 12.508 1 76.38 56 PHE B CA 1
ATOM 3125 C C . PHE B 1 56 ? 27.203 9.227 12.047 1 76.38 56 PHE B C 1
ATOM 3127 O O . PHE B 1 56 ? 27.234 10.141 12.875 1 76.38 56 PHE B O 1
ATOM 3134 N N . VAL B 1 57 ? 27.234 9.422 10.812 1 75.69 57 VAL B N 1
ATOM 3135 C CA . VAL B 1 57 ? 27.281 10.773 10.273 1 75.69 57 VAL B CA 1
ATOM 3136 C C . VAL B 1 57 ? 26 11.516 10.602 1 75.69 57 VAL B C 1
ATOM 3138 O O . VAL B 1 57 ? 26.016 12.695 10.953 1 75.69 57 VAL B O 1
ATOM 3141 N N . ALA B 1 58 ? 24.906 10.891 10.5 1 73.12 58 ALA B N 1
ATOM 3142 C CA . ALA B 1 58 ? 23.609 11.492 10.836 1 73.12 58 ALA B CA 1
ATOM 3143 C C . ALA B 1 58 ? 23.547 11.875 12.312 1 73.12 58 ALA B C 1
ATOM 3145 O O . ALA B 1 58 ? 23.062 12.953 12.656 1 73.12 58 ALA B O 1
ATOM 3146 N N . LYS B 1 59 ? 24.094 11.086 13.148 1 71.31 59 LYS B N 1
ATOM 3147 C CA . LYS B 1 59 ? 24.109 11.367 14.586 1 71.31 59 LYS B CA 1
ATOM 3148 C C . LYS B 1 59 ? 25.062 12.508 14.914 1 71.31 59 LYS B C 1
ATOM 3150 O O . LYS B 1 59 ? 24.766 13.352 15.766 1 71.31 59 LYS B O 1
ATOM 3155 N N . ARG B 1 60 ? 26.141 12.523 14.289 1 68.5 60 ARG B N 1
ATOM 3156 C CA . ARG B 1 60 ? 27.125 13.57 14.539 1 68.5 60 ARG B CA 1
ATOM 3157 C C . ARG B 1 60 ? 26.609 14.93 14.102 1 68.5 60 ARG B C 1
ATOM 3159 O O . ARG B 1 60 ? 26.766 15.922 14.812 1 68.5 60 ARG B O 1
ATOM 3166 N N . ARG B 1 61 ? 26.047 14.977 12.992 1 65.81 61 ARG B N 1
ATOM 3167 C CA . ARG B 1 61 ? 25.516 16.234 12.477 1 65.81 61 ARG B CA 1
ATOM 3168 C C . ARG B 1 61 ? 24.375 16.75 13.344 1 65.81 61 ARG B C 1
ATOM 3170 O O . ARG B 1 61 ? 24.25 17.953 13.57 1 65.81 61 ARG B O 1
ATOM 3177 N N . CYS B 1 62 ? 23.562 15.805 13.719 1 62.34 62 CYS B N 1
ATOM 3178 C CA . CYS B 1 62 ? 22.469 16.188 14.617 1 62.34 62 CYS B CA 1
ATOM 3179 C C . CYS B 1 62 ? 23.016 16.734 15.93 1 62.34 62 CYS B C 1
ATOM 3181 O O . CYS B 1 62 ? 22.5 17.703 16.469 1 62.34 62 CYS B O 1
ATOM 3183 N N . HIS B 1 63 ? 24.062 16.172 16.375 1 61.09 63 HIS B N 1
ATOM 3184 C CA . HIS B 1 63 ? 24.688 16.609 17.625 1 61.09 63 HIS B CA 1
ATOM 3185 C C . HIS B 1 63 ? 25.328 17.984 17.453 1 61.09 63 HIS B C 1
ATOM 3187 O O . HIS B 1 63 ? 25.203 18.844 18.344 1 61.09 63 HIS B O 1
ATOM 3193 N N . ILE B 1 64 ? 25.969 18.172 16.391 1 60.44 64 ILE B N 1
ATOM 3194 C CA . ILE B 1 64 ? 26.641 19.453 16.125 1 60.44 64 ILE B CA 1
ATOM 3195 C C . ILE B 1 64 ? 25.594 20.547 15.984 1 60.44 64 ILE B C 1
ATOM 3197 O O . ILE B 1 64 ? 25.766 21.656 16.516 1 60.44 64 ILE B O 1
ATOM 3201 N N . HIS B 1 65 ? 24.531 20.266 15.266 1 55.53 65 HIS B N 1
ATOM 3202 C CA . HIS B 1 65 ? 23.453 21.234 15.078 1 55.53 65 HIS B CA 1
ATOM 3203 C C . HIS B 1 65 ? 22.812 21.594 16.406 1 55.53 65 HIS B C 1
ATOM 3205 O O . HIS B 1 65 ? 22.484 22.766 16.641 1 55.53 65 HIS B O 1
ATOM 3211 N N . MET B 1 66 ? 22.578 20.672 17.188 1 54.75 66 MET B N 1
ATOM 3212 C CA . MET B 1 66 ? 21.984 20.922 18.5 1 54.75 66 MET B CA 1
ATOM 3213 C C . MET B 1 66 ? 22.922 21.734 19.375 1 54.75 66 MET B C 1
ATOM 3215 O O . MET B 1 66 ? 22.469 22.609 20.141 1 54.75 66 MET B O 1
ATOM 3219 N N . LYS B 1 67 ? 24.172 21.531 19.359 1 53.56 67 LYS B N 1
ATOM 3220 C CA . LYS B 1 67 ? 25.172 22.297 20.125 1 53.56 67 LYS B CA 1
ATOM 3221 C C . LYS B 1 67 ? 25.266 23.734 19.625 1 53.56 67 LYS B C 1
ATOM 3223 O O . LYS B 1 67 ? 25.422 24.656 20.422 1 53.56 67 LYS B O 1
ATOM 3228 N N . LEU B 1 68 ? 25.266 24.031 18.453 1 50.41 68 LEU B N 1
ATOM 3229 C CA . LEU B 1 68 ? 25.422 25.359 17.875 1 50.41 68 LEU B CA 1
ATOM 3230 C C . LEU B 1 68 ? 24.172 26.203 18.078 1 50.41 68 LEU B C 1
ATOM 3232 O O . LEU B 1 68 ? 24.266 27.406 18.297 1 50.41 68 LEU B O 1
ATOM 3236 N N . ARG B 1 69 ? 23.156 25.891 17.875 1 44.53 69 ARG B N 1
ATOM 3237 C CA . ARG B 1 69 ? 21.922 26.641 18.078 1 44.53 69 ARG B CA 1
ATOM 3238 C C . ARG B 1 69 ? 21.656 26.891 19.562 1 44.53 69 ARG B C 1
ATOM 3240 O O . ARG B 1 69 ? 20.938 27.812 19.922 1 44.53 69 ARG B O 1
ATOM 3247 N N . LEU B 1 70 ? 22.094 26.141 20.5 1 41.25 70 LEU B N 1
ATOM 3248 C CA . LEU B 1 70 ? 21.875 26.406 21.922 1 41.25 70 LEU B CA 1
ATOM 3249 C C . LEU B 1 70 ? 22.984 27.297 22.484 1 41.25 70 LEU B C 1
ATOM 3251 O O . LEU B 1 70 ? 23.75 26.859 23.344 1 41.25 70 LEU B O 1
ATOM 3255 N N . PRO B 1 71 ? 23.688 28.25 22.078 1 36.41 71 PRO B N 1
ATOM 3256 C CA . PRO B 1 71 ? 24.484 29.109 22.953 1 36.41 71 PRO B CA 1
ATOM 3257 C C . PRO B 1 71 ? 23.641 29.781 24.031 1 36.41 71 PRO B C 1
ATOM 3259 O O . PRO B 1 71 ? 24.078 29.922 25.172 1 36.41 71 PRO B O 1
ATOM 3262 N N . ARG B 1 72 ? 22.75 30.969 23.875 1 35.38 72 ARG B N 1
ATOM 3263 C CA . ARG B 1 72 ? 22.062 31.75 24.891 1 35.38 72 ARG B CA 1
ATOM 3264 C C . ARG B 1 72 ? 21.016 30.891 25.609 1 35.38 72 ARG B C 1
ATOM 3266 O O . ARG B 1 72 ? 20.141 31.438 26.297 1 35.38 72 ARG B O 1
ATOM 3273 N N . CYS B 1 73 ? 20.75 29.812 25.422 1 30.55 73 CYS B N 1
ATOM 3274 C CA . CYS B 1 73 ? 20 29.281 26.562 1 30.55 73 CYS B CA 1
ATOM 3275 C C . CYS B 1 73 ? 20.891 29.125 27.781 1 30.55 73 CYS B C 1
ATOM 3277 O O . CYS B 1 73 ? 22 28.594 27.688 1 30.55 73 CYS B O 1
ATOM 3279 N N . PRO B 1 74 ? 20.984 29.984 28.891 1 29.53 74 PRO B N 1
ATOM 3280 C CA . PRO B 1 74 ? 21.656 29.609 30.141 1 29.53 74 PRO B CA 1
ATOM 3281 C C . PRO B 1 74 ? 21.859 28.109 30.281 1 29.53 74 PRO B C 1
ATOM 3283 O O . PRO B 1 74 ? 21.172 27.328 29.609 1 29.53 74 PRO B O 1
ATOM 3286 N N . ARG B 1 75 ? 22.859 27.656 31.016 1 30.7 75 ARG B N 1
ATOM 3287 C CA . ARG B 1 75 ? 23.078 26.328 31.609 1 30.7 75 ARG B CA 1
ATOM 3288 C C . ARG B 1 75 ? 21.766 25.688 32 1 30.7 75 ARG B C 1
ATOM 3290 O O . ARG B 1 75 ? 21.109 26.109 32.969 1 30.7 75 ARG B O 1
ATOM 3297 N N . LEU B 1 76 ? 21.047 25.234 31.5 1 27.73 76 LEU B N 1
ATOM 3298 C CA . LEU B 1 76 ? 20.234 24.312 32.281 1 27.73 76 LEU B CA 1
ATOM 3299 C C . LEU B 1 76 ? 21.125 23.391 33.125 1 27.73 76 LEU B C 1
ATOM 3301 O O . LEU B 1 76 ? 21.797 22.516 32.594 1 27.73 76 LEU B O 1
ATOM 3305 N N . ARG B 1 77 ? 21.891 23.891 34.031 1 26.88 77 ARG B N 1
ATOM 3306 C CA . ARG B 1 77 ? 22.109 23.156 35.281 1 26.88 77 ARG B CA 1
ATOM 3307 C C . ARG B 1 77 ? 20.922 22.25 35.562 1 26.88 77 ARG B C 1
ATOM 3309 O O . ARG B 1 77 ? 19.781 22.703 35.688 1 26.88 77 ARG B O 1
ATOM 3316 N N . MET B 1 78 ? 21.125 21.062 35.406 1 27.27 78 MET B N 1
ATOM 3317 C CA . MET B 1 78 ? 20.406 20.062 36.219 1 27.27 78 MET B CA 1
ATOM 3318 C C . MET B 1 78 ? 20.469 20.406 37.688 1 27.27 78 MET B C 1
ATOM 3320 O O . MET B 1 78 ? 21.422 20.047 38.375 1 27.27 78 MET B O 1
ATOM 3324 N N . ARG B 1 79 ? 20.375 21.562 38.125 1 25.73 79 ARG B N 1
ATOM 3325 C CA . ARG B 1 79 ? 19.906 21.484 39.5 1 25.73 79 ARG B CA 1
ATOM 3326 C C . ARG B 1 79 ? 18.781 20.484 39.656 1 25.73 79 ARG B C 1
ATOM 3328 O O . ARG B 1 79 ? 17.734 20.609 39 1 25.73 79 ARG B O 1
ATOM 3335 N N . TRP B 1 80 ? 19.125 19.266 40.219 1 25.44 80 TRP B N 1
ATOM 3336 C CA . TRP B 1 80 ? 18.375 18.281 41.031 1 25.44 80 TRP B CA 1
ATOM 3337 C C . TRP B 1 80 ? 17.406 18.984 41.969 1 25.44 80 TRP B C 1
ATOM 3339 O O . TRP B 1 80 ? 16.891 18.359 42.906 1 25.44 80 TRP B O 1
ATOM 3349 N N . LYS B 1 81 ? 17.516 20.297 42.219 1 28.75 81 LYS B N 1
ATOM 3350 C CA . LYS B 1 81 ? 16.625 20.703 43.312 1 28.75 81 LYS B CA 1
ATOM 3351 C C . LYS B 1 81 ? 15.172 20.312 43 1 28.75 81 LYS B C 1
ATOM 3353 O O . LYS B 1 81 ? 14.742 20.359 41.844 1 28.75 81 LYS B O 1
ATOM 3358 N N . GLY B 1 82 ? 14.453 19.578 44.094 1 27.56 82 GLY B N 1
ATOM 3359 C CA . GLY B 1 82 ? 13.164 19.047 44.5 1 27.56 82 GLY B CA 1
ATOM 3360 C C . GLY B 1 82 ? 11.992 19.906 44.062 1 27.56 82 GLY B C 1
ATOM 3361 O O . GLY B 1 82 ? 10.844 19.609 44.406 1 27.56 82 GLY B O 1
ATOM 3362 N N . ARG B 1 83 ? 12.141 21.203 43.938 1 27.08 83 ARG B N 1
ATOM 3363 C CA . ARG B 1 83 ? 10.945 22.031 44 1 27.08 83 ARG B CA 1
ATOM 3364 C C . ARG B 1 83 ? 10.047 21.812 42.781 1 27.08 83 ARG B C 1
ATOM 3366 O O . ARG B 1 83 ? 10.531 21.719 41.656 1 27.08 83 ARG B O 1
ATOM 3373 N N . ASP B 1 84 ? 8.594 21.625 42.906 1 26.33 84 ASP B N 1
ATOM 3374 C CA . ASP B 1 84 ? 7.238 21.281 42.5 1 26.33 84 ASP B CA 1
ATOM 3375 C C . ASP B 1 84 ? 6.824 22.062 41.25 1 26.33 84 ASP B C 1
ATOM 3377 O O . ASP B 1 84 ? 5.754 21.828 40.688 1 26.33 84 ASP B O 1
ATOM 3381 N N . ARG B 1 85 ? 7.207 23.359 40.844 1 27.95 85 ARG B N 1
ATOM 3382 C CA . ARG B 1 85 ? 6.27 24.203 40.094 1 27.95 85 ARG B CA 1
ATOM 3383 C C . ARG B 1 85 ? 6.336 23.922 38.594 1 27.95 85 ARG B C 1
ATOM 3385 O O . ARG B 1 85 ? 7.391 23.547 38.094 1 27.95 85 ARG B O 1
ATOM 3392 N N . GLY B 1 86 ? 5.145 23.844 37.719 1 29.14 86 GLY B N 1
ATOM 3393 C CA . GLY B 1 86 ? 4.344 23.531 36.562 1 29.14 86 GLY B CA 1
ATOM 3394 C C . GLY B 1 86 ? 4.867 24.156 35.281 1 29.14 86 GLY B C 1
ATOM 3395 O O . GLY B 1 86 ? 4.184 24.156 34.25 1 29.14 86 GLY B O 1
ATOM 3396 N N . ASP B 1 87 ? 5.785 25.078 35.125 1 28.88 87 ASP B N 1
ATOM 3397 C CA . ASP B 1 87 ? 5.953 25.891 33.906 1 28.88 87 ASP B CA 1
ATOM 3398 C C . ASP B 1 87 ? 6.789 25.156 32.875 1 28.88 87 ASP B C 1
ATOM 3400 O O . ASP B 1 87 ? 8.023 25.156 32.938 1 28.88 87 ASP B O 1
ATOM 3404 N N . ARG B 1 88 ? 6.695 23.906 32.531 1 34.25 88 ARG B N 1
ATOM 3405 C CA . ARG B 1 88 ? 7.391 23.141 31.516 1 34.25 88 ARG B CA 1
ATOM 3406 C C . ARG B 1 88 ? 7.543 23.969 30.234 1 34.25 88 ARG B C 1
ATOM 3408 O O . ARG B 1 88 ? 6.547 24.344 29.609 1 34.25 88 ARG B O 1
ATOM 3415 N N . ILE B 1 89 ? 8.484 24.875 30.125 1 31.62 89 ILE B N 1
ATOM 3416 C CA . ILE B 1 89 ? 8.805 25.516 28.844 1 31.62 89 ILE B CA 1
ATOM 3417 C C . ILE B 1 89 ? 8.852 24.453 27.75 1 31.62 89 ILE B C 1
ATOM 3419 O O . ILE B 1 89 ? 9.609 23.484 27.844 1 31.62 89 ILE B O 1
ATOM 3423 N N . ASP B 1 90 ? 7.777 24.031 27.078 1 33.16 90 ASP B N 1
ATOM 3424 C CA . ASP B 1 90 ? 7.59 23.344 25.797 1 33.16 90 ASP B CA 1
ATOM 3425 C C . ASP B 1 90 ? 8.672 23.734 24.797 1 33.16 90 ASP B C 1
ATOM 3427 O O . ASP B 1 90 ? 8.664 24.844 24.266 1 33.16 90 ASP B O 1
ATOM 3431 N N . ALA B 1 91 ? 9.984 23.703 25.125 1 35.25 91 ALA B N 1
ATOM 3432 C CA . ALA B 1 91 ? 11 23.906 24.094 1 35.25 91 ALA B CA 1
ATOM 3433 C C . ALA B 1 91 ? 10.445 23.609 22.703 1 35.25 91 ALA B C 1
ATOM 3435 O O . ALA B 1 91 ? 9.633 22.703 22.531 1 35.25 91 ALA B O 1
ATOM 3436 N N . PRO B 1 92 ? 10.5 24.562 21.797 1 35.44 92 PRO B N 1
ATOM 3437 C CA . PRO B 1 92 ? 9.953 24.312 20.453 1 35.44 92 PRO B CA 1
ATOM 3438 C C . PRO B 1 92 ? 10.398 22.969 19.875 1 35.44 92 PRO B C 1
ATOM 3440 O O . PRO B 1 92 ? 11.602 22.734 19.719 1 35.44 92 PRO B O 1
ATOM 3443 N N . ASP B 1 93 ? 10.164 21.812 20.281 1 39.25 93 ASP B N 1
ATOM 3444 C CA . ASP B 1 93 ? 10.172 20.422 19.828 1 39.25 93 ASP B CA 1
ATOM 3445 C C . ASP B 1 93 ? 10.352 20.344 18.312 1 39.25 93 ASP B C 1
ATOM 3447 O O . ASP B 1 93 ? 10.297 19.266 17.734 1 39.25 93 ASP B O 1
ATOM 3451 N N . ASP B 1 94 ? 10.242 21.406 17.562 1 40.66 94 ASP B N 1
ATOM 3452 C CA . ASP B 1 94 ? 9.992 21.484 16.125 1 40.66 94 ASP B CA 1
ATOM 3453 C C . ASP B 1 94 ? 11.164 20.938 15.328 1 40.66 94 ASP B C 1
ATOM 3455 O O . ASP B 1 94 ? 10.969 20.391 14.242 1 40.66 94 ASP B O 1
ATOM 3459 N N . GLU B 1 95 ? 12.562 21.547 15.453 1 42.66 95 GLU B N 1
ATOM 3460 C CA . GLU B 1 95 ? 13.531 21.484 14.359 1 42.66 95 GLU B CA 1
ATOM 3461 C C . GLU B 1 95 ? 14.406 20.234 14.484 1 42.66 95 GLU B C 1
ATOM 3463 O O . GLU B 1 95 ? 15.609 20.344 14.742 1 42.66 95 GLU B O 1
ATOM 3468 N N . TYR B 1 96 ? 14.148 19.328 15.227 1 44.25 96 TYR B N 1
ATOM 3469 C CA . TYR B 1 96 ? 15.172 18.281 15.195 1 44.25 96 TYR B CA 1
ATOM 3470 C C . TYR B 1 96 ? 15.57 17.938 13.766 1 44.25 96 TYR B C 1
ATOM 3472 O O . TYR B 1 96 ? 14.711 17.781 12.898 1 44.25 96 TYR B O 1
ATOM 3480 N N . PRO B 1 97 ? 16.875 18.297 13.406 1 49.78 97 PRO B N 1
ATOM 3481 C CA . PRO B 1 97 ? 17.375 18.031 12.055 1 49.78 97 PRO B CA 1
ATOM 3482 C C . PRO B 1 97 ? 17.078 16.609 11.586 1 49.78 97 PRO B C 1
ATOM 3484 O O . PRO B 1 97 ? 17.203 15.664 12.359 1 49.78 97 PRO B O 1
ATOM 3487 N N . ASP B 1 98 ? 16.219 16.359 10.641 1 57.94 98 ASP B N 1
ATOM 3488 C CA . ASP B 1 98 ? 15.891 15.109 9.953 1 57.94 98 ASP B CA 1
ATOM 3489 C C . ASP B 1 98 ? 17.141 14.414 9.445 1 57.94 98 ASP B C 1
ATOM 3491 O O . ASP B 1 98 ? 18.031 15.055 8.867 1 57.94 98 ASP B O 1
ATOM 3495 N N . GLU B 1 99 ? 17.625 13.305 10.031 1 62.41 99 GLU B N 1
ATOM 3496 C CA . GLU B 1 99 ? 18.75 12.477 9.602 1 62.41 99 GLU B CA 1
ATOM 3497 C C . GLU B 1 99 ? 18.516 11.906 8.203 1 62.41 99 GLU B C 1
ATOM 3499 O O . GLU B 1 99 ? 19.375 11.211 7.66 1 62.41 99 GLU B O 1
ATOM 3504 N N . LEU B 1 100 ? 17.484 12.367 7.566 1 64.62 100 LEU B N 1
ATOM 3505 C CA . LEU B 1 100 ? 17.031 11.75 6.32 1 64.62 100 LEU B CA 1
ATOM 3506 C C . LEU B 1 100 ? 17.906 12.203 5.152 1 64.62 100 LEU B C 1
ATOM 3508 O O . LEU B 1 100 ? 18 11.508 4.137 1 64.62 100 LEU B O 1
ATOM 3512 N N . PRO B 1 101 ? 18.672 13.258 5.414 1 66.62 101 PRO B N 1
ATOM 3513 C CA . PRO B 1 101 ? 19.359 13.719 4.203 1 66.62 101 PRO B CA 1
ATOM 3514 C C . PRO B 1 101 ? 20.422 12.742 3.719 1 66.62 101 PRO B C 1
ATOM 3516 O O . PRO B 1 101 ? 20.797 12.758 2.539 1 66.62 101 PRO B O 1
ATOM 3519 N N . TYR B 1 102 ? 20.844 11.859 4.484 1 78.38 102 TYR B N 1
ATOM 3520 C CA . TYR B 1 102 ? 21.922 10.961 4.043 1 78.38 102 TYR B CA 1
ATOM 3521 C C . TYR B 1 102 ? 21.391 9.547 3.848 1 78.38 102 TYR B C 1
ATOM 3523 O O . TYR B 1 102 ? 22.125 8.664 3.381 1 78.38 102 TYR B O 1
ATOM 3531 N N . ALA B 1 103 ? 20.234 9.383 4.113 1 85.5 103 ALA B N 1
ATOM 3532 C CA . ALA B 1 103 ? 19.641 8.047 4.004 1 85.5 103 ALA B CA 1
ATOM 3533 C C . ALA B 1 103 ? 19.594 7.586 2.553 1 85.5 103 ALA B C 1
ATOM 3535 O O . ALA B 1 103 ? 19.656 6.387 2.273 1 85.5 103 ALA B O 1
ATOM 3536 N N . PHE B 1 104 ? 19.625 8.539 1.614 1 89.25 104 PHE B N 1
ATOM 3537 C CA . PHE B 1 104 ? 19.562 8.18 0.203 1 89.25 104 PHE B CA 1
ATOM 3538 C C . PHE B 1 104 ? 20.859 7.531 -0.26 1 89.25 104 PHE B C 1
ATOM 3540 O O . PHE B 1 104 ? 20.844 6.695 -1.166 1 89.25 104 PHE B O 1
ATOM 3547 N N . ILE B 1 105 ? 21.938 7.855 0.371 1 89.69 105 ILE B N 1
ATOM 3548 C CA . ILE B 1 105 ? 23.219 7.273 0.017 1 89.69 105 ILE B CA 1
ATOM 3549 C C . ILE B 1 105 ? 23.266 5.812 0.463 1 89.69 105 ILE B C 1
ATOM 3551 O O . ILE B 1 105 ? 23.766 4.953 -0.265 1 89.69 105 ILE B O 1
ATOM 3555 N N . ALA B 1 106 ? 22.812 5.613 1.597 1 90.81 106 ALA B N 1
ATOM 3556 C CA . ALA B 1 106 ? 22.797 4.25 2.123 1 90.81 106 ALA B CA 1
ATOM 3557 C C . ALA B 1 106 ? 21.938 3.334 1.251 1 90.81 106 ALA B C 1
ATOM 3559 O O . ALA B 1 106 ? 22.344 2.219 0.92 1 90.81 106 ALA B O 1
ATOM 3560 N N . TRP B 1 107 ? 20.781 3.756 0.847 1 94.38 107 TRP B N 1
ATOM 3561 C CA . TRP B 1 107 ? 19.906 2.941 0.016 1 94.38 107 TRP B CA 1
ATOM 3562 C C . TRP B 1 107 ? 20.531 2.697 -1.356 1 94.38 107 TRP B C 1
ATOM 3564 O O . TRP B 1 107 ? 20.484 1.576 -1.868 1 94.38 107 TRP B O 1
ATOM 3574 N N . PHE B 1 108 ? 21.109 3.754 -1.881 1 94.5 108 PHE B N 1
ATOM 3575 C CA . PHE B 1 108 ? 21.719 3.641 -3.199 1 94.5 108 PHE B CA 1
ATOM 3576 C C . PHE B 1 108 ? 22.875 2.648 -3.178 1 94.5 108 PHE B C 1
ATOM 3578 O O . PHE B 1 108 ? 23.016 1.824 -4.086 1 94.5 108 PHE B O 1
ATOM 3585 N N . ALA B 1 109 ? 23.641 2.752 -2.186 1 94.12 109 ALA B N 1
ATOM 3586 C CA . ALA B 1 109 ? 24.766 1.826 -2.061 1 94.12 109 ALA B CA 1
ATOM 3587 C C . ALA B 1 109 ? 24.281 0.389 -1.9 1 94.12 109 ALA B C 1
ATOM 3589 O O . ALA B 1 109 ? 24.812 -0.528 -2.533 1 94.12 109 ALA B O 1
ATOM 3590 N N . TYR B 1 110 ? 23.297 0.17 -1.08 1 95.31 110 TYR B N 1
ATOM 3591 C CA . TYR B 1 110 ? 22.703 -1.146 -0.851 1 95.31 110 TYR B CA 1
ATOM 3592 C C . TYR B 1 110 ? 22.188 -1.742 -2.15 1 95.31 110 TYR B C 1
ATOM 3594 O O . TYR B 1 110 ? 22.469 -2.895 -2.475 1 95.31 110 TYR B O 1
ATOM 3602 N N . THR B 1 111 ? 21.516 -0.929 -2.922 1 96.38 111 THR B N 1
ATOM 3603 C CA . THR B 1 111 ? 20.891 -1.429 -4.145 1 96.38 111 THR B CA 1
ATOM 3604 C C . THR B 1 111 ? 21.938 -1.604 -5.242 1 96.38 111 THR B C 1
ATOM 3606 O O . THR B 1 111 ? 21.938 -2.615 -5.953 1 96.38 111 THR B O 1
ATOM 3609 N N . ALA B 1 112 ? 22.891 -0.688 -5.328 1 95.44 112 ALA B N 1
ATOM 3610 C CA . ALA B 1 112 ? 23.844 -0.674 -6.438 1 95.44 112 ALA B CA 1
ATOM 3611 C C . ALA B 1 112 ? 24.938 -1.713 -6.234 1 95.44 112 ALA B C 1
ATOM 3613 O O . ALA B 1 112 ? 25.375 -2.35 -7.195 1 95.44 112 ALA B O 1
ATOM 3614 N N . ILE B 1 113 ? 25.281 -1.938 -5.062 1 93.12 113 ILE B N 1
ATOM 3615 C CA . ILE B 1 113 ? 26.469 -2.744 -4.809 1 93.12 113 ILE B CA 1
ATOM 3616 C C . ILE B 1 113 ? 26.062 -4.199 -4.586 1 93.12 113 ILE B C 1
ATOM 3618 O O . ILE B 1 113 ? 26.719 -5.113 -5.09 1 93.12 113 ILE B O 1
ATOM 3622 N N . THR B 1 114 ? 25.047 -4.414 -3.867 1 92.62 114 THR B N 1
ATOM 3623 C CA . THR B 1 114 ? 24.812 -5.785 -3.432 1 92.62 114 THR B CA 1
ATOM 3624 C C . THR B 1 114 ? 23.5 -6.316 -4.02 1 92.62 114 THR B C 1
ATOM 3626 O O . THR B 1 114 ? 23.5 -7.309 -4.75 1 92.62 114 THR B O 1
ATOM 3629 N N . LEU B 1 115 ? 22.359 -5.641 -3.883 1 95 115 LEU B N 1
ATOM 3630 C CA . LEU B 1 115 ? 21.062 -6.223 -4.152 1 95 115 LEU B CA 1
ATOM 3631 C C . LEU B 1 115 ? 20.875 -6.477 -5.645 1 95 115 LEU B C 1
ATOM 3633 O O . LEU B 1 115 ? 20.594 -7.605 -6.059 1 95 115 LEU B O 1
ATOM 3637 N N . VAL B 1 116 ? 21.062 -5.473 -6.504 1 95.31 116 VAL B N 1
ATOM 3638 C CA . VAL B 1 116 ? 20.75 -5.574 -7.926 1 95.31 116 VAL B CA 1
ATOM 3639 C C . VAL B 1 116 ? 21.703 -6.566 -8.594 1 95.31 116 VAL B C 1
ATOM 3641 O O . VAL B 1 116 ? 21.25 -7.469 -9.312 1 95.31 116 VAL B O 1
ATOM 3644 N N . PRO B 1 117 ? 22.984 -6.516 -8.344 1 93.31 117 PRO B N 1
ATOM 3645 C CA . PRO B 1 117 ? 23.859 -7.516 -8.961 1 93.31 117 PRO B CA 1
ATOM 3646 C C . PRO B 1 117 ? 23.516 -8.938 -8.531 1 93.31 117 PRO B C 1
ATOM 3648 O O . PRO B 1 117 ? 23.562 -9.859 -9.359 1 93.31 117 PRO B O 1
ATOM 3651 N N . GLU B 1 118 ? 23.219 -9.102 -7.328 1 92.5 118 GLU B N 1
ATOM 3652 C CA . GLU B 1 118 ? 22.875 -10.438 -6.848 1 92.5 118 GLU B CA 1
ATOM 3653 C C . GLU B 1 118 ? 21.594 -10.945 -7.5 1 92.5 118 GLU B C 1
ATOM 3655 O O . GLU B 1 118 ? 21.5 -12.117 -7.887 1 92.5 118 GLU B O 1
ATOM 3660 N N . ILE B 1 119 ? 20.656 -10.125 -7.645 1 92.69 119 ILE B N 1
ATOM 3661 C CA . ILE B 1 119 ? 19.375 -10.492 -8.266 1 92.69 119 ILE B CA 1
ATOM 3662 C C . ILE B 1 119 ? 19.609 -10.875 -9.727 1 92.69 119 ILE B C 1
ATOM 3664 O O . ILE B 1 119 ? 19.062 -11.875 -10.203 1 92.69 119 ILE B O 1
ATOM 3668 N N . VAL B 1 120 ? 20.422 -10.125 -10.391 1 92.5 120 VAL B N 1
ATOM 3669 C CA . VAL B 1 120 ? 20.672 -10.391 -11.805 1 92.5 120 VAL B CA 1
ATOM 3670 C C . VAL B 1 120 ? 21.359 -11.75 -11.961 1 92.5 120 VAL B C 1
ATOM 3672 O O . VAL B 1 120 ? 20.969 -12.555 -12.805 1 92.5 120 VAL B O 1
ATOM 3675 N N . VAL B 1 121 ? 22.25 -12.023 -11.109 1 90 121 VAL B N 1
ATOM 3676 C CA . VAL B 1 121 ? 22.984 -13.281 -11.211 1 90 121 VAL B CA 1
ATOM 3677 C C . VAL B 1 121 ? 22.078 -14.453 -10.852 1 90 121 VAL B C 1
ATOM 3679 O O . VAL B 1 121 ? 22.094 -15.484 -11.523 1 90 121 VAL B O 1
ATOM 3682 N N . ILE B 1 122 ? 21.281 -14.297 -9.883 1 89.25 122 ILE B N 1
ATOM 3683 C CA . ILE B 1 122 ? 20.422 -15.375 -9.406 1 89.25 122 ILE B CA 1
ATOM 3684 C C . ILE B 1 122 ? 19.344 -15.672 -10.43 1 89.25 122 ILE B C 1
ATOM 3686 O O . ILE B 1 122 ? 19.094 -16.828 -10.781 1 89.25 122 ILE B O 1
ATOM 3690 N N . PHE B 1 123 ? 18.703 -14.719 -11.008 1 89.38 123 PHE B N 1
ATOM 3691 C CA . PHE B 1 123 ? 17.547 -14.922 -11.883 1 89.38 123 PHE B CA 1
ATOM 3692 C C . PHE B 1 123 ? 17.984 -15.242 -13.305 1 89.38 123 PHE B C 1
ATOM 3694 O O . PHE B 1 123 ? 17.281 -15.93 -14.047 1 89.38 123 PHE B O 1
ATOM 3701 N N . LYS B 1 124 ? 19.141 -14.867 -13.625 1 86.81 124 LYS B N 1
ATOM 3702 C CA . LYS B 1 124 ? 19.625 -15.211 -14.961 1 86.81 124 LYS B CA 1
ATOM 3703 C C . LYS B 1 124 ? 20.203 -16.625 -14.984 1 86.81 124 LYS B C 1
ATOM 3705 O O . LYS B 1 124 ? 20.141 -17.312 -16.016 1 86.81 124 LYS B O 1
ATOM 3710 N N . ASN B 1 125 ? 20.562 -17.109 -13.844 1 82 125 ASN B N 1
ATOM 3711 C CA . ASN B 1 125 ? 21.312 -18.375 -13.906 1 82 125 ASN B CA 1
ATOM 3712 C C . ASN B 1 125 ? 20.531 -19.516 -13.258 1 82 125 ASN B C 1
ATOM 3714 O O . ASN B 1 125 ? 20.547 -20.641 -13.75 1 82 125 ASN B O 1
ATOM 3718 N N . PHE B 1 126 ? 19.875 -19.25 -12.156 1 76 126 PHE B N 1
ATOM 3719 C CA . PHE B 1 126 ? 19.406 -20.484 -11.539 1 76 126 PHE B CA 1
ATOM 3720 C C . PHE B 1 126 ? 18.047 -20.266 -10.859 1 76 126 PHE B C 1
ATOM 3722 O O . PHE B 1 126 ? 17.625 -21.078 -10.047 1 76 126 PHE B O 1
ATOM 3729 N N . ALA B 1 127 ? 17.359 -19.312 -11.164 1 70.69 127 ALA B N 1
ATOM 3730 C CA . ALA B 1 127 ? 16.078 -19.094 -10.492 1 70.69 127 ALA B CA 1
ATOM 3731 C C . ALA B 1 127 ? 15.062 -20.156 -10.898 1 70.69 127 ALA B C 1
ATOM 3733 O O . ALA B 1 127 ? 14.234 -20.562 -10.086 1 70.69 127 ALA B O 1
ATOM 3734 N N . ASP B 1 128 ? 15.227 -20.641 -11.977 1 71 128 ASP B N 1
ATOM 3735 C CA . ASP B 1 128 ? 14.297 -21.641 -12.492 1 71 128 ASP B CA 1
ATOM 3736 C C . ASP B 1 128 ? 14.602 -23.031 -11.922 1 71 128 ASP B C 1
ATOM 3738 O O . ASP B 1 128 ? 13.734 -23.906 -11.898 1 71 128 ASP B O 1
ATOM 3742 N N . GLU B 1 129 ? 15.781 -23.203 -11.344 1 72.31 129 GLU B N 1
ATOM 3743 C CA . GLU B 1 129 ? 16.188 -24.516 -10.852 1 72.31 129 GLU B CA 1
ATOM 3744 C C . GLU B 1 129 ? 15.82 -24.688 -9.383 1 72.31 129 GLU B C 1
ATOM 3746 O O . GLU B 1 129 ? 15.969 -25.781 -8.82 1 72.31 129 GLU B O 1
ATOM 3751 N N . LEU B 1 130 ? 15.258 -23.688 -8.82 1 73.88 130 LEU B N 1
ATOM 3752 C CA . LEU B 1 130 ? 15 -23.719 -7.383 1 73.88 130 LEU B CA 1
ATOM 3753 C C . LEU B 1 130 ? 13.625 -24.312 -7.094 1 73.88 130 LEU B C 1
ATOM 3755 O O . LEU B 1 130 ? 13.227 -24.422 -5.934 1 73.88 130 LEU B O 1
ATOM 3759 N N . GLU B 1 131 ? 12.922 -24.703 -7.98 1 64.5 131 GLU B N 1
ATOM 3760 C CA . GLU B 1 131 ? 11.57 -25.219 -7.793 1 64.5 131 GLU B CA 1
ATOM 3761 C C . GLU B 1 131 ? 11.578 -26.5 -6.969 1 64.5 131 GLU B C 1
ATOM 3763 O O . GLU B 1 131 ? 10.711 -26.719 -6.121 1 64.5 131 GLU B O 1
ATOM 3768 N N . ASP B 1 132 ? 12.578 -27.203 -7.172 1 60.88 132 ASP B N 1
ATOM 3769 C CA . ASP B 1 132 ? 12.555 -28.562 -6.629 1 60.88 132 ASP B CA 1
ATOM 3770 C C . ASP B 1 132 ? 13.242 -28.625 -5.27 1 60.88 132 ASP B C 1
ATOM 3772 O O . ASP B 1 132 ? 13.266 -29.672 -4.621 1 60.88 132 ASP B O 1
ATOM 3776 N N . VAL B 1 133 ? 13.633 -27.438 -4.844 1 62.41 133 VAL B N 1
ATOM 3777 C CA . VAL B 1 133 ? 14.375 -27.484 -3.59 1 62.41 133 VAL B CA 1
ATOM 3778 C C . VAL B 1 133 ? 13.453 -27.125 -2.428 1 62.41 133 VAL B C 1
ATOM 3780 O O . VAL B 1 133 ? 12.758 -26.109 -2.479 1 62.41 133 VAL B O 1
ATOM 3783 N N . LYS B 1 134 ? 13.289 -27.984 -1.489 1 62.03 134 LYS B N 1
ATOM 3784 C CA . LYS B 1 134 ? 12.32 -27.891 -0.401 1 62.03 134 LYS B CA 1
ATOM 3785 C C . LYS B 1 134 ? 12.703 -26.766 0.567 1 62.03 134 LYS B C 1
ATOM 3787 O O . LYS B 1 134 ? 11.859 -2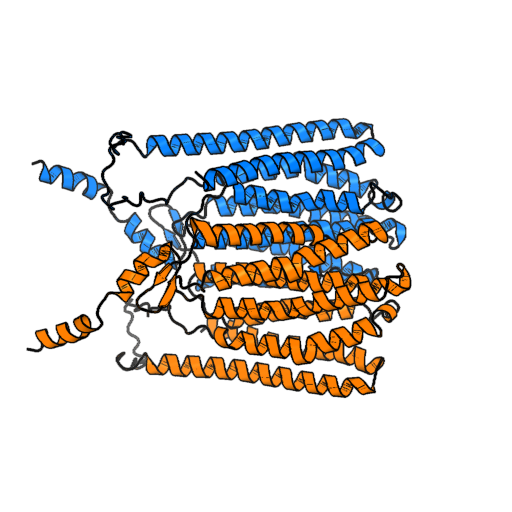5.938 0.922 1 62.03 134 LYS B O 1
ATOM 3792 N N . ILE B 1 135 ? 13.891 -26.75 1.104 1 64.62 135 ILE B N 1
ATOM 3793 C CA . ILE B 1 135 ? 14.211 -25.828 2.191 1 64.62 135 ILE B CA 1
ATOM 3794 C C . ILE B 1 135 ? 14.711 -24.5 1.617 1 64.62 135 ILE B C 1
ATOM 3796 O O . ILE B 1 135 ? 14.258 -23.422 2.021 1 64.62 135 ILE B O 1
ATOM 3800 N N . LEU B 1 136 ? 15.477 -24.5 0.765 1 74.56 136 LEU B N 1
ATOM 3801 C CA . LEU B 1 136 ? 16.031 -23.281 0.17 1 74.56 136 LEU B CA 1
ATOM 3802 C C . LEU B 1 136 ? 15.594 -23.141 -1.282 1 74.56 136 LEU B C 1
ATOM 3804 O O . LEU B 1 136 ? 16.422 -22.922 -2.17 1 74.56 136 LEU B O 1
ATOM 3808 N N . GLY B 1 137 ? 14.266 -23.25 -1.263 1 84.38 137 GLY B N 1
ATOM 3809 C CA . GLY B 1 137 ? 13.68 -23.156 -2.592 1 84.38 137 GLY B CA 1
ATOM 3810 C C . GLY B 1 137 ? 13.266 -21.75 -2.969 1 84.38 137 GLY B C 1
ATOM 3811 O O . GLY B 1 137 ? 13.906 -20.781 -2.57 1 84.38 137 GLY B O 1
ATOM 3812 N N . GLN B 1 138 ? 12.32 -21.672 -3.76 1 86.94 138 GLN B N 1
ATOM 3813 C CA . GLN B 1 138 ? 11.852 -20.422 -4.332 1 86.94 138 GLN B CA 1
ATOM 3814 C C . GLN B 1 138 ? 11.188 -19.547 -3.273 1 86.94 138 GLN B C 1
ATOM 3816 O O . GLN B 1 138 ? 11.336 -18.312 -3.287 1 86.94 138 GLN B O 1
ATOM 3821 N N . ASN B 1 139 ? 10.562 -20.203 -2.33 1 87.75 139 ASN B N 1
ATOM 3822 C CA . ASN B 1 139 ? 9.859 -19.469 -1.292 1 87.75 139 ASN B CA 1
ATOM 3823 C C . ASN B 1 139 ? 10.836 -18.734 -0.375 1 87.75 139 ASN B C 1
ATOM 3825 O O . ASN B 1 139 ? 10.578 -17.594 0.013 1 87.75 139 ASN B O 1
ATOM 3829 N N . VAL B 1 140 ? 11.906 -19.375 -0.033 1 88.94 140 VAL B N 1
ATOM 3830 C CA . VAL B 1 140 ? 12.898 -18.734 0.833 1 88.94 140 VAL B CA 1
ATOM 3831 C C . VAL B 1 140 ? 13.547 -17.562 0.1 1 88.94 140 VAL B C 1
ATOM 3833 O O . VAL B 1 140 ? 13.828 -16.531 0.701 1 88.94 140 VAL B O 1
ATOM 3836 N N . LEU B 1 141 ? 13.852 -17.75 -1.134 1 90.25 141 LEU B N 1
ATOM 3837 C CA . LEU B 1 141 ? 14.391 -16.656 -1.938 1 90.25 141 LEU B CA 1
ATOM 3838 C C . LEU B 1 141 ? 13.43 -15.484 -1.979 1 90.25 141 LEU B C 1
ATOM 3840 O O . LEU B 1 141 ? 13.844 -14.336 -1.822 1 90.25 141 LEU B O 1
ATOM 3844 N N . LYS B 1 142 ? 12.211 -15.773 -2.166 1 91.81 142 LYS B N 1
ATOM 3845 C CA . LYS B 1 142 ? 11.172 -14.742 -2.195 1 91.81 142 LYS B CA 1
ATOM 3846 C C . LYS B 1 142 ? 11.094 -14.008 -0.861 1 91.81 142 LYS B C 1
ATOM 3848 O O . LYS B 1 142 ? 11 -12.781 -0.828 1 91.81 142 LYS B O 1
ATOM 3853 N N . VAL B 1 143 ? 11.102 -14.742 0.159 1 91.81 143 VAL B N 1
ATOM 3854 C CA . VAL B 1 143 ? 11.047 -14.141 1.491 1 91.81 143 VAL B CA 1
ATOM 3855 C C . VAL B 1 143 ? 12.281 -13.273 1.717 1 91.81 143 VAL B C 1
ATOM 3857 O O . VAL B 1 143 ? 12.188 -12.195 2.303 1 91.81 143 VAL B O 1
ATOM 3860 N N . ALA B 1 144 ? 13.367 -13.734 1.295 1 94 144 ALA B N 1
ATOM 3861 C CA . ALA B 1 144 ? 14.594 -12.961 1.406 1 94 144 ALA B CA 1
ATOM 3862 C C . ALA B 1 144 ? 14.477 -11.641 0.648 1 94 144 ALA B C 1
ATOM 3864 O O . ALA B 1 144 ? 14.891 -10.586 1.15 1 94 144 ALA B O 1
ATOM 3865 N N . LEU B 1 145 ? 13.961 -11.688 -0.494 1 95.12 145 LEU B N 1
ATOM 3866 C CA . LEU B 1 145 ? 13.781 -10.477 -1.284 1 95.12 145 LEU B CA 1
ATOM 3867 C C . LEU B 1 145 ? 12.766 -9.547 -0.628 1 95.12 145 LEU B C 1
ATOM 3869 O O . LEU B 1 145 ? 12.883 -8.32 -0.736 1 95.12 145 LEU B O 1
ATOM 3873 N N . CYS B 1 146 ? 11.812 -10.125 0.061 1 95.69 146 CYS B N 1
ATOM 3874 C CA . CYS B 1 146 ? 10.766 -9.352 0.723 1 95.69 146 CYS B CA 1
ATOM 3875 C C . CYS B 1 146 ? 11.328 -8.594 1.919 1 95.69 146 CYS B C 1
ATOM 3877 O O . CYS B 1 146 ? 10.68 -7.688 2.447 1 95.69 146 CYS B O 1
ATOM 3879 N N . ILE B 1 147 ? 12.508 -8.852 2.258 1 96.06 147 ILE B N 1
ATOM 3880 C CA . ILE B 1 147 ? 13.18 -8.078 3.295 1 96.06 147 ILE B CA 1
ATOM 3881 C C . ILE B 1 147 ? 13.492 -6.68 2.775 1 96.06 147 ILE B C 1
ATOM 3883 O O . ILE B 1 147 ? 13.562 -5.723 3.551 1 96.06 147 ILE B O 1
ATOM 3887 N N . THR B 1 148 ? 13.555 -6.508 1.499 1 96.62 148 THR B N 1
ATOM 3888 C CA . THR B 1 148 ? 13.914 -5.238 0.878 1 96.62 148 THR B CA 1
ATOM 3889 C C . THR B 1 148 ? 12.883 -4.16 1.214 1 96.62 148 THR B C 1
ATOM 3891 O O . THR B 1 148 ? 13.234 -3.098 1.727 1 96.62 148 THR B O 1
ATOM 3894 N N . PRO B 1 149 ? 11.602 -4.41 0.99 1 95.88 149 PRO B N 1
ATOM 3895 C CA . PRO B 1 149 ? 10.641 -3.381 1.397 1 95.88 149 PRO B CA 1
ATOM 3896 C C . PRO B 1 149 ? 10.625 -3.154 2.908 1 95.88 149 PRO B C 1
ATOM 3898 O O . PRO B 1 149 ? 10.391 -2.031 3.365 1 95.88 149 PRO B O 1
ATOM 3901 N N . MET B 1 150 ? 10.914 -4.137 3.678 1 93.5 150 MET B N 1
ATOM 3902 C CA . MET B 1 150 ? 10.984 -3.984 5.129 1 93.5 150 MET B CA 1
ATOM 3903 C C . MET B 1 150 ? 12.164 -3.1 5.52 1 93.5 150 MET B C 1
ATOM 3905 O O . MET B 1 150 ? 12.047 -2.248 6.402 1 93.5 150 MET B O 1
ATOM 3909 N N . LEU B 1 151 ? 13.203 -3.281 4.883 1 93.81 151 LEU B N 1
ATOM 3910 C CA . LEU B 1 151 ? 14.398 -2.479 5.121 1 93.81 151 LEU B CA 1
ATOM 3911 C C . LEU B 1 151 ? 14.133 -1.009 4.812 1 93.81 151 LEU B C 1
ATOM 3913 O O . LEU B 1 151 ? 14.555 -0.128 5.566 1 93.81 151 LEU B O 1
ATOM 3917 N N . PHE B 1 152 ? 13.43 -0.752 3.768 1 93.5 152 PHE B N 1
ATOM 3918 C CA . PHE B 1 152 ? 13.133 0.625 3.395 1 93.5 152 PHE B CA 1
ATOM 3919 C C . PHE B 1 152 ? 12.289 1.306 4.465 1 93.5 152 PHE B C 1
ATOM 3921 O O . PHE B 1 152 ? 12.57 2.438 4.859 1 93.5 152 PHE B O 1
ATOM 3928 N N . LEU B 1 153 ? 11.352 0.611 4.895 1 88.81 153 LEU B N 1
ATOM 3929 C CA . LEU B 1 153 ? 10.469 1.163 5.918 1 88.81 153 LEU B CA 1
ATOM 3930 C C . LEU B 1 153 ? 11.242 1.454 7.199 1 88.81 153 LEU B C 1
ATOM 3932 O O . LEU B 1 153 ? 11.055 2.504 7.816 1 88.81 153 LEU B O 1
ATOM 3936 N N . LEU B 1 154 ? 12.039 0.567 7.539 1 86.69 154 LEU B N 1
ATOM 3937 C CA . LEU B 1 154 ? 12.82 0.738 8.758 1 86.69 154 LEU B CA 1
ATOM 3938 C C . LEU B 1 154 ? 13.82 1.881 8.609 1 86.69 154 LEU B C 1
ATOM 3940 O O . LEU B 1 154 ? 14.047 2.643 9.547 1 86.69 154 LEU B O 1
ATOM 3944 N N . LEU B 1 155 ? 14.359 1.973 7.473 1 87.69 155 LEU B N 1
ATOM 3945 C CA . LEU B 1 155 ? 15.32 3.033 7.199 1 87.69 155 LEU B CA 1
ATOM 3946 C C . LEU B 1 155 ? 14.672 4.406 7.348 1 87.69 155 LEU B C 1
ATOM 3948 O O . LEU B 1 155 ? 15.242 5.301 7.977 1 87.69 155 LEU B O 1
ATOM 3952 N N . VAL B 1 156 ? 13.484 4.551 6.867 1 85.44 156 VAL B N 1
ATOM 3953 C CA . VAL B 1 156 ? 12.805 5.844 6.891 1 85.44 156 VAL B CA 1
ATOM 3954 C C . VAL B 1 156 ? 12.289 6.133 8.297 1 85.44 156 VAL B C 1
ATOM 3956 O O . VAL B 1 156 ? 12.398 7.258 8.789 1 85.44 156 VAL B O 1
ATOM 3959 N N . ASN B 1 157 ? 11.797 5.156 8.93 1 77.69 157 ASN B N 1
ATOM 3960 C CA . ASN B 1 157 ? 11.195 5.371 10.242 1 77.69 157 ASN B CA 1
ATOM 3961 C C . ASN B 1 157 ? 12.258 5.547 11.328 1 77.69 157 ASN B C 1
ATOM 3963 O O . ASN B 1 157 ? 11.984 6.129 12.375 1 77.69 157 ASN B O 1
ATOM 3967 N N . SER B 1 158 ? 13.258 5.043 11.117 1 74.81 158 SER B N 1
ATOM 3968 C CA . SER B 1 158 ? 14.32 5.176 12.109 1 74.81 158 SER B CA 1
ATOM 3969 C C . SER B 1 158 ? 14.992 6.543 12.016 1 74.81 158 SER B C 1
ATOM 3971 O O . SER B 1 158 ? 15.68 6.969 12.945 1 74.81 158 SER B O 1
ATOM 3973 N N . HIS B 1 159 ? 14.781 7.234 11 1 62.53 159 HIS B N 1
ATOM 3974 C CA . HIS B 1 159 ? 15.492 8.492 10.805 1 62.53 159 HIS B CA 1
ATOM 3975 C C . HIS B 1 159 ? 14.547 9.688 10.914 1 62.53 159 HIS B C 1
ATOM 3977 O O . HIS B 1 159 ? 14.945 10.82 10.664 1 62.53 159 HIS B O 1
ATOM 3983 N N . HIS B 1 160 ? 13.266 9.336 11.109 1 60.41 160 HIS B N 1
ATOM 3984 C CA . HIS B 1 160 ? 12.43 10.523 11.188 1 60.41 160 HIS B CA 1
ATOM 3985 C C . HIS B 1 160 ? 11.875 10.719 12.602 1 60.41 160 HIS B C 1
ATOM 3987 O O . HIS B 1 160 ? 11.523 9.742 13.266 1 60.41 160 HIS B O 1
ATOM 3993 N N . ASN B 1 161 ? 12.336 11.742 13.25 1 55.12 161 ASN B N 1
ATOM 3994 C CA . ASN B 1 161 ? 11.828 12.156 14.555 1 55.12 161 ASN B CA 1
ATOM 3995 C C . ASN B 1 161 ? 10.742 13.211 14.43 1 55.12 161 ASN B C 1
ATOM 3997 O O . ASN B 1 16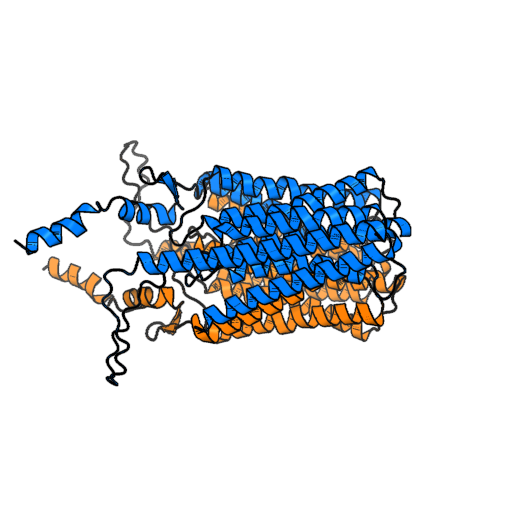1 ? 11.031 14.414 14.398 1 55.12 161 ASN B O 1
ATOM 4001 N N . THR B 1 162 ? 9.516 12.836 13.758 1 56.25 162 THR B N 1
ATOM 4002 C CA . THR B 1 162 ? 8.617 13.969 13.57 1 56.25 162 THR B CA 1
ATOM 4003 C C . THR B 1 162 ? 7.551 14 14.656 1 56.25 162 THR B C 1
ATOM 4005 O O . THR B 1 162 ? 6.957 12.977 14.984 1 56.25 162 THR B O 1
ATOM 4008 N N . LYS B 1 163 ? 7.633 14.992 15.43 1 54.28 163 LYS B N 1
ATOM 4009 C CA . LYS B 1 163 ? 6.586 15.297 16.406 1 54.28 163 LYS B CA 1
ATOM 4010 C C . LYS B 1 163 ? 5.328 15.812 15.719 1 54.28 163 LYS B C 1
ATOM 4012 O O . LYS B 1 163 ? 4.234 15.758 16.281 1 54.28 163 LYS B O 1
ATOM 4017 N N . GLN B 1 164 ? 5.508 16.266 14.406 1 59.34 164 GLN B N 1
ATOM 4018 C CA . GLN B 1 164 ? 4.344 16.844 13.734 1 59.34 164 GLN B CA 1
ATOM 4019 C C . GLN B 1 164 ? 3.58 15.781 12.953 1 59.34 164 GLN B C 1
ATOM 4021 O O . GLN B 1 164 ? 4.168 15.039 12.156 1 59.34 164 GLN B O 1
ATOM 4026 N N . SER B 1 165 ? 2.332 15.781 13.125 1 65.75 165 SER B N 1
ATOM 4027 C CA . SER B 1 165 ? 1.43 14.758 12.594 1 65.75 165 SER B CA 1
ATOM 4028 C C . SER B 1 165 ? 1.348 14.828 11.078 1 65.75 165 SER B C 1
ATOM 4030 O O . SER B 1 165 ? 1.381 13.797 10.398 1 65.75 165 SER B O 1
ATOM 4032 N N . ALA B 1 166 ? 1.477 16.094 10.555 1 69.94 166 ALA B N 1
ATOM 4033 C CA . ALA B 1 166 ? 1.294 16.219 9.117 1 69.94 166 ALA B CA 1
ATOM 4034 C C . ALA B 1 166 ? 2.479 15.617 8.359 1 69.94 166 ALA B C 1
ATOM 4036 O O . ALA B 1 166 ? 2.297 14.93 7.352 1 69.94 166 ALA B O 1
ATOM 4037 N N . ARG B 1 167 ? 3.633 15.906 8.828 1 73.56 167 ARG B N 1
ATOM 4038 C CA . ARG B 1 167 ? 4.82 15.359 8.188 1 73.56 167 ARG B CA 1
ATOM 4039 C C . ARG B 1 167 ? 4.848 13.836 8.289 1 73.56 167 ARG B C 1
ATOM 4041 O O . ARG B 1 167 ? 5.246 13.156 7.348 1 73.56 167 ARG B O 1
ATOM 4048 N N . LYS B 1 168 ? 4.414 13.391 9.383 1 77.5 168 LYS B N 1
ATOM 4049 C CA . LYS B 1 168 ? 4.352 11.945 9.57 1 77.5 168 LYS B CA 1
ATOM 4050 C C . LYS B 1 168 ? 3.402 11.305 8.562 1 77.5 168 LYS B C 1
ATOM 4052 O O . LYS B 1 168 ? 3.709 10.25 8 1 77.5 168 LYS B O 1
ATOM 4057 N N . TRP B 1 169 ? 2.318 11.922 8.336 1 78 169 TRP B N 1
ATOM 4058 C CA . TRP B 1 169 ? 1.353 11.391 7.379 1 78 169 TRP B CA 1
ATOM 4059 C C . TRP B 1 169 ? 1.93 11.391 5.969 1 78 169 TRP B C 1
ATOM 4061 O O . TRP B 1 169 ? 1.693 10.461 5.195 1 78 169 TRP B O 1
ATOM 4071 N N . TYR B 1 170 ? 2.648 12.438 5.742 1 80.69 170 TYR B N 1
ATOM 4072 C CA . TYR B 1 170 ? 3.268 12.516 4.426 1 80.69 170 TYR B CA 1
ATOM 4073 C C . TYR B 1 170 ? 4.309 11.422 4.246 1 80.69 170 TYR B C 1
ATOM 4075 O O . TYR B 1 170 ? 4.367 10.781 3.193 1 80.69 170 TYR B O 1
ATOM 4083 N N . ILE B 1 171 ? 5.113 11.234 5.215 1 83 171 ILE B N 1
ATOM 4084 C CA . ILE B 1 171 ? 6.141 10.195 5.176 1 83 171 ILE B CA 1
ATOM 4085 C C . ILE B 1 171 ? 5.484 8.828 5.027 1 83 171 ILE B C 1
ATOM 4087 O O . ILE B 1 171 ? 5.93 8.008 4.223 1 83 171 ILE B O 1
ATOM 4091 N N . ASP B 1 172 ? 4.418 8.633 5.68 1 83.06 172 ASP B N 1
ATOM 4092 C CA . ASP B 1 172 ? 3.717 7.359 5.625 1 83.06 172 ASP B CA 1
ATOM 4093 C C . ASP B 1 172 ? 3.125 7.113 4.238 1 83.06 172 ASP B C 1
ATOM 4095 O O . ASP B 1 172 ? 3.156 5.988 3.734 1 83.06 172 ASP B O 1
ATOM 4099 N N . LYS B 1 173 ? 2.594 8.156 3.75 1 83.31 173 LYS B N 1
ATOM 4100 C CA . LYS B 1 173 ? 2.035 8.047 2.404 1 83.31 173 LYS B CA 1
ATOM 4101 C C . LYS B 1 173 ? 3.113 7.68 1.39 1 83.31 173 LYS B C 1
ATOM 4103 O O . LYS B 1 173 ? 2.934 6.754 0.597 1 83.31 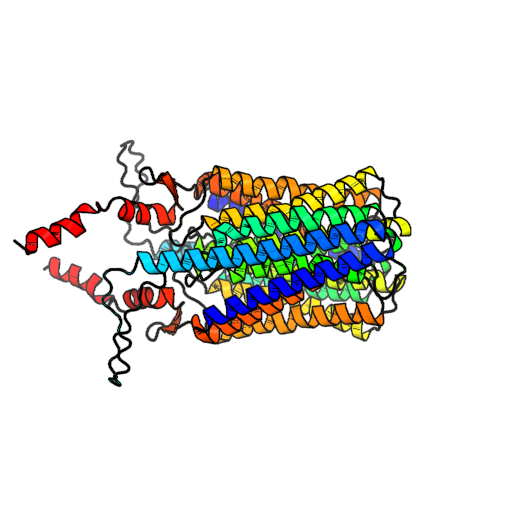173 LYS B O 1
ATOM 4108 N N . LEU B 1 174 ? 4.145 8.383 1.463 1 84.75 174 LEU B N 1
ATOM 4109 C CA . LEU B 1 174 ? 5.23 8.172 0.511 1 84.75 174 LEU B CA 1
ATOM 4110 C C . LEU B 1 174 ? 5.875 6.805 0.707 1 84.75 174 LEU B C 1
ATOM 4112 O O . LEU B 1 174 ? 6.102 6.078 -0.262 1 84.75 174 LEU B O 1
ATOM 4116 N N . THR B 1 175 ? 6.121 6.504 1.928 1 88 175 THR B N 1
ATOM 4117 C CA . THR B 1 175 ? 6.766 5.23 2.236 1 88 175 THR B CA 1
ATOM 4118 C C . THR B 1 175 ? 5.852 4.062 1.874 1 88 175 THR B C 1
ATOM 4120 O O . THR B 1 175 ? 6.32 3.014 1.429 1 88 175 THR B O 1
ATOM 4123 N N . GLY B 1 176 ? 4.613 4.27 2.055 1 87.94 176 GLY B N 1
ATOM 4124 C CA . GLY B 1 176 ? 3.666 3.236 1.662 1 87.94 176 GLY B CA 1
ATOM 4125 C C . GLY B 1 176 ? 3.682 2.947 0.173 1 87.94 176 GLY B C 1
ATOM 4126 O O . GLY B 1 176 ? 3.717 1.785 -0.238 1 87.94 176 GLY B O 1
ATOM 4127 N N . GLY B 1 177 ? 3.676 3.969 -0.599 1 89.31 177 GLY B N 1
ATOM 4128 C CA . GLY B 1 177 ? 3.732 3.816 -2.043 1 89.31 177 GLY B CA 1
ATOM 4129 C C . GLY B 1 177 ? 4.996 3.125 -2.521 1 89.31 177 GLY B C 1
ATOM 4130 O O . GLY B 1 177 ? 4.938 2.227 -3.365 1 89.31 177 GLY B O 1
ATOM 4131 N N . VAL B 1 178 ? 6.074 3.514 -1.96 1 93 178 VAL B N 1
ATOM 4132 C CA . VAL B 1 178 ? 7.359 2.951 -2.352 1 93 178 VAL B CA 1
ATOM 4133 C C . VAL B 1 178 ? 7.43 1.481 -1.946 1 93 178 VAL B C 1
ATOM 4135 O O . VAL B 1 178 ? 7.91 0.641 -2.709 1 93 178 VAL B O 1
ATOM 4138 N N . THR B 1 179 ? 7.027 1.241 -0.783 1 92.5 179 THR B N 1
ATOM 4139 C CA . THR B 1 179 ? 7.023 -0.135 -0.299 1 92.5 179 THR B CA 1
ATOM 4140 C C . THR B 1 179 ? 6.184 -1.025 -1.207 1 92.5 179 THR B C 1
ATOM 4142 O O . THR B 1 179 ? 6.582 -2.146 -1.529 1 92.5 179 THR B O 1
ATOM 4145 N N . LEU B 1 180 ? 5.117 -0.529 -1.659 1 91.88 180 LEU B N 1
ATOM 4146 C CA . LEU B 1 180 ? 4.254 -1.273 -2.57 1 91.88 180 LEU B CA 1
ATOM 4147 C C . LEU B 1 180 ? 4.953 -1.514 -3.904 1 91.88 180 LEU B C 1
ATOM 4149 O O . LEU B 1 180 ? 4.805 -2.58 -4.504 1 91.88 180 LEU B O 1
ATOM 4153 N N . ASP B 1 181 ? 5.609 -0.583 -4.301 1 95.31 181 ASP B N 1
ATOM 4154 C CA . ASP B 1 181 ? 6.348 -0.714 -5.555 1 95.31 181 ASP B CA 1
ATOM 4155 C C . ASP B 1 181 ? 7.449 -1.766 -5.434 1 95.31 181 ASP B C 1
ATOM 4157 O O . ASP B 1 181 ? 7.688 -2.531 -6.371 1 95.31 181 ASP B O 1
ATOM 4161 N N . LEU B 1 182 ? 8.062 -1.767 -4.324 1 96.56 182 LEU B N 1
ATOM 4162 C CA . LEU B 1 182 ? 9.102 -2.768 -4.09 1 96.56 182 LEU B CA 1
ATOM 4163 C C . LEU B 1 182 ? 8.508 -4.172 -4.066 1 96.56 182 LEU B C 1
ATOM 4165 O O . LEU B 1 182 ? 9.07 -5.102 -4.648 1 96.56 182 LEU B O 1
ATOM 4169 N N . MET B 1 183 ? 7.406 -4.273 -3.451 1 95.44 183 MET B N 1
ATOM 4170 C CA . MET B 1 183 ? 6.727 -5.566 -3.426 1 95.44 183 MET B CA 1
ATOM 4171 C C . MET B 1 183 ? 6.305 -5.988 -4.828 1 95.44 183 MET B C 1
ATOM 4173 O O . MET B 1 183 ? 6.41 -7.16 -5.188 1 95.44 183 MET B O 1
ATOM 4177 N N . ASP B 1 184 ? 5.832 -5.023 -5.551 1 96.19 184 ASP B N 1
ATOM 4178 C CA . ASP B 1 184 ? 5.43 -5.277 -6.93 1 96.19 184 ASP B CA 1
ATOM 4179 C C . ASP B 1 184 ? 6.602 -5.801 -7.754 1 96.19 184 ASP B C 1
ATOM 4181 O O . ASP B 1 184 ? 6.434 -6.707 -8.578 1 96.19 184 ASP B O 1
ATOM 4185 N N . SER B 1 185 ? 7.762 -5.285 -7.523 1 96.75 185 SER B N 1
ATOM 4186 C CA . SER B 1 185 ? 8.953 -5.73 -8.234 1 96.75 185 SER B CA 1
ATOM 4187 C C . SER B 1 185 ? 9.289 -7.18 -7.902 1 96.75 185 SER B C 1
ATOM 4189 O O . SER B 1 185 ? 9.68 -7.949 -8.781 1 96.75 185 SER B O 1
ATOM 4191 N N . ILE B 1 186 ? 9.148 -7.512 -6.695 1 95.38 186 ILE B N 1
ATOM 4192 C CA . ILE B 1 186 ? 9.414 -8.883 -6.281 1 95.38 186 ILE B CA 1
ATOM 4193 C C . ILE B 1 186 ? 8.367 -9.82 -6.887 1 95.38 186 ILE B C 1
ATOM 4195 O O . ILE B 1 186 ? 8.695 -10.914 -7.344 1 95.38 186 ILE B O 1
ATOM 4199 N N . ASP B 1 187 ? 7.18 -9.367 -6.965 1 94.81 187 ASP B N 1
ATOM 4200 C CA . ASP B 1 187 ? 6.094 -10.164 -7.527 1 94.81 187 ASP B CA 1
ATOM 4201 C C . ASP B 1 187 ? 6.336 -10.445 -9.008 1 94.81 187 ASP B C 1
ATOM 4203 O O . ASP B 1 187 ? 6.105 -11.562 -9.477 1 94.81 187 ASP B O 1
ATOM 4207 N N . ILE B 1 188 ? 6.723 -9.469 -9.695 1 93.62 188 ILE B N 1
ATOM 4208 C CA . ILE B 1 188 ? 6.902 -9.656 -11.125 1 93.62 188 ILE B CA 1
ATOM 4209 C C . ILE B 1 188 ? 8.078 -10.594 -11.383 1 93.62 188 ILE B C 1
ATOM 4211 O O . ILE B 1 188 ? 8.086 -11.336 -12.367 1 93.62 188 ILE B O 1
ATOM 4215 N N . LEU B 1 189 ? 9.086 -10.602 -10.516 1 92.5 189 LEU B N 1
ATOM 4216 C CA . LEU B 1 189 ? 10.227 -11.508 -10.648 1 92.5 189 LEU B CA 1
ATOM 4217 C C . LEU B 1 189 ? 9.797 -12.953 -10.422 1 92.5 189 LEU B C 1
ATOM 4219 O O . LEU B 1 189 ? 10.461 -13.883 -10.891 1 92.5 189 LEU B O 1
ATOM 4223 N N . GLU B 1 190 ? 8.734 -13.109 -9.703 1 87.44 190 GLU B N 1
ATOM 4224 C CA . GLU B 1 190 ? 8.242 -14.453 -9.398 1 87.44 190 GLU B CA 1
ATOM 4225 C C . GLU B 1 190 ? 7.816 -15.18 -10.672 1 87.44 190 GLU B C 1
ATOM 4227 O O . GLU B 1 190 ? 7.82 -16.422 -10.711 1 87.44 190 GLU B O 1
ATOM 4232 N N . ILE B 1 191 ? 7.445 -14.461 -11.641 1 83.5 191 ILE B N 1
ATOM 4233 C CA . ILE B 1 191 ? 7.051 -15.055 -12.906 1 83.5 191 ILE B CA 1
ATOM 4234 C C . ILE B 1 191 ? 8.203 -15.883 -13.477 1 83.5 191 ILE B C 1
ATOM 4236 O O . ILE B 1 191 ? 7.98 -16.875 -14.172 1 83.5 191 ILE B O 1
ATOM 4240 N N . LEU B 1 192 ? 9.375 -15.477 -13.117 1 84.12 192 LEU B N 1
ATOM 4241 C CA . LEU B 1 192 ? 10.555 -16.125 -13.672 1 84.12 192 LEU B CA 1
ATOM 4242 C C . LEU B 1 192 ? 10.852 -17.438 -12.938 1 84.12 192 LEU B C 1
ATOM 4244 O O . LEU B 1 192 ? 11.664 -18.25 -13.398 1 84.12 192 LEU B O 1
ATOM 4248 N N . PHE B 1 193 ? 10.156 -17.594 -11.789 1 76.38 193 PHE B N 1
ATOM 4249 C CA . PHE B 1 193 ? 10.266 -18.875 -11.094 1 76.38 193 PHE B CA 1
ATOM 4250 C C . PHE B 1 193 ? 9.562 -19.984 -11.867 1 76.38 193 PHE B C 1
ATOM 4252 O O . PHE B 1 193 ? 9.922 -21.156 -11.75 1 76.38 193 PHE B O 1
ATOM 4259 N N . LEU B 1 194 ? 8.523 -19.578 -12.625 1 62.22 194 LEU B N 1
ATOM 4260 C CA . LEU B 1 194 ? 7.668 -20.562 -13.297 1 62.22 194 LEU B CA 1
ATOM 4261 C C . LEU B 1 194 ? 8.211 -20.891 -14.688 1 62.22 194 LEU B C 1
ATOM 4263 O O . LEU B 1 194 ? 7.648 -21.734 -15.391 1 62.22 194 LEU B O 1
ATOM 4267 N N . LYS B 1 195 ? 9.258 -20.25 -15.227 1 57.69 195 LYS B N 1
ATOM 4268 C CA . LYS B 1 195 ? 9.812 -20.391 -16.562 1 57.69 195 LYS B CA 1
ATOM 4269 C C . LYS B 1 195 ? 9.945 -21.859 -16.953 1 57.69 195 LYS B C 1
ATOM 4271 O O . LYS B 1 195 ? 9.531 -22.266 -18.047 1 57.69 195 LYS B O 1
ATOM 4276 N N . ASP B 1 196 ? 10.75 -22.516 -16.266 1 51.47 196 ASP B N 1
ATOM 4277 C CA . ASP B 1 196 ? 11.094 -23.828 -16.812 1 51.47 196 ASP B CA 1
ATOM 4278 C C . ASP B 1 196 ? 9.945 -24.828 -16.625 1 51.47 196 ASP B C 1
ATOM 4280 O O . ASP B 1 196 ? 9.883 -25.844 -17.312 1 51.47 196 ASP B O 1
ATOM 4284 N N . ALA B 1 197 ? 9.109 -24.453 -15.789 1 50.12 197 ALA B N 1
ATOM 4285 C CA . ALA B 1 197 ? 8.188 -25.531 -15.477 1 50.12 197 ALA B CA 1
ATOM 4286 C C . ALA B 1 197 ? 6.98 -25.516 -16.406 1 50.12 197 ALA B C 1
ATOM 4288 O O . ALA B 1 197 ? 6.516 -26.562 -16.859 1 50.12 197 ALA B O 1
ATOM 4289 N N . ILE B 1 198 ? 6.5 -24.219 -16.75 1 51.41 198 ILE B N 1
ATOM 4290 C CA . ILE B 1 198 ? 5.207 -24.25 -17.422 1 51.41 198 ILE B CA 1
ATOM 4291 C C . ILE B 1 198 ? 5.25 -23.359 -18.656 1 51.41 198 ILE B C 1
ATOM 4293 O O . ILE B 1 198 ? 4.719 -23.719 -19.703 1 51.41 198 ILE B O 1
ATOM 4297 N N . VAL B 1 199 ? 6.043 -22.25 -18.594 1 58.69 199 VAL B N 1
ATOM 4298 C CA . VAL B 1 199 ? 5.902 -21.297 -19.688 1 58.69 199 VAL B CA 1
ATOM 4299 C C . VAL B 1 199 ? 7.273 -20.969 -20.266 1 58.69 199 VAL B C 1
ATOM 4301 O O . VAL B 1 199 ? 8.203 -20.641 -19.531 1 58.69 199 VAL B O 1
ATOM 4304 N N . ASP B 1 200 ? 7.523 -21.359 -21.453 1 70.69 200 ASP B N 1
ATOM 4305 C CA . ASP B 1 200 ? 8.727 -20.969 -22.172 1 70.69 200 ASP B CA 1
ATOM 4306 C C . ASP B 1 200 ? 8.711 -19.469 -22.5 1 70.69 200 ASP B C 1
ATOM 4308 O O . ASP B 1 200 ? 8.266 -19.078 -23.578 1 70.69 200 ASP B O 1
ATOM 4312 N N . LEU B 1 201 ? 9.18 -18.719 -21.562 1 81.12 201 LEU B N 1
ATOM 4313 C CA . LEU B 1 201 ? 9.234 -17.281 -21.812 1 81.12 201 LEU B CA 1
ATOM 4314 C C . LEU B 1 201 ? 10.445 -16.922 -22.656 1 81.12 201 LEU B C 1
ATOM 4316 O O . LEU B 1 201 ? 11.547 -17.406 -22.422 1 81.12 201 LEU B O 1
ATOM 4320 N N . PRO B 1 202 ? 10.242 -16.125 -23.688 1 86.94 202 PRO B N 1
ATOM 4321 C CA . PRO B 1 202 ? 11.391 -15.648 -24.469 1 86.94 202 PRO B CA 1
ATOM 4322 C C . PRO B 1 202 ? 12.43 -14.922 -23.625 1 86.94 202 PRO B C 1
ATOM 4324 O O . PRO B 1 202 ? 12.07 -14.219 -22.672 1 86.94 202 PRO B O 1
ATOM 4327 N N . VAL B 1 203 ? 13.641 -15.094 -24.016 1 87.81 203 VAL B N 1
ATOM 4328 C CA . VAL B 1 203 ? 14.773 -14.531 -23.281 1 87.81 203 VAL B CA 1
ATOM 4329 C C . VAL B 1 203 ? 14.641 -13.016 -23.219 1 87.81 203 VAL B C 1
ATOM 4331 O O . VAL B 1 203 ? 14.984 -12.398 -22.203 1 87.81 203 VAL B O 1
ATOM 4334 N N . ALA B 1 204 ? 14.133 -12.398 -24.25 1 90.44 204 ALA B N 1
ATOM 4335 C CA . ALA B 1 204 ? 13.969 -10.945 -24.297 1 90.44 204 ALA B CA 1
ATOM 4336 C C . ALA B 1 204 ? 13 -10.477 -23.219 1 90.44 204 ALA B C 1
ATOM 4338 O O . ALA B 1 204 ? 13.234 -9.453 -22.562 1 90.44 204 ALA B O 1
ATOM 4339 N N . LEU B 1 205 ? 11.992 -11.164 -23.062 1 91.62 205 LEU B N 1
ATOM 4340 C CA . LEU B 1 205 ? 10.992 -10.812 -22.062 1 91.62 205 LEU B CA 1
ATOM 4341 C C . LEU B 1 205 ? 11.555 -10.984 -20.656 1 91.62 205 LEU B C 1
ATOM 4343 O O . LEU B 1 205 ? 11.289 -10.164 -19.766 1 91.62 205 LEU B O 1
ATOM 4347 N N . GLU B 1 206 ? 12.312 -11.992 -20.5 1 91.56 206 GLU B N 1
ATOM 4348 C CA . GLU B 1 206 ? 12.977 -12.211 -19.219 1 91.56 206 GLU B CA 1
ATOM 4349 C C . GLU B 1 206 ? 13.891 -11.047 -18.859 1 91.56 206 GLU B C 1
ATOM 4351 O O . GLU B 1 206 ? 13.867 -10.562 -17.719 1 91.56 206 GLU B O 1
ATOM 4356 N N . ASN B 1 207 ? 14.609 -10.664 -19.812 1 93.5 207 ASN B N 1
ATOM 4357 C CA . ASN B 1 207 ? 15.539 -9.562 -19.594 1 93.5 207 ASN B CA 1
ATOM 4358 C C . ASN B 1 207 ? 14.805 -8.258 -19.312 1 93.5 207 ASN B C 1
ATOM 4360 O O . ASN B 1 207 ? 15.266 -7.457 -18.5 1 93.5 207 ASN B O 1
ATOM 4364 N N . ILE B 1 208 ? 13.742 -8.062 -19.938 1 95.31 208 ILE B N 1
ATOM 4365 C CA . ILE B 1 208 ? 12.945 -6.859 -19.734 1 95.31 208 ILE B CA 1
ATOM 4366 C C . ILE B 1 208 ? 12.383 -6.855 -18.312 1 95.31 208 ILE B C 1
ATOM 4368 O O . ILE B 1 208 ? 12.414 -5.828 -17.625 1 95.31 208 ILE B O 1
ATOM 4372 N N . ILE B 1 209 ? 11.898 -7.965 -17.875 1 94.56 209 ILE B N 1
ATOM 4373 C CA . ILE B 1 209 ? 11.328 -8.094 -16.531 1 94.56 209 ILE B CA 1
ATOM 4374 C C . ILE B 1 209 ? 12.406 -7.805 -15.484 1 94.56 209 ILE B C 1
ATOM 4376 O O . ILE B 1 209 ? 12.18 -7.012 -14.57 1 94.56 209 ILE B O 1
ATOM 4380 N N . ILE B 1 210 ? 13.547 -8.391 -15.664 1 95.62 210 ILE B N 1
ATOM 4381 C CA . ILE B 1 210 ? 14.641 -8.195 -14.727 1 95.62 210 ILE B CA 1
ATOM 4382 C C . ILE B 1 210 ? 15.086 -6.734 -14.742 1 95.62 210 ILE B C 1
ATOM 4384 O O . ILE B 1 210 ? 15.305 -6.137 -13.68 1 95.62 210 ILE B O 1
ATOM 4388 N N . ALA B 1 211 ? 15.164 -6.195 -15.883 1 96.25 211 ALA B N 1
ATOM 4389 C CA . ALA B 1 211 ? 15.633 -4.82 -16.031 1 96.25 211 ALA B CA 1
ATOM 4390 C C . ALA B 1 211 ? 14.703 -3.848 -15.305 1 96.25 211 ALA B C 1
ATOM 4392 O O . ALA B 1 211 ? 15.164 -3.021 -14.508 1 96.25 211 ALA B O 1
ATOM 4393 N N . PHE B 1 212 ? 13.469 -3.941 -15.531 1 96.69 212 PHE B N 1
ATOM 4394 C CA . PHE B 1 212 ? 12.531 -3.01 -14.922 1 96.69 212 PHE B CA 1
ATOM 4395 C C . PHE B 1 212 ? 12.422 -3.254 -13.422 1 96.69 212 PHE B C 1
ATOM 4397 O O . PHE B 1 212 ? 12.25 -2.312 -12.648 1 96.69 212 PHE B O 1
ATOM 4404 N N . ALA B 1 213 ? 12.453 -4.492 -12.992 1 96.75 213 ALA B N 1
ATOM 4405 C CA . ALA B 1 213 ? 12.461 -4.777 -11.562 1 96.75 213 ALA B CA 1
ATOM 4406 C C . ALA B 1 213 ? 13.664 -4.145 -10.883 1 96.75 213 ALA B C 1
ATOM 4408 O O . ALA B 1 213 ? 13.539 -3.525 -9.82 1 96.75 213 ALA B O 1
ATOM 4409 N N . CYS B 1 214 ? 14.781 -4.258 -11.523 1 96.75 214 CYS B N 1
ATOM 4410 C CA . CYS B 1 214 ? 16 -3.705 -10.969 1 96.75 214 CYS B CA 1
ATOM 4411 C C . CYS B 1 214 ? 15.953 -2.184 -10.922 1 96.75 214 CYS B C 1
ATOM 4413 O O . CYS B 1 214 ? 16.406 -1.568 -9.953 1 96.75 214 CYS B O 1
ATOM 4415 N N . ILE B 1 215 ? 15.422 -1.59 -11.914 1 96.62 215 ILE B N 1
ATOM 4416 C CA . ILE B 1 215 ? 15.258 -0.14 -11.93 1 96.62 215 ILE B CA 1
ATOM 4417 C C . ILE B 1 215 ? 14.383 0.297 -10.766 1 96.62 215 ILE B C 1
ATOM 4419 O O . ILE B 1 215 ? 14.672 1.294 -10.094 1 96.62 215 ILE B O 1
ATOM 4423 N N . ASN B 1 216 ? 13.422 -0.427 -10.484 1 96.5 216 ASN B N 1
ATOM 4424 C CA . ASN B 1 216 ? 12.477 -0.086 -9.422 1 96.5 216 ASN B CA 1
ATOM 4425 C C . ASN B 1 216 ? 13.133 -0.173 -8.047 1 96.5 216 ASN B C 1
ATOM 4427 O O . ASN B 1 216 ? 12.734 0.541 -7.125 1 96.5 216 ASN B O 1
ATOM 4431 N N . PHE B 1 217 ? 14.148 -0.973 -7.887 1 97.44 217 PHE B N 1
ATOM 4432 C CA . PHE B 1 217 ? 14.859 -1.077 -6.613 1 97.44 217 PHE B CA 1
ATOM 4433 C C . PHE B 1 217 ? 15.672 0.181 -6.34 1 97.44 217 PHE B C 1
ATOM 4435 O O . PHE B 1 217 ? 16.031 0.462 -5.195 1 97.44 217 PHE B O 1
ATOM 4442 N N . PHE B 1 218 ? 15.891 1.008 -7.387 1 96.25 218 PHE B N 1
ATOM 4443 C CA . PHE B 1 218 ? 16.656 2.236 -7.23 1 96.25 218 PHE B CA 1
ATOM 4444 C C . PHE B 1 218 ? 15.742 3.414 -6.922 1 96.25 218 PHE B C 1
ATOM 4446 O O . PHE B 1 218 ? 16.188 4.426 -6.375 1 96.25 218 PHE B O 1
ATOM 4453 N N . LEU B 1 219 ? 14.539 3.281 -7.211 1 94.75 219 LEU B N 1
ATOM 4454 C CA . LEU B 1 219 ? 13.625 4.418 -7.203 1 94.75 219 LEU B CA 1
ATOM 4455 C C . LEU B 1 219 ? 13.398 4.93 -5.785 1 94.75 219 LEU B C 1
ATOM 4457 O O . LEU B 1 219 ? 13.188 6.125 -5.574 1 94.75 219 LEU B O 1
ATOM 4461 N N . PRO B 1 220 ? 13.453 4.098 -4.75 1 94.88 220 PRO B N 1
ATOM 4462 C CA . PRO B 1 220 ? 13.32 4.621 -3.389 1 94.88 220 PRO B CA 1
ATOM 4463 C C . PRO B 1 220 ? 14.352 5.691 -3.062 1 94.88 220 PRO B C 1
ATOM 4465 O O . PRO B 1 220 ? 14.156 6.484 -2.137 1 94.88 220 PRO B O 1
ATOM 4468 N N . THR B 1 221 ? 15.445 5.742 -3.809 1 93.88 221 THR B N 1
ATOM 4469 C CA . THR B 1 221 ? 16.422 6.809 -3.645 1 93.88 221 THR B CA 1
ATOM 4470 C C . THR B 1 221 ? 15.797 8.172 -3.934 1 93.88 221 THR B C 1
ATOM 4472 O O . THR B 1 221 ? 16.047 9.141 -3.213 1 93.88 221 THR B O 1
ATOM 4475 N N . LEU B 1 222 ? 14.953 8.195 -4.949 1 90.75 222 LEU B N 1
ATOM 4476 C CA . LEU B 1 222 ? 14.258 9.438 -5.289 1 90.75 222 LEU B CA 1
ATOM 4477 C C . LEU B 1 222 ? 13.289 9.836 -4.184 1 90.75 222 LEU B C 1
ATOM 4479 O O . LEU B 1 222 ? 13.156 11.023 -3.873 1 90.75 222 LEU B O 1
ATOM 4483 N N . ALA B 1 223 ? 12.656 8.891 -3.631 1 90.56 223 ALA B N 1
ATOM 4484 C CA . ALA B 1 223 ? 11.734 9.164 -2.535 1 90.56 223 ALA B CA 1
ATOM 4485 C C . ALA B 1 223 ? 12.469 9.711 -1.317 1 90.56 223 ALA B C 1
ATOM 4487 O O . ALA B 1 223 ? 11.984 10.633 -0.652 1 90.56 223 ALA B O 1
ATOM 4488 N N . LEU B 1 224 ? 13.625 9.172 -1.059 1 89.75 224 LEU B N 1
ATOM 4489 C CA . LEU B 1 224 ? 14.422 9.633 0.075 1 89.75 224 LEU B CA 1
ATOM 4490 C C . LEU B 1 224 ? 14.945 11.047 -0.171 1 89.75 224 LEU B C 1
ATOM 4492 O O . LEU B 1 224 ? 15.039 11.852 0.76 1 89.75 224 LEU B O 1
ATOM 4496 N N . LEU B 1 225 ? 15.203 11.367 -1.385 1 87.12 225 LEU B N 1
ATOM 4497 C CA . LEU B 1 225 ? 15.625 12.719 -1.731 1 87.12 225 LEU B CA 1
ATOM 4498 C C . LEU B 1 225 ? 14.484 13.711 -1.543 1 87.12 225 LEU B C 1
ATOM 4500 O O . LEU B 1 225 ? 14.703 14.836 -1.098 1 87.12 225 LEU B O 1
ATOM 4504 N N . GLU B 1 226 ? 13.328 13.273 -1.879 1 84.25 226 GLU B N 1
ATOM 4505 C CA . GLU B 1 226 ? 12.156 14.109 -1.666 1 84.25 226 GLU B CA 1
ATOM 4506 C C . GLU B 1 226 ? 11.914 14.359 -0.179 1 84.25 226 GLU B C 1
ATOM 4508 O O . GLU B 1 226 ? 11.578 15.469 0.223 1 84.25 226 GLU B O 1
ATOM 4513 N N . LEU B 1 227 ? 12.156 13.414 0.608 1 81.94 227 LEU B N 1
ATOM 4514 C CA . LEU B 1 227 ? 11.914 13.508 2.043 1 81.94 227 LEU B CA 1
ATOM 4515 C C . LEU B 1 227 ? 12.992 14.336 2.727 1 81.94 227 LEU B C 1
ATOM 4517 O O . LEU B 1 227 ? 12.781 14.852 3.826 1 81.94 227 LEU B O 1
ATOM 4521 N N . SER B 1 228 ? 14.078 14.469 2.1 1 78.5 228 SER B N 1
ATOM 4522 C CA . SER B 1 228 ? 15.18 15.211 2.701 1 78.5 228 SER B CA 1
ATOM 4523 C C . SER B 1 228 ? 14.891 16.703 2.73 1 78.5 228 SER B C 1
ATOM 4525 O O . SER B 1 228 ? 15.398 17.422 3.592 1 78.5 228 SER B O 1
ATOM 4527 N N . VAL B 1 229 ? 14.055 17.156 1.801 1 69 229 VAL B N 1
ATOM 4528 C CA . VAL B 1 229 ? 13.773 18.578 1.721 1 69 229 VAL B CA 1
ATOM 4529 C C . VAL B 1 229 ? 12.477 18.906 2.461 1 69 229 VAL B C 1
ATOM 4531 O O . VAL B 1 229 ? 12.328 19.984 3.018 1 69 229 VAL B O 1
ATOM 4534 N N . ASN B 1 230 ? 11.492 17.984 2.27 1 59.03 230 ASN B N 1
ATOM 4535 C CA . ASN B 1 230 ? 10.18 18.266 2.838 1 59.03 230 ASN B CA 1
ATOM 4536 C C . ASN B 1 230 ? 10.25 18.406 4.355 1 59.03 230 ASN B C 1
ATOM 4538 O O . ASN B 1 230 ? 10.32 17.406 5.074 1 59.03 230 ASN B O 1
ATOM 4542 N N . LYS B 1 231 ? 10.625 19.641 4.664 1 55.69 231 LYS B N 1
ATOM 4543 C CA . LYS B 1 231 ? 10.773 20 6.07 1 55.69 231 LYS B CA 1
ATOM 4544 C C . LYS B 1 231 ? 9.453 20.516 6.645 1 55.69 231 LYS B C 1
ATOM 4546 O O . LYS B 1 231 ? 8.453 20.609 5.934 1 55.69 231 LYS B O 1
ATOM 4551 N N . PHE B 1 232 ? 9.383 20.75 7.996 1 51.41 232 PHE B N 1
ATOM 4552 C CA . PHE B 1 232 ? 8.352 21.141 8.945 1 51.41 232 PHE B CA 1
ATOM 4553 C C . PHE B 1 232 ? 7.543 22.312 8.414 1 51.41 232 PHE B C 1
ATOM 4555 O O . PHE B 1 232 ? 6.355 22.438 8.719 1 51.41 232 PHE B O 1
ATOM 4562 N N . ASP B 1 233 ? 8.203 23.078 7.461 1 52.53 233 ASP B N 1
ATOM 4563 C CA . ASP B 1 233 ? 7.637 24.406 7.277 1 52.53 233 ASP B CA 1
ATOM 4564 C C . ASP B 1 233 ? 6.848 24.5 5.973 1 52.53 233 ASP B C 1
ATOM 4566 O O . ASP B 1 233 ? 6.52 25.594 5.512 1 52.53 233 ASP B O 1
ATOM 4570 N N . GLY B 1 234 ? 6.402 23.219 5.375 1 61.84 234 GLY B N 1
ATOM 4571 C CA . GLY B 1 234 ? 5.664 23.344 4.129 1 61.84 234 GLY B CA 1
ATOM 4572 C C . GLY B 1 234 ? 6.559 23.391 2.904 1 61.84 234 GLY B C 1
ATOM 4573 O O . GLY B 1 234 ? 6.086 23.641 1.793 1 61.84 234 GLY B O 1
ATOM 4574 N N . GLN B 1 235 ? 7.895 23.312 3.189 1 68.31 235 GLN B N 1
ATOM 4575 C CA . GLN B 1 235 ? 8.828 23.359 2.068 1 68.31 235 GLN B CA 1
ATOM 4576 C C . GLN B 1 235 ? 8.742 22.094 1.226 1 68.31 235 GLN B C 1
ATOM 4578 O O . GLN B 1 235 ? 8.719 20.984 1.765 1 68.31 235 GLN B O 1
ATOM 4583 N N . VAL B 1 236 ? 8.414 22.375 0.027 1 72.25 236 VAL B N 1
ATOM 4584 C CA . VAL B 1 236 ? 8.352 21.266 -0.918 1 72.25 236 VAL B CA 1
ATOM 4585 C C . VAL B 1 236 ? 9.367 21.469 -2.035 1 72.25 236 VAL B C 1
ATOM 4587 O O . VAL B 1 236 ? 9.898 22.578 -2.203 1 72.25 236 VAL B O 1
ATOM 4590 N N . ARG B 1 237 ? 9.719 20.422 -2.602 1 75.56 237 ARG B N 1
ATOM 4591 C CA . ARG B 1 237 ? 10.633 20.547 -3.734 1 75.56 237 ARG B CA 1
ATOM 4592 C C . ARG B 1 237 ? 9.945 21.219 -4.918 1 75.56 237 ARG B C 1
ATOM 4594 O O . ARG B 1 237 ? 8.727 21.391 -4.918 1 75.56 237 ARG B O 1
ATOM 4601 N N . SER B 1 238 ? 10.758 21.609 -5.848 1 79 238 SER B N 1
ATOM 4602 C CA . SER B 1 238 ? 10.273 22.328 -7.023 1 79 238 SER B CA 1
ATOM 4603 C C . SER B 1 238 ? 9.25 21.5 -7.797 1 79 238 SER B C 1
ATOM 4605 O O . SER B 1 238 ? 9.18 20.281 -7.633 1 79 238 SER B O 1
ATOM 4607 N N . VAL B 1 239 ? 8.453 22.156 -8.492 1 80.88 239 VAL B N 1
ATOM 4608 C CA . VAL B 1 239 ? 7.406 21.547 -9.305 1 80.88 239 VAL B CA 1
ATOM 4609 C C . VAL B 1 239 ? 8.031 20.562 -10.297 1 80.88 239 VAL B C 1
ATOM 4611 O O . VAL B 1 239 ? 7.484 19.484 -10.531 1 80.88 239 VAL B O 1
ATOM 4614 N N . SER B 1 240 ? 9.18 20.938 -10.789 1 83.44 240 SER B N 1
ATOM 4615 C CA . SER B 1 240 ? 9.852 20.062 -11.75 1 83.44 240 SER B CA 1
ATOM 4616 C C . SER B 1 240 ? 10.234 18.734 -11.117 1 83.44 240 SER B C 1
ATOM 4618 O O . SER B 1 240 ? 10.117 17.688 -11.758 1 83.44 240 SER B O 1
ATOM 4620 N N . PHE B 1 241 ? 10.648 18.797 -9.945 1 86.75 241 PHE B N 1
ATOM 4621 C CA . PHE B 1 241 ? 11.031 17.578 -9.258 1 86.75 241 PHE B CA 1
ATOM 4622 C C . PHE B 1 241 ? 9.805 16.719 -8.953 1 86.75 241 PHE B C 1
ATOM 4624 O O . PHE B 1 241 ? 9.852 15.492 -9.07 1 86.75 241 PHE B O 1
ATOM 4631 N N . GLN B 1 242 ? 8.797 17.375 -8.648 1 85.56 242 GLN B N 1
ATOM 4632 C CA . GLN B 1 242 ? 7.57 16.641 -8.344 1 85.56 242 GLN B CA 1
ATOM 4633 C C . GLN B 1 242 ? 7.035 15.93 -9.578 1 85.56 242 GLN B C 1
ATOM 4635 O O . GLN B 1 242 ? 6.578 14.781 -9.492 1 85.56 242 GLN B O 1
ATOM 4640 N N . ILE B 1 243 ? 7.098 16.594 -10.648 1 90.25 243 ILE B N 1
ATOM 4641 C CA . ILE B 1 243 ? 6.648 16.016 -11.906 1 90.25 243 ILE B CA 1
ATOM 4642 C C . ILE B 1 243 ? 7.566 14.867 -12.305 1 90.25 243 ILE B C 1
ATOM 4644 O O . ILE B 1 243 ? 7.098 13.805 -12.734 1 90.25 243 ILE B O 1
ATOM 4648 N N . LEU B 1 244 ? 8.812 15.07 -12.109 1 91.19 244 LEU B N 1
ATOM 4649 C CA . LEU B 1 244 ? 9.781 14.031 -12.43 1 91.19 244 LEU B CA 1
ATOM 4650 C C . LEU B 1 244 ? 9.57 12.805 -11.555 1 91.19 244 LEU B C 1
ATOM 4652 O O . LEU B 1 244 ? 9.656 11.672 -12.031 1 91.19 244 LEU B O 1
ATOM 4656 N N . TYR B 1 245 ? 9.32 13.062 -10.367 1 91.44 245 TYR B N 1
ATOM 4657 C CA . TYR B 1 245 ? 9.055 11.992 -9.414 1 91.44 245 TYR B CA 1
ATOM 4658 C C . TYR B 1 245 ? 7.855 11.156 -9.852 1 91.44 245 TYR B C 1
ATOM 4660 O O . TYR B 1 245 ? 7.961 9.938 -9.992 1 91.44 245 TYR B O 1
ATOM 4668 N N . SER B 1 246 ? 6.809 11.758 -10.164 1 93.25 246 SER B N 1
ATOM 4669 C CA . SER B 1 246 ? 5.586 11.07 -10.562 1 93.25 246 SER B CA 1
ATOM 4670 C C . SER B 1 246 ? 5.75 10.383 -11.906 1 93.25 246 SER B C 1
ATOM 4672 O O . SER B 1 246 ? 5.301 9.242 -12.094 1 93.25 246 SER B O 1
ATOM 4674 N N . LEU B 1 247 ? 6.402 11.023 -12.781 1 94.19 247 LEU B N 1
ATOM 4675 C CA . LEU B 1 247 ? 6.609 10.461 -14.109 1 94.19 247 LEU B CA 1
ATOM 4676 C C . LEU B 1 247 ? 7.512 9.234 -14.047 1 94.19 247 LEU B C 1
ATOM 4678 O O . LEU B 1 247 ? 7.344 8.289 -14.82 1 94.19 247 LEU B O 1
ATOM 4682 N N . SER B 1 248 ? 8.453 9.273 -13.18 1 95.88 248 SER B N 1
ATOM 4683 C CA . SER B 1 248 ? 9.352 8.133 -13.031 1 95.88 248 SER B CA 1
ATOM 4684 C C . SER B 1 248 ? 8.594 6.891 -12.57 1 95.88 248 SER B C 1
ATOM 4686 O O . SER B 1 248 ? 8.789 5.801 -13.109 1 95.88 248 SER B O 1
ATOM 4688 N N . TYR B 1 249 ? 7.699 7.035 -11.664 1 95.19 249 TYR B N 1
ATOM 4689 C CA . TYR B 1 249 ? 6.957 5.891 -11.156 1 95.19 249 TYR B CA 1
ATOM 4690 C C . TYR B 1 249 ? 5.926 5.41 -12.172 1 95.19 249 TYR B C 1
ATOM 4692 O O . TYR B 1 249 ? 5.664 4.211 -12.273 1 95.19 249 TYR B O 1
ATOM 4700 N N . ILE B 1 250 ? 5.379 6.332 -12.914 1 96.06 250 ILE B N 1
ATOM 4701 C CA . ILE B 1 250 ? 4.438 5.949 -13.961 1 96.06 250 ILE B CA 1
ATOM 4702 C C . ILE B 1 250 ? 5.176 5.234 -15.086 1 96.06 250 ILE B C 1
ATOM 4704 O O . ILE B 1 250 ? 4.781 4.145 -15.508 1 96.06 250 ILE B O 1
ATOM 4708 N N . GLY B 1 251 ? 6.266 5.793 -15.477 1 96.38 251 GLY B N 1
ATOM 4709 C CA . GLY B 1 251 ? 6.941 5.348 -16.688 1 96.38 251 GLY B CA 1
ATOM 4710 C C . GLY B 1 251 ? 7.902 4.195 -16.438 1 96.38 251 GLY B C 1
ATOM 4711 O O . GLY B 1 251 ? 8.188 3.418 -17.359 1 96.38 251 GLY B O 1
ATOM 4712 N N . LEU B 1 252 ? 8.359 4.039 -15.227 1 96.38 252 LEU B N 1
ATOM 4713 C CA . LEU B 1 252 ? 9.391 3.031 -14.984 1 96.38 252 LEU B CA 1
ATOM 4714 C C . LEU B 1 252 ? 8.836 1.868 -14.172 1 96.38 252 LEU B C 1
ATOM 4716 O O . LEU B 1 252 ? 9.414 0.781 -14.156 1 96.38 252 LEU B O 1
ATOM 4720 N N . VAL B 1 253 ? 7.723 2.078 -13.555 1 96.38 253 VAL B N 1
ATOM 4721 C CA . VAL B 1 253 ? 7.242 1.028 -12.664 1 96.38 253 VAL B CA 1
ATOM 4722 C C . VAL B 1 253 ? 5.852 0.576 -13.094 1 96.38 253 VAL B C 1
ATOM 4724 O O . VAL B 1 253 ? 5.691 -0.509 -13.664 1 96.38 253 VAL B O 1
ATOM 4727 N N . ASN B 1 254 ? 4.887 1.456 -13.07 1 97.12 254 ASN B N 1
ATOM 4728 C CA . ASN B 1 254 ? 3.484 1.055 -13.117 1 97.12 254 ASN B CA 1
ATOM 4729 C C . ASN B 1 254 ? 3.051 0.703 -14.539 1 97.12 254 ASN B C 1
ATOM 4731 O O . ASN B 1 254 ? 2.473 -0.361 -14.773 1 97.12 254 ASN B O 1
ATOM 4735 N N . VAL B 1 255 ? 3.402 1.51 -15.484 1 97.06 255 VAL B N 1
ATOM 4736 C CA . VAL B 1 255 ? 2.957 1.258 -16.844 1 97.06 255 VAL B CA 1
ATOM 4737 C C . VAL B 1 255 ? 3.701 0.053 -17.422 1 97.06 255 VAL B C 1
ATOM 4739 O O . VAL B 1 255 ? 3.082 -0.881 -17.938 1 97.06 255 VAL B O 1
ATOM 4742 N N . PRO B 1 256 ? 4.977 0.016 -17.281 1 97.06 256 PRO B N 1
ATOM 4743 C CA . PRO B 1 256 ? 5.68 -1.16 -17.797 1 97.06 256 PRO B CA 1
ATOM 4744 C C . PRO B 1 256 ? 5.223 -2.459 -17.141 1 97.06 256 PRO B C 1
ATOM 4746 O O . PRO B 1 256 ? 5.023 -3.467 -17.812 1 97.06 256 PRO B O 1
ATOM 4749 N N . PHE B 1 257 ? 5.055 -2.48 -15.82 1 97.25 257 PHE B N 1
ATOM 4750 C CA . PHE B 1 257 ? 4.609 -3.684 -15.125 1 97.25 257 PHE B CA 1
ATOM 4751 C C . PHE B 1 257 ? 3.209 -4.082 -15.578 1 97.25 257 PHE B C 1
ATOM 4753 O O . PHE B 1 257 ? 2.914 -5.27 -15.734 1 97.25 257 PHE B O 1
ATOM 476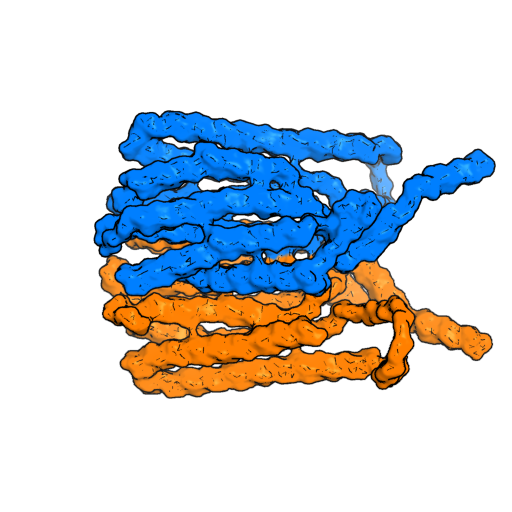0 N N . TRP B 1 258 ? 2.406 -3.074 -15.781 1 96.62 258 TRP B N 1
ATOM 4761 C CA . TRP B 1 258 ? 1.06 -3.348 -16.281 1 96.62 258 TRP B CA 1
ATOM 4762 C C . TRP B 1 258 ? 1.106 -3.977 -17.672 1 96.62 258 TRP B C 1
ATOM 4764 O O . TRP B 1 258 ? 0.433 -4.977 -17.922 1 96.62 258 TRP B O 1
ATOM 4774 N N . ILE B 1 259 ? 1.904 -3.477 -18.578 1 96.38 259 ILE B N 1
ATOM 4775 C CA . ILE B 1 259 ? 2.039 -3.984 -19.938 1 96.38 259 ILE B CA 1
ATOM 4776 C C . ILE B 1 259 ? 2.578 -5.414 -19.906 1 96.38 259 ILE B C 1
ATOM 4778 O O . ILE B 1 259 ? 2.072 -6.289 -20.609 1 96.38 259 ILE B O 1
ATOM 4782 N N . ILE B 1 260 ? 3.562 -5.633 -19.094 1 95.12 260 ILE B N 1
ATOM 4783 C CA . ILE B 1 260 ? 4.172 -6.957 -19 1 95.12 260 ILE B CA 1
ATOM 4784 C C . ILE B 1 260 ? 3.141 -7.965 -18.5 1 95.12 260 ILE B C 1
ATOM 4786 O O . ILE B 1 260 ? 3.025 -9.062 -19.047 1 95.12 260 ILE B O 1
ATOM 4790 N N . ARG B 1 261 ? 2.342 -7.645 -17.531 1 93.56 261 ARG B N 1
ATOM 4791 C CA . ARG B 1 261 ? 1.344 -8.547 -16.969 1 93.56 261 ARG B CA 1
ATOM 4792 C C . ARG B 1 261 ? 0.246 -8.852 -17.969 1 93.56 261 ARG B C 1
ATOM 4794 O O . ARG B 1 261 ? -0.2 -9.992 -18.094 1 93.56 261 ARG B O 1
ATOM 4801 N N . VAL B 1 262 ? -0.165 -7.848 -18.688 1 93 262 VAL B N 1
ATOM 4802 C CA . VAL B 1 262 ? -1.189 -8.047 -19.719 1 93 262 VAL B CA 1
ATOM 4803 C C . VAL B 1 262 ? -0.634 -8.914 -20.844 1 93 262 VAL B C 1
ATOM 4805 O O . VAL B 1 262 ? -1.326 -9.797 -21.359 1 93 262 VAL B O 1
ATOM 4808 N N . TYR B 1 263 ? 0.598 -8.641 -21.156 1 92.69 263 TYR B N 1
ATOM 4809 C CA . TYR B 1 263 ? 1.243 -9.406 -22.219 1 92.69 263 TYR B CA 1
ATOM 4810 C C . TYR B 1 263 ? 1.354 -10.875 -21.828 1 92.69 263 TYR B C 1
ATOM 4812 O O . TYR B 1 263 ? 1.012 -11.758 -22.625 1 92.69 263 TYR B O 1
ATOM 4820 N N . ILE B 1 264 ? 1.779 -11.148 -20.656 1 89.75 264 ILE B N 1
ATOM 4821 C CA . ILE B 1 264 ? 1.956 -12.523 -20.203 1 89.75 264 ILE B CA 1
ATOM 4822 C C . ILE B 1 264 ? 0.593 -13.195 -20.062 1 89.75 264 ILE B C 1
ATOM 4824 O O . ILE B 1 264 ? 0.455 -14.391 -20.328 1 89.75 264 ILE B O 1
ATOM 4828 N N . TRP B 1 265 ? -0.399 -12.414 -19.672 1 86.88 265 TRP B N 1
ATOM 4829 C CA . TRP B 1 265 ? -1.762 -12.93 -19.547 1 86.88 265 TRP B CA 1
ATOM 4830 C C . TRP B 1 265 ? -2.312 -13.312 -20.922 1 86.88 265 TRP B C 1
ATOM 4832 O O . TRP B 1 265 ? -2.781 -14.438 -21.109 1 86.88 265 TRP B O 1
ATOM 4842 N N . TRP B 1 266 ? -2.119 -12.516 -21.891 1 86.69 266 TRP B N 1
ATOM 4843 C CA . TRP B 1 266 ? -2.746 -12.711 -23.203 1 86.69 266 TRP B CA 1
ATOM 4844 C C . TRP B 1 266 ? -1.975 -13.727 -24.031 1 86.69 266 TRP B C 1
ATOM 4846 O O . TRP B 1 266 ? -2.572 -14.57 -24.703 1 86.69 266 TRP B O 1
ATOM 4856 N N . VAL B 1 267 ? -0.697 -13.703 -23.953 1 86.56 267 VAL B N 1
ATOM 4857 C CA . VAL B 1 267 ? 0.127 -14.516 -24.844 1 86.56 267 VAL B CA 1
ATOM 4858 C C . VAL B 1 267 ? 0.41 -15.867 -24.188 1 86.56 267 VAL B C 1
ATOM 4860 O O . VAL B 1 267 ? 0.385 -16.906 -24.844 1 86.56 267 VAL B O 1
ATOM 4863 N N . PHE B 1 268 ? 0.573 -15.914 -22.891 1 83.94 268 PHE B N 1
ATOM 4864 C CA . PHE B 1 268 ? 1.013 -17.156 -22.266 1 83.94 268 PHE B CA 1
ATOM 4865 C C . PHE B 1 268 ? -0.062 -17.688 -21.328 1 83.94 268 PHE B C 1
ATOM 4867 O O . PHE B 1 268 ? 0.127 -18.734 -20.688 1 83.94 268 PHE B O 1
ATOM 4874 N N . SER B 1 269 ? -1.19 -17 -21.141 1 81.56 269 SER B N 1
ATOM 4875 C CA . SER B 1 269 ? -2.299 -17.406 -20.281 1 81.56 269 SER B CA 1
ATOM 4876 C C . SER B 1 269 ? -1.834 -17.672 -18.859 1 81.56 269 SER B C 1
ATOM 4878 O O . SER B 1 269 ? -2.277 -18.625 -18.219 1 81.56 269 SER B O 1
ATOM 4880 N N . GLN B 1 270 ? -0.882 -16.891 -18.484 1 80.94 270 GLN B N 1
ATOM 4881 C CA . GLN B 1 270 ? -0.364 -17.031 -17.125 1 80.94 270 GLN B CA 1
ATOM 4882 C C . GLN B 1 270 ? -1.234 -16.281 -16.125 1 80.94 270 GLN B C 1
ATOM 4884 O O . GLN B 1 270 ? -1.918 -15.32 -16.484 1 80.94 270 GLN B O 1
ATOM 4889 N N . ASP B 1 271 ? -1.168 -16.734 -14.953 1 82 271 ASP B N 1
ATOM 4890 C CA . ASP B 1 271 ? -1.915 -16.094 -13.875 1 82 271 ASP B CA 1
ATOM 4891 C C . ASP B 1 271 ? -1.397 -14.68 -13.609 1 82 271 ASP B C 1
ATOM 4893 O O . ASP B 1 271 ? -0.187 -14.461 -13.523 1 82 271 ASP B O 1
ATOM 4897 N N . VAL B 1 272 ? -2.416 -13.852 -13.602 1 85.12 272 VAL B N 1
ATOM 4898 C CA . VAL B 1 272 ? -2.055 -12.453 -13.383 1 85.12 272 VAL B CA 1
ATOM 4899 C C . VAL B 1 272 ? -2.096 -12.141 -11.891 1 85.12 272 VAL B C 1
ATOM 4901 O O . VAL B 1 272 ? -2.943 -12.664 -11.164 1 85.12 272 VAL B O 1
ATOM 4904 N N . SER B 1 273 ? -1.136 -11.312 -11.469 1 91.25 273 SER B N 1
ATOM 4905 C CA . SER B 1 273 ? -1.045 -10.891 -10.07 1 91.25 273 SER B CA 1
ATOM 4906 C C . SER B 1 273 ? -2.066 -9.805 -9.758 1 91.25 273 SER B C 1
ATOM 4908 O O . SER B 1 273 ? -2.486 -9.062 -10.648 1 91.25 273 SER B O 1
ATOM 4910 N N . VAL B 1 274 ? -2.43 -9.719 -8.508 1 93.25 274 VAL B N 1
ATOM 4911 C CA . VAL B 1 274 ? -3.359 -8.695 -8.031 1 93.25 274 VAL B CA 1
ATOM 4912 C C . VAL B 1 274 ? -2.732 -7.312 -8.172 1 93.25 274 VAL B C 1
ATOM 4914 O O . VAL B 1 274 ? -3.432 -6.301 -8.125 1 93.25 274 VAL B O 1
ATOM 4917 N N . PHE B 1 275 ? -1.455 -7.273 -8.414 1 94.06 275 PHE B N 1
ATOM 4918 C CA . PHE B 1 275 ? -0.747 -6.004 -8.547 1 94.06 275 PHE B CA 1
ATOM 4919 C C . PHE B 1 275 ? -1.112 -5.309 -9.852 1 94.06 275 PHE B C 1
ATOM 4921 O O . PHE B 1 275 ? -0.747 -4.152 -10.07 1 94.06 275 PHE B O 1
ATOM 4928 N N . ILE B 1 276 ? -1.846 -5.988 -10.68 1 93.62 276 ILE B N 1
ATOM 4929 C CA . ILE B 1 276 ? -2.355 -5.344 -11.883 1 93.62 276 ILE B CA 1
ATOM 4930 C C . ILE B 1 276 ? -3.25 -4.168 -11.5 1 93.62 276 ILE B C 1
ATOM 4932 O O . ILE B 1 276 ? -3.238 -3.127 -12.156 1 93.62 276 ILE B O 1
ATOM 4936 N N . ALA B 1 277 ? -4.012 -4.367 -10.469 1 92.25 277 ALA B N 1
ATOM 4937 C CA . ALA B 1 277 ? -4.871 -3.295 -9.977 1 92.25 277 ALA B CA 1
ATOM 4938 C C . ALA B 1 277 ? -4.039 -2.145 -9.414 1 92.25 277 ALA B C 1
ATOM 4940 O O . ALA B 1 277 ? -4.336 -0.975 -9.672 1 92.25 277 ALA B O 1
ATOM 4941 N N . LYS B 1 278 ? -3.037 -2.482 -8.68 1 92.12 278 LYS B N 1
ATOM 4942 C CA . LYS B 1 278 ? -2.166 -1.458 -8.109 1 92.12 278 LYS B CA 1
ATOM 4943 C C . LYS B 1 278 ? -1.556 -0.586 -9.203 1 92.12 278 LYS B C 1
ATOM 4945 O O . LYS B 1 278 ? -1.463 0.634 -9.047 1 92.12 278 LYS B O 1
ATOM 4950 N N . ASN B 1 279 ? -1.149 -1.233 -10.25 1 95.88 279 ASN B N 1
ATOM 4951 C CA . ASN B 1 279 ? -0.513 -0.494 -11.336 1 95.88 279 ASN B CA 1
ATOM 4952 C C . ASN B 1 279 ? -1.467 0.522 -11.961 1 95.88 279 ASN B C 1
ATOM 4954 O O . ASN B 1 279 ? -1.077 1.658 -12.234 1 95.88 279 ASN B O 1
ATOM 4958 N N . ILE B 1 280 ? -2.641 0.165 -12.078 1 93.25 280 ILE B N 1
ATOM 4959 C CA . ILE B 1 280 ? -3.641 1.074 -12.625 1 93.25 280 ILE B CA 1
ATOM 4960 C C . ILE B 1 280 ? -3.93 2.189 -11.625 1 93.25 280 ILE B C 1
ATOM 4962 O O . ILE B 1 280 ? -3.92 3.371 -11.977 1 93.25 280 ILE B O 1
ATOM 4966 N N . ILE B 1 281 ? -4.105 1.802 -10.43 1 90.69 281 ILE B N 1
ATOM 4967 C CA . ILE B 1 281 ? -4.449 2.744 -9.375 1 90.69 281 ILE B CA 1
ATOM 4968 C C . ILE B 1 281 ? -3.324 3.762 -9.203 1 90.69 281 ILE B C 1
ATOM 4970 O O . ILE B 1 281 ? -3.57 4.969 -9.172 1 90.69 281 ILE B O 1
ATOM 4974 N N . MET B 1 282 ? -2.158 3.258 -9.141 1 92.25 282 MET B N 1
ATOM 4975 C CA . MET B 1 282 ? -1.026 4.148 -8.914 1 92.25 282 MET B CA 1
ATOM 4976 C C . MET B 1 282 ? -0.794 5.059 -10.109 1 92.25 282 MET B C 1
ATOM 4978 O O . MET B 1 282 ? -0.377 6.207 -9.953 1 92.25 282 MET B O 1
ATOM 4982 N N . THR B 1 283 ? -1.029 4.559 -11.266 1 93.69 283 THR B N 1
ATOM 4983 C CA . THR B 1 283 ? -0.912 5.391 -12.453 1 93.69 283 THR B CA 1
ATOM 4984 C C . THR B 1 283 ? -1.905 6.547 -12.406 1 93.69 283 THR B C 1
ATOM 4986 O O . THR B 1 283 ? -1.552 7.691 -12.711 1 93.69 283 THR B O 1
ATOM 4989 N N . VAL B 1 284 ? -3.062 6.309 -11.961 1 86.06 284 VAL B N 1
ATOM 4990 C CA . VAL B 1 284 ? -4.09 7.34 -11.875 1 86.06 284 VAL B CA 1
ATOM 4991 C C . VAL B 1 284 ? -3.725 8.344 -10.781 1 86.06 284 VAL B C 1
ATOM 4993 O O . VAL B 1 284 ? -3.803 9.555 -10.984 1 86.06 284 VAL B O 1
ATOM 4996 N N . ILE B 1 285 ? -3.266 7.852 -9.641 1 85.06 285 ILE B N 1
ATOM 4997 C CA . ILE B 1 285 ? -2.922 8.711 -8.516 1 85.06 285 ILE B CA 1
ATOM 4998 C C . ILE B 1 285 ? -1.765 9.633 -8.898 1 85.06 285 ILE B C 1
ATOM 5000 O O . ILE B 1 285 ? -1.821 10.844 -8.672 1 85.06 285 ILE B O 1
ATOM 5004 N N . TYR B 1 286 ? -0.753 9.07 -9.5 1 90.25 286 TYR B N 1
ATOM 5005 C CA . TYR B 1 286 ? 0.402 9.875 -9.883 1 90.25 286 TYR B CA 1
ATOM 5006 C C . TYR B 1 286 ? 0.036 10.867 -10.984 1 90.25 286 TYR B C 1
ATOM 5008 O O . TYR B 1 286 ? 0.576 11.977 -11.039 1 90.25 286 TYR B O 1
ATOM 5016 N N . SER B 1 287 ? -0.853 10.469 -11.883 1 89.31 287 SER B N 1
ATOM 5017 C CA . SER B 1 287 ? -1.317 11.391 -12.906 1 89.31 287 SER B CA 1
ATOM 5018 C C . SER B 1 287 ? -2.088 12.555 -12.297 1 89.31 287 SER B C 1
ATOM 5020 O O . SER B 1 287 ? -1.946 13.703 -12.734 1 89.31 287 SER B O 1
ATOM 5022 N N . MET B 1 288 ? -2.838 12.32 -11.289 1 84.19 288 MET B N 1
ATOM 5023 C CA . MET B 1 288 ? -3.568 13.375 -10.586 1 84.19 288 MET B CA 1
ATOM 5024 C C . MET B 1 288 ? -2.613 14.289 -9.82 1 84.19 288 MET B C 1
ATOM 5026 O O . MET B 1 288 ? -2.838 15.492 -9.734 1 84.19 288 MET B O 1
ATOM 5030 N N . ASP B 1 289 ? -1.646 13.688 -9.266 1 84 289 ASP B N 1
ATOM 5031 C CA . ASP B 1 289 ? -0.64 14.492 -8.57 1 84 289 ASP B CA 1
ATOM 5032 C C . ASP B 1 289 ? 0.039 15.469 -9.523 1 84 289 ASP B C 1
ATOM 5034 O O . ASP B 1 289 ? 0.297 16.625 -9.164 1 84 289 ASP B O 1
ATOM 5038 N N . ILE B 1 290 ? 0.34 15 -10.695 1 88.06 290 ILE B N 1
ATOM 5039 C CA . ILE B 1 290 ? 0.951 15.852 -11.711 1 88.06 290 ILE B CA 1
ATOM 5040 C C . ILE B 1 290 ? -0.006 16.984 -12.07 1 88.06 290 ILE B C 1
ATOM 5042 O O . ILE B 1 290 ? 0.397 18.156 -12.141 1 88.06 290 ILE B O 1
ATOM 5046 N N . TYR B 1 291 ? -1.202 16.625 -12.219 1 84.19 291 TYR B N 1
ATOM 5047 C CA . TYR B 1 291 ? -2.215 17.609 -12.578 1 84.19 291 TYR B CA 1
ATOM 5048 C C . TYR B 1 291 ? -2.369 18.656 -11.477 1 84.19 291 TYR B C 1
ATOM 5050 O O . TYR B 1 291 ? -2.436 19.859 -11.75 1 84.19 291 TYR B O 1
ATOM 5058 N N . GLU B 1 292 ? -2.373 18.219 -10.258 1 79.31 292 GLU B N 1
ATOM 5059 C CA . GLU B 1 292 ? -2.516 19.141 -9.125 1 79.31 292 GLU B CA 1
ATOM 5060 C C . GLU B 1 292 ? -1.282 20.016 -8.969 1 79.31 292 GLU B C 1
ATOM 5062 O O . GLU B 1 292 ? -1.397 21.203 -8.633 1 79.31 292 GLU B O 1
ATOM 5067 N N . SER B 1 293 ? -0.207 19.453 -9.148 1 80.56 293 SER B N 1
ATOM 5068 C CA . SER B 1 293 ? 1.03 20.219 -9.016 1 80.56 293 SER B CA 1
ATOM 5069 C C . SER B 1 293 ? 1.128 21.297 -10.086 1 80.56 293 SER B C 1
ATOM 5071 O O . SER B 1 293 ? 1.76 22.328 -9.875 1 80.56 293 SER B O 1
ATOM 5073 N N . LEU B 1 294 ? 0.489 21.078 -11.211 1 82.94 294 LEU B N 1
ATOM 5074 C CA . LEU B 1 294 ? 0.549 22.031 -12.312 1 82.94 294 LEU B CA 1
ATOM 5075 C C . LEU B 1 294 ? -0.562 23.078 -12.203 1 82.94 294 LEU B C 1
ATOM 5077 O O . LEU B 1 294 ? -0.472 24.141 -12.797 1 82.94 294 LEU B O 1
ATOM 5081 N N . THR B 1 295 ? -1.588 22.828 -11.461 1 79 295 THR B N 1
ATOM 5082 C CA . THR B 1 295 ? -2.74 23.734 -11.469 1 79 295 THR B CA 1
ATOM 5083 C C . THR B 1 295 ? -2.963 24.344 -10.086 1 79 295 THR B C 1
ATOM 5085 O O . THR B 1 295 ? -2.502 25.453 -9.812 1 79 295 THR B O 1
ATOM 5088 N N . SER B 1 296 ? -3.584 23.578 -9.141 1 65.88 296 SER B N 1
ATOM 5089 C CA . SER B 1 296 ? -4.141 24.125 -7.902 1 65.88 296 SER B CA 1
ATOM 5090 C C . SER B 1 296 ? -3.08 24.219 -6.812 1 65.88 296 SER B C 1
ATOM 5092 O O . SER B 1 296 ? -3.1 25.156 -6.008 1 65.88 296 SER B O 1
ATOM 5094 N N . GLU B 1 297 ? -2.264 23.234 -6.816 1 67.5 297 GLU B N 1
ATOM 5095 C CA . GLU B 1 297 ? -1.331 23.219 -5.691 1 67.5 297 GLU B CA 1
ATOM 5096 C C . GLU B 1 297 ? 0.094 23.5 -6.152 1 67.5 297 GLU B C 1
ATOM 5098 O O . GLU B 1 297 ? 1.057 23.016 -5.555 1 67.5 297 GLU B O 1
ATOM 5103 N N . ARG B 1 298 ? 0.111 24.328 -7.156 1 73.19 298 ARG B N 1
ATOM 5104 C CA . ARG B 1 298 ? 1.448 24.656 -7.637 1 73.19 298 ARG B CA 1
ATOM 5105 C C . ARG B 1 298 ? 2.266 25.344 -6.543 1 73.19 298 ARG B C 1
ATOM 5107 O O . ARG B 1 298 ? 1.826 26.328 -5.957 1 73.19 298 ARG B O 1
ATOM 5114 N N . PRO B 1 299 ? 3.35 24.688 -6.219 1 74.94 299 PRO B N 1
ATOM 5115 C CA . PRO B 1 299 ? 4.207 25.328 -5.219 1 74.94 299 PRO B CA 1
ATOM 5116 C C . PRO B 1 299 ? 4.75 26.672 -5.684 1 74.94 299 PRO B C 1
ATOM 5118 O O . PRO B 1 299 ? 4.98 26.875 -6.879 1 74.94 299 PRO B O 1
ATOM 5121 N N . ARG B 1 300 ? 4.812 27.562 -4.75 1 79.38 300 ARG B N 1
ATOM 5122 C CA . ARG B 1 300 ? 5.32 28.906 -5.035 1 79.38 300 ARG B CA 1
ATOM 5123 C C . ARG B 1 300 ? 6.75 29.062 -4.527 1 79.38 300 ARG B C 1
ATOM 5125 O O . ARG B 1 300 ? 7.09 28.578 -3.449 1 79.38 300 ARG B O 1
ATOM 5132 N N . LYS B 1 301 ? 7.477 29.562 -5.359 1 81.31 301 LYS B N 1
ATOM 5133 C CA . LYS B 1 301 ? 8.875 29.812 -5.008 1 81.31 301 LYS B CA 1
ATOM 5134 C C . LYS B 1 301 ? 9.039 31.156 -4.301 1 81.31 301 LYS B C 1
ATOM 5136 O O . LYS B 1 301 ? 8.5 32.156 -4.746 1 81.31 301 LYS B O 1
ATOM 5141 N N . CYS B 1 302 ? 9.648 31.062 -3.152 1 80.38 302 CYS B N 1
ATOM 5142 C CA . CYS B 1 302 ? 9.969 32.281 -2.434 1 80.38 302 CYS B CA 1
ATOM 5143 C C . CYS B 1 302 ? 11.109 33.031 -3.113 1 80.38 302 CYS B C 1
ATOM 5145 O O . CYS B 1 302 ? 12.156 32.469 -3.404 1 80.38 302 CYS B O 1
ATOM 5147 N N . GLU B 1 303 ? 10.953 34.188 -3.449 1 77.56 303 GLU B N 1
ATOM 5148 C CA . GLU B 1 303 ? 11.938 35 -4.145 1 77.56 303 GLU B CA 1
ATOM 5149 C C . GLU B 1 303 ? 13.125 35.344 -3.234 1 77.56 303 GLU B C 1
ATOM 5151 O O . GLU B 1 303 ? 14.234 35.594 -3.713 1 77.56 303 GLU B O 1
ATOM 5156 N N . ILE B 1 304 ? 12.906 35.25 -1.967 1 74.94 304 ILE B N 1
ATOM 5157 C CA . ILE B 1 304 ? 13.945 35.656 -1.013 1 74.94 304 ILE B CA 1
ATOM 5158 C C . ILE B 1 304 ? 14.867 34.469 -0.756 1 74.94 304 ILE B C 1
ATOM 5160 O O . ILE B 1 304 ? 16.078 34.562 -0.944 1 74.94 304 ILE B O 1
ATOM 5164 N N . CYS B 1 305 ? 14.406 33.344 -0.37 1 75.31 305 CYS B N 1
ATOM 5165 C CA . CYS B 1 305 ? 15.219 32.188 -0.005 1 75.31 305 CYS B CA 1
ATOM 5166 C C . CYS B 1 305 ? 15.375 31.25 -1.186 1 75.31 305 CYS B C 1
ATOM 5168 O O . CYS B 1 305 ? 16.281 30.406 -1.196 1 75.31 305 CYS B O 1
ATOM 5170 N N . GLY B 1 306 ? 14.609 31.359 -2.229 1 73.88 306 GLY B N 1
ATOM 5171 C CA . GLY B 1 306 ? 14.75 30.547 -3.424 1 73.88 306 GLY B CA 1
ATOM 5172 C C . GLY B 1 306 ? 14.109 29.188 -3.289 1 73.88 306 GLY B C 1
ATOM 5173 O O . GLY B 1 306 ? 14.164 28.375 -4.215 1 73.88 306 GLY B O 1
ATOM 5174 N N . ASN B 1 307 ? 13.555 28.906 -2.131 1 76.12 307 ASN B N 1
ATOM 5175 C CA . ASN B 1 307 ? 12.945 27.609 -1.905 1 76.12 307 ASN B CA 1
ATOM 5176 C C . ASN B 1 307 ? 11.461 27.609 -2.258 1 76.12 307 ASN B C 1
ATOM 5178 O O . ASN B 1 307 ? 10.844 28.672 -2.352 1 76.12 307 ASN B O 1
ATOM 5182 N N . SER B 1 308 ? 10.945 26.453 -2.592 1 77.75 308 SER B N 1
ATOM 5183 C CA . SER B 1 308 ? 9.539 26.312 -2.965 1 77.75 308 SER B CA 1
ATOM 5184 C C . SER B 1 308 ? 8.695 25.844 -1.788 1 77.75 308 SER B C 1
ATOM 5186 O O . SER B 1 308 ? 9.133 24.984 -1.01 1 77.75 308 SER B O 1
ATOM 5188 N N . PHE B 1 309 ? 7.531 26.484 -1.657 1 75.56 309 PHE B N 1
ATOM 5189 C CA . PHE B 1 309 ? 6.637 26.156 -0.554 1 75.56 309 PHE B CA 1
ATOM 5190 C C . PHE B 1 309 ? 5.238 25.844 -1.069 1 75.56 309 PHE B C 1
ATOM 5192 O O . PHE B 1 309 ? 4.871 26.234 -2.178 1 75.56 309 PHE B O 1
ATOM 5199 N N . LEU B 1 310 ? 4.562 25.078 -0.22 1 73.5 310 LEU B N 1
ATOM 5200 C CA . LEU B 1 310 ? 3.164 24.797 -0.519 1 73.5 310 LEU B CA 1
ATOM 5201 C C . LEU B 1 310 ? 2.344 26.078 -0.528 1 73.5 310 LEU B C 1
ATOM 5203 O O . LEU B 1 310 ? 2.623 27 0.239 1 73.5 310 LEU B O 1
ATOM 5207 N N . LYS B 1 311 ? 1.382 26.078 -1.359 1 72.25 311 LYS B N 1
ATOM 5208 C CA . LYS B 1 311 ? 0.545 27.266 -1.502 1 72.25 311 LYS B CA 1
ATOM 5209 C C . LYS B 1 311 ? -0.068 27.672 -0.164 1 72.25 311 LYS B C 1
ATOM 5211 O O . LYS B 1 311 ? -0.138 28.859 0.159 1 72.25 311 LYS B O 1
ATOM 5216 N N . SER B 1 312 ? -0.421 26.703 0.675 1 68.38 312 SER B N 1
ATOM 5217 C CA . SER B 1 312 ? -1.095 26.984 1.939 1 68.38 312 SER B CA 1
ATOM 5218 C C . SER B 1 312 ? -0.119 27.531 2.977 1 68.38 312 SER B C 1
ATOM 5220 O O . SER B 1 312 ? -0.521 28.234 3.9 1 68.38 312 SER B O 1
ATOM 5222 N N . CYS B 1 313 ? 1.098 27.203 2.746 1 69.06 313 CYS B N 1
ATOM 5223 C CA . CYS B 1 313 ? 2.078 27.625 3.744 1 69.06 313 CYS B CA 1
ATOM 5224 C C . CYS B 1 313 ? 2.902 28.797 3.248 1 69.06 313 CYS B C 1
ATOM 5226 O O . CYS B 1 313 ? 3.754 29.328 3.973 1 69.06 313 CYS B O 1
ATOM 5228 N N . PHE B 1 314 ? 2.639 29.25 2.012 1 75.56 314 PHE B N 1
ATOM 5229 C CA . PHE B 1 314 ? 3.48 30.266 1.393 1 75.56 314 PHE B CA 1
ATOM 5230 C C . PHE B 1 314 ? 3.312 31.609 2.096 1 75.56 314 PHE B C 1
ATOM 5232 O O . PHE B 1 314 ? 4.293 32.312 2.328 1 75.56 314 PHE B O 1
ATOM 5239 N N . GLU B 1 315 ? 2.102 31.875 2.465 1 72.12 315 GLU B N 1
ATOM 5240 C CA . GLU B 1 315 ? 1.856 33.156 3.113 1 72.12 315 GLU B CA 1
ATOM 5241 C C . GLU B 1 315 ? 2.525 33.219 4.484 1 72.12 315 GLU B C 1
ATOM 5243 O O . GLU B 1 315 ? 3.094 34.25 4.855 1 72.12 315 GLU B O 1
ATOM 5248 N N . ASP B 1 316 ? 2.426 32.125 5.16 1 71.12 316 ASP B N 1
ATOM 5249 C CA . ASP B 1 316 ? 3.061 32.094 6.473 1 71.12 316 ASP B CA 1
ATOM 5250 C C . ASP B 1 316 ? 4.578 32.188 6.352 1 71.12 316 ASP B C 1
ATOM 5252 O O . ASP B 1 316 ? 5.234 32.812 7.176 1 71.12 316 ASP B O 1
ATOM 5256 N N . HIS B 1 317 ? 5.031 31.672 5.297 1 74.56 317 HIS B N 1
ATOM 5257 C CA . HIS B 1 317 ? 6.473 31.672 5.086 1 74.56 317 HIS B CA 1
ATOM 5258 C C . HIS B 1 317 ? 6.961 33.062 4.695 1 74.56 317 HIS B C 1
ATOM 5260 O O . HIS B 1 317 ? 7.984 33.531 5.207 1 74.56 317 HIS B O 1
ATOM 5266 N N . ILE B 1 318 ? 6.227 33.75 3.877 1 75.69 318 ILE B N 1
ATOM 5267 C CA . ILE B 1 318 ? 6.637 35.062 3.432 1 75.69 318 ILE B CA 1
ATOM 5268 C C . ILE B 1 318 ? 6.688 36.031 4.625 1 75.69 318 ILE B C 1
ATOM 5270 O O . ILE B 1 318 ? 7.57 36.875 4.707 1 75.69 318 ILE B O 1
ATOM 5274 N N . ASN B 1 319 ? 5.762 35.781 5.477 1 72.19 319 ASN B N 1
ATOM 5275 C CA . ASN B 1 319 ? 5.75 36.625 6.668 1 72.19 319 ASN B CA 1
ATOM 5276 C C . ASN B 1 319 ? 6.961 36.344 7.559 1 72.19 319 ASN B C 1
ATOM 5278 O O . ASN B 1 319 ? 7.48 37.281 8.195 1 72.19 319 ASN B O 1
ATOM 5282 N N . GLN B 1 320 ? 7.387 35.188 7.535 1 70.19 320 GLN B N 1
ATOM 5283 C CA . GLN B 1 320 ? 8.539 34.844 8.352 1 70.19 320 GLN B CA 1
ATOM 5284 C C . GLN B 1 320 ? 9.844 35.188 7.652 1 70.19 320 GLN B C 1
ATOM 5286 O O . GLN B 1 320 ? 10.828 35.562 8.305 1 70.19 320 GLN B O 1
ATOM 5291 N N . CYS B 1 321 ? 9.727 35.094 6.375 1 72.81 321 CYS B N 1
ATOM 5292 C CA . CYS B 1 321 ? 10.922 35.344 5.586 1 72.81 321 CYS B CA 1
ATOM 5293 C C . CYS B 1 321 ? 11.172 36.844 5.453 1 72.81 321 CYS B C 1
ATOM 5295 O O . CYS B 1 321 ? 12.32 37.281 5.352 1 72.81 321 CYS B O 1
ATOM 5297 N N . LYS B 1 322 ? 10.031 37.781 5.449 1 65.12 322 LYS B N 1
ATOM 5298 C CA . LYS B 1 322 ? 10.156 39.219 5.375 1 65.12 322 LYS B CA 1
ATOM 5299 C C . LYS B 1 322 ? 10.664 39.812 6.688 1 65.12 322 LYS B C 1
ATOM 5301 O O . LYS B 1 322 ? 11.219 40.906 6.711 1 65.12 322 LYS B O 1
ATOM 5306 N N . LYS B 1 323 ? 10.43 39.219 7.848 1 56.69 323 LYS B N 1
ATOM 5307 C CA . LYS B 1 323 ? 10.867 39.875 9.086 1 56.69 323 LYS B CA 1
ATOM 5308 C C . LYS B 1 323 ? 12.375 40.062 9.094 1 56.69 323 LYS B C 1
ATOM 5310 O O . LYS B 1 323 ? 13.141 39.125 8.945 1 56.69 323 LYS B O 1
ATOM 5315 N N . PRO B 1 324 ? 12.836 41.344 8.875 1 49.44 324 PRO B N 1
ATOM 5316 C CA . PRO B 1 324 ? 14.242 41.75 8.953 1 49.44 324 PRO B CA 1
ATOM 5317 C C . PRO B 1 324 ? 14.93 41.25 10.234 1 49.44 324 PRO B C 1
ATOM 5319 O O . PRO B 1 324 ? 14.344 41.312 11.312 1 49.44 324 PRO B O 1
ATOM 5322 N N . GLU B 1 325 ? 15.758 40.312 10.312 1 44.53 325 GLU B N 1
ATOM 5323 C CA . GLU B 1 325 ? 16.656 40.125 11.445 1 44.53 325 GLU B CA 1
ATOM 5324 C C . GLU B 1 325 ? 16.969 41.438 12.164 1 44.53 325 GLU B C 1
ATOM 5326 O O . GLU B 1 325 ? 17.578 41.438 13.227 1 44.53 325 GLU B O 1
ATOM 5331 N N . SER B 1 326 ? 16.906 42.562 11.555 1 41.34 326 SER B N 1
ATOM 5332 C CA . SER B 1 326 ? 17.391 43.781 12.219 1 41.34 326 SER B CA 1
ATOM 5333 C C . SER B 1 326 ? 16.516 44.125 13.422 1 41.34 326 SER B C 1
ATOM 5335 O O . SER B 1 326 ? 16.969 44.781 14.344 1 41.34 326 SER B O 1
ATOM 5337 N N . LEU B 1 327 ? 15.219 43.938 13.484 1 41.31 327 LEU B N 1
ATOM 5338 C CA . LEU B 1 327 ? 14.492 44.562 14.594 1 41.31 327 LEU B CA 1
ATOM 5339 C C . LEU B 1 327 ? 14.633 43.688 15.859 1 41.31 327 LEU B C 1
ATOM 5341 O O . LEU B 1 327 ? 14.344 44.156 16.953 1 41.31 327 LEU B O 1
ATOM 5345 N N . THR B 1 328 ? 14.922 42.469 15.797 1 40.12 328 THR B N 1
ATOM 5346 C CA . THR B 1 328 ? 15.156 41.844 17.094 1 40.12 328 THR B CA 1
ATOM 5347 C C . THR B 1 328 ? 16.516 42.25 17.656 1 40.12 328 THR B C 1
ATOM 5349 O O . THR B 1 328 ? 16.734 42.25 18.859 1 40.12 328 THR B O 1
ATOM 5352 N N . GLY B 1 329 ? 17.453 42.594 16.781 1 36.69 329 GLY B N 1
ATOM 5353 C CA . GLY B 1 329 ? 18.672 43.125 17.375 1 36.69 329 GLY B CA 1
ATOM 5354 C C . GLY B 1 329 ? 18.531 44.562 17.828 1 36.69 329 GLY B C 1
ATOM 5355 O O . GLY B 1 329 ? 19.109 44.938 18.844 1 36.69 329 GLY B O 1
ATOM 5356 N N . ASN B 1 330 ? 17.844 45.406 17.078 1 37.56 330 ASN B N 1
ATOM 5357 C CA . ASN B 1 330 ? 17.922 46.844 17.438 1 37.56 330 ASN B CA 1
ATOM 5358 C C . ASN B 1 330 ? 16.922 47.188 18.516 1 37.56 330 ASN B C 1
ATOM 5360 O O . ASN B 1 330 ? 17 48.281 19.109 1 37.56 330 ASN B O 1
ATOM 5364 N N . ASP B 1 331 ? 15.859 46.5 18.734 1 38.72 331 ASP B N 1
ATOM 5365 C CA . ASP B 1 331 ? 15.047 46.938 19.875 1 38.72 331 ASP B CA 1
ATOM 5366 C C . ASP B 1 331 ? 15.742 46.594 21.188 1 38.72 331 ASP B C 1
ATOM 5368 O O . ASP B 1 331 ? 15.398 47.188 22.234 1 38.72 331 ASP B O 1
ATOM 5372 N N . GLN B 1 332 ? 16.688 45.625 21.203 1 36.81 332 GLN B N 1
ATOM 5373 C CA . GLN B 1 332 ? 17.484 45.562 22.422 1 36.81 332 GLN B CA 1
ATOM 5374 C C . GLN B 1 332 ? 18.484 46.688 22.484 1 36.81 332 GLN B C 1
ATOM 5376 O O . GLN B 1 332 ? 18.906 47.094 23.578 1 36.81 332 GLN B O 1
ATOM 5381 N N . GLU B 1 333 ? 18.906 47.188 21.328 1 37.28 333 GLU B N 1
ATOM 5382 C CA . GLU B 1 333 ? 19.875 48.281 21.531 1 37.28 333 GLU B CA 1
ATOM 5383 C C . GLU B 1 333 ? 19.172 49.562 21.922 1 37.28 333 GLU B C 1
ATOM 5385 O O . GLU B 1 333 ? 19.75 50.406 22.609 1 37.28 333 GLU B O 1
ATOM 5390 N N . LEU B 1 334 ? 17.859 49.75 21.547 1 37.09 334 LEU B N 1
ATOM 5391 C CA . LEU B 1 334 ? 17.328 51.031 21.953 1 37.09 334 LEU B CA 1
ATOM 5392 C C . LEU B 1 334 ? 16.922 51.031 23.422 1 37.09 334 LEU B C 1
ATOM 5394 O O . LEU B 1 334 ? 16.812 52.094 24.047 1 37.09 334 LEU B O 1
ATOM 5398 N N . GLN B 1 335 ? 16.578 49.875 23.953 1 35.12 335 GLN B N 1
ATOM 5399 C CA . GLN B 1 335 ? 16.172 50.031 25.344 1 35.12 335 GLN B CA 1
ATOM 5400 C C . GLN B 1 335 ? 17.391 50.125 26.266 1 35.12 335 GLN B C 1
ATOM 5402 O O . GLN B 1 335 ? 17.266 50.375 27.469 1 35.12 335 GLN B O 1
ATOM 5407 N N . GLN B 1 336 ? 18.594 49.719 25.672 1 33.84 336 GLN B N 1
ATOM 5408 C CA . GLN B 1 336 ? 19.703 49.938 26.578 1 33.84 336 GLN B CA 1
ATOM 5409 C C . GLN B 1 336 ? 20.281 51.344 26.438 1 33.84 336 GLN B C 1
ATOM 5411 O O . GLN B 1 336 ? 21.266 51.688 27.078 1 33.84 336 GLN B O 1
ATOM 5416 N N . VAL B 1 337 ? 19.625 52.156 25.5 1 32.5 337 VAL B N 1
ATOM 5417 C CA . VAL B 1 337 ? 20.094 53.5 25.781 1 32.5 337 VAL B CA 1
ATOM 5418 C C . VAL B 1 337 ? 19.156 54.188 26.766 1 32.5 337 VAL B C 1
ATOM 5420 O O . VAL B 1 337 ? 17.938 54.031 26.672 1 32.5 337 VAL B O 1
#

InterPro domains:
  IPR026624 Cat eye syndrome critical region protein 6 [PTHR47399] (3-327)
  IPR032776 CECR6/TMEM121 family [PF14997] (101-292)